Protein AF-0000000083565237 (afdb_homodimer)

Foldseek 3Di:
DDPPPDPDPPLQFFEEEEAPPPQVPQDADPCLQVLLVVVVGHYHYHYDHPVRRVVVVGQEYEYHEDVRVFVCVFVVRPHAYAYEYDAALDQHHDSVQVSLQVNCVSVVQWDKAWQWKKWKWWDDDPVVPPDPPPIQITIARFKKKKFFPDPPQKFKKWKDDPRHTDDIFIARIKMKTTLRNCRDPVVVQPWDRDDSPDQWIKMFGRGTPDPDGDIDTGHQAWMKMFTAGPRGWIFMAGSNRTRGIHDHPMIMTMHGDGTHMYIHHDCVSGPPD/DDPPPDDDPDLQFFEEEEACVPLVPQDADPCLQVLLVVVVGHYHYHYDHPVRRVVVVGQEYEYHEDVRVFVCVFVVRPHAYAYEYDAALDQHHDSVQVSLQVNCVSVVQWDKAWQWKKWKWWDDDPVVPPDPPPIQITIARFKKKKFFPDPPQKFKKWKDDPRHTDDIFIARIKMKTTLRNCRDPVVVQPWDRDDSPDQWIKMFGRGTPDPDGDIDTGHQAWMKMFTAGPRGWIFMAGSNRTRGIHDHPMIMTMHGDGIHMYIHHDCVSGPPD

Radius of gyration: 28.4 Å; Cα contacts (8 Å, |Δi|>4): 1374; chains: 2; bounding box: 73×86×87 Å

Solvent-accessible surface area (backbone atoms only — not comparable to full-atom values): 28501 Å² total; per-residue (Å²): 138,80,78,80,70,82,75,81,76,76,83,76,36,55,35,32,16,33,33,53,75,64,16,87,81,63,70,68,66,86,56,43,48,59,52,26,45,76,69,72,39,62,46,42,76,38,73,32,47,62,69,61,20,56,72,64,64,32,65,32,32,34,20,27,29,55,62,34,42,41,50,44,49,58,65,62,60,85,42,40,28,38,43,22,36,82,35,63,60,47,78,44,36,52,45,88,44,38,57,41,40,48,47,32,44,75,71,62,54,44,45,77,42,77,39,56,21,38,37,37,35,43,48,76,37,75,84,61,57,67,74,87,66,69,66,47,73,51,54,22,49,29,30,41,31,43,32,41,75,51,83,93,35,59,33,29,37,35,38,30,46,72,86,39,83,73,49,73,49,47,16,39,28,38,37,40,17,29,26,35,14,11,51,37,68,41,33,75,56,60,28,49,31,39,33,80,83,39,78,39,26,38,38,27,48,31,75,49,80,57,93,73,73,71,32,37,34,36,57,44,52,54,30,36,37,33,34,74,41,76,62,62,62,28,34,33,29,36,66,90,36,79,74,45,75,49,53,66,72,17,46,34,37,38,29,53,82,50,64,41,46,32,39,39,61,55,66,90,60,40,74,84,121,138,81,77,81,72,79,79,80,76,80,81,77,38,53,36,34,16,33,32,59,62,70,20,84,82,61,69,68,69,86,55,42,49,60,51,27,45,76,71,72,40,61,45,43,77,40,72,32,45,62,70,62,20,56,72,64,63,29,65,32,33,34,21,29,30,56,64,35,43,42,51,42,50,60,66,63,61,83,42,40,28,38,43,23,37,82,34,63,59,46,76,44,36,52,46,89,44,38,56,40,41,50,47,32,44,76,71,61,54,42,44,79,43,76,40,57,21,37,37,38,35,42,48,74,38,76,84,63,57,69,74,88,67,71,67,48,73,49,55,21,49,29,31,41,31,43,32,40,73,51,84,92,35,58,31,29,36,34,38,30,44,72,87,39,80,72,50,73,48,46,17,39,26,39,38,40,16,28,27,37,14,10,50,37,68,43,33,75,59,59,28,49,31,40,33,80,84,37,79,39,27,35,37,28,47,32,74,49,79,57,94,73,74,71,32,37,35,35,58,44,53,53,29,36,36,33,34,73,42,74,62,60,64,26,33,34,30,35,66,89,34,80,74,44,74,48,52,65,72,16,47,35,37,36,30,54,82,49,62,40,45,32,38,40,62,57,66,90,59,40,74,84,121

Nearest PDB structures (foldseek):
  7qvs-assembly1_B-2  TM=8.343E-01  e=1.377E-21  Pseudomonas aeruginosa
  7mh7-assembly1_A  TM=8.212E-01  e=9.182E-22  Pseudomonas aeruginosa PAO1
  1u0t-assembly1_B-2  TM=7.978E-01  e=1.140E-18  Mycobacterium tuberculosis
  3afo-assembly1_B-2  TM=7.991E-01  e=6.865E-18  Saccharomyces cerevisiae
  3afo-assembly1_A-2  TM=7.774E-01  e=4.643E-17  Saccharomyces cerevisiae

Organism: NCBI:txid148449

pLDDT: mean 87.03, std 15.91, range [25.0, 98.81]

InterPro domains:
  IPR016064 NAD kinase/diacylglycerol kinase-like domain superfamily [SSF111331] (86-267)
  IPR017437 ATP-NAD kinase, PpnK-type, C-terminal [G3DSA:2.60.200.30] (120-268)

Structure (mmCIF, N/CA/C/O backbone):
data_AF-0000000083565237-model_v1
#
loop_
_entity.id
_entity.type
_entity.pdbx_description
1 polymer 'NAD+ kinase'
#
loop_
_atom_site.group_PDB
_atom_site.id
_atom_site.type_symbol
_atom_site.label_atom_id
_atom_site.label_alt_id
_atom_site.label_comp_id
_atom_site.label_asym_id
_atom_site.label_entity_id
_atom_site.label_seq_id
_atom_site.pdbx_PDB_ins_code
_atom_site.Cartn_x
_atom_site.Cartn_y
_atom_site.Cartn_z
_atom_site.occupancy
_atom_site.B_iso_or_equiv
_atom_site.auth_seq_id
_atom_site.auth_comp_id
_atom_site.auth_asym_id
_atom_site.auth_atom_id
_atom_site.pdbx_PDB_model_num
ATOM 1 N N . MET A 1 1 ? 19.781 -52.281 31.688 1 28.88 1 MET A N 1
ATOM 2 C CA . MET A 1 1 ? 18.703 -51.688 30.922 1 28.88 1 MET A CA 1
ATOM 3 C C . MET A 1 1 ? 19.109 -51.531 29.453 1 28.88 1 MET A C 1
ATOM 5 O O . MET A 1 1 ? 20.266 -51.25 29.156 1 28.88 1 MET A O 1
ATOM 9 N N . ASP A 1 2 ? 18.172 -51.969 28.516 1 25 2 ASP A N 1
ATOM 10 C CA . ASP A 1 2 ? 17.906 -52.125 27.094 1 25 2 ASP A CA 1
ATOM 11 C C . ASP A 1 2 ? 17.922 -50.781 26.359 1 25 2 ASP A C 1
ATOM 13 O O . ASP A 1 2 ? 17.141 -49.906 26.703 1 25 2 ASP A O 1
ATOM 17 N N . SER A 1 3 ? 19.062 -50.344 25.984 1 26.61 3 SER A N 1
ATOM 18 C CA . SER A 1 3 ? 19.172 -49.125 25.156 1 26.61 3 SER A CA 1
ATOM 19 C C . SER A 1 3 ? 18.188 -49.156 24 1 26.61 3 SER A C 1
ATOM 21 O O . SER A 1 3 ? 18.188 -50.094 23.203 1 26.61 3 SER A O 1
ATOM 23 N N . ALA A 1 4 ? 16.906 -48.688 24.266 1 34.94 4 ALA A N 1
ATOM 24 C CA . ALA A 1 4 ? 15.82 -48.562 23.312 1 34.94 4 ALA A CA 1
ATOM 25 C C . ALA A 1 4 ? 16.344 -48.094 21.938 1 34.94 4 ALA A C 1
ATOM 27 O O . ALA A 1 4 ? 16.891 -47 21.812 1 34.94 4 ALA A O 1
ATOM 28 N N . GLY A 1 5 ? 16.781 -49.031 21.047 1 29.48 5 GLY A N 1
ATOM 29 C CA . GLY A 1 5 ? 17.219 -48.906 19.656 1 29.48 5 GLY A CA 1
ATOM 30 C C . GLY A 1 5 ? 16.312 -48 18.844 1 29.48 5 GLY A C 1
ATOM 31 O O . GLY A 1 5 ? 15.094 -48.031 18.969 1 29.48 5 GLY A O 1
ATOM 32 N N . ARG A 1 6 ? 16.703 -46.719 18.578 1 34.12 6 ARG A N 1
ATOM 33 C CA . ARG A 1 6 ? 16.062 -45.875 17.578 1 34.12 6 ARG A CA 1
ATOM 34 C C . ARG A 1 6 ? 15.609 -46.719 16.375 1 34.12 6 ARG A C 1
ATOM 36 O O . ARG A 1 6 ? 16.391 -47.469 15.812 1 34.12 6 ARG A O 1
ATOM 43 N N . SER A 1 7 ? 14.281 -47.094 16.281 1 34.38 7 SER A N 1
ATOM 44 C CA . SER A 1 7 ? 13.516 -47.625 15.156 1 34.38 7 SER A CA 1
ATOM 45 C C . SER A 1 7 ? 14 -47.031 13.836 1 34.38 7 SER A C 1
ATOM 47 O O . SER A 1 7 ? 14.523 -45.938 13.805 1 34.38 7 SER A O 1
ATOM 49 N N . GLY A 1 8 ? 14.422 -47.906 12.828 1 32.62 8 GLY A N 1
ATOM 50 C CA . GLY A 1 8 ? 14.758 -47.719 11.422 1 32.62 8 GLY A CA 1
ATOM 51 C C . GLY A 1 8 ? 13.852 -46.688 10.734 1 32.62 8 GLY A C 1
ATOM 52 O O . GLY A 1 8 ? 12.641 -46.906 10.648 1 32.62 8 GLY A O 1
ATOM 53 N N . GLY A 1 9 ? 13.914 -45.406 10.836 1 38.06 9 GLY A N 1
ATOM 54 C CA . GLY A 1 9 ? 13.227 -44.406 10.016 1 38.06 9 GLY A CA 1
ATOM 55 C C . GLY A 1 9 ? 12.977 -44.875 8.594 1 38.06 9 GLY A C 1
ATOM 56 O O . GLY A 1 9 ? 13.859 -45.469 7.961 1 38.06 9 GLY A O 1
ATOM 57 N N . ASP A 1 10 ? 11.828 -45.5 8.148 1 42.28 10 ASP A N 1
ATOM 58 C CA . ASP A 1 10 ? 11.312 -46 6.883 1 42.28 10 ASP A CA 1
ATOM 59 C C . ASP A 1 10 ? 11.891 -45.219 5.703 1 42.28 10 ASP A C 1
ATOM 61 O O . ASP A 1 10 ? 11.977 -44 5.75 1 42.28 10 ASP A O 1
ATOM 65 N N . GLU A 1 11 ? 12.875 -45.562 4.895 1 49.09 11 GLU A N 1
ATOM 66 C CA . GLU A 1 11 ? 13.602 -45.156 3.697 1 49.09 11 GLU A CA 1
ATOM 67 C C . GLU A 1 11 ? 12.68 -44.5 2.678 1 49.09 11 GLU A C 1
ATOM 69 O O . GLU A 1 11 ? 13.039 -44.344 1.512 1 49.09 11 GLU A O 1
ATOM 74 N N . THR A 1 12 ? 11.359 -44.531 2.678 1 58.69 12 THR A N 1
ATOM 75 C CA . THR A 1 12 ? 10.469 -44.031 1.642 1 58.69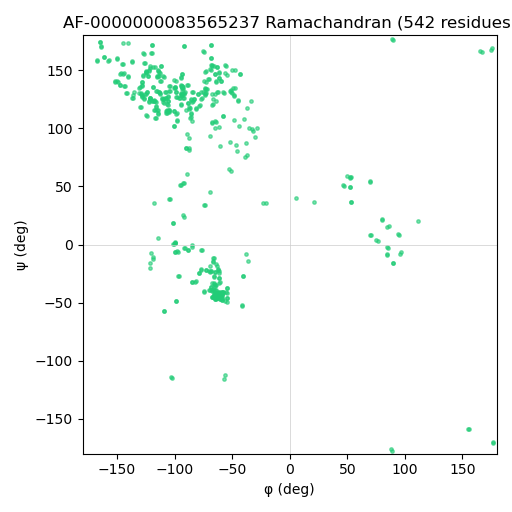 12 THR A CA 1
ATOM 76 C C . THR A 1 12 ? 10.594 -42.5 1.521 1 58.69 12 THR A C 1
ATOM 78 O O . THR A 1 12 ? 10.453 -41.781 2.51 1 58.69 12 THR A O 1
ATOM 81 N N . GLY A 1 13 ? 11.359 -42.031 0.499 1 80.12 13 GLY A N 1
ATOM 82 C CA . GLY A 1 13 ? 11.617 -40.625 0.19 1 80.12 13 GLY A CA 1
ATOM 83 C C . GLY A 1 13 ? 10.367 -39.781 0.179 1 80.12 13 GLY A C 1
ATOM 84 O O . GLY A 1 13 ? 9.25 -40.312 0.153 1 80.12 13 GLY A O 1
ATOM 85 N N . ALA A 1 14 ? 10.43 -38.562 0.49 1 88.69 14 ALA A N 1
ATOM 86 C CA . ALA A 1 14 ? 9.336 -37.625 0.444 1 88.69 14 ALA A CA 1
ATOM 87 C C . ALA A 1 14 ? 8.625 -37.656 -0.904 1 88.69 14 ALA A C 1
ATOM 89 O O . ALA A 1 14 ? 9.258 -37.875 -1.941 1 88.69 14 ALA A O 1
ATOM 90 N N . VAL A 1 15 ? 7.309 -37.75 -0.891 1 93.5 15 VAL A N 1
ATOM 91 C CA . VAL A 1 15 ? 6.539 -37.656 -2.127 1 93.5 15 VAL A CA 1
ATOM 92 C C . VAL A 1 15 ? 6.449 -36.188 -2.574 1 93.5 15 VAL A C 1
ATOM 94 O O . VAL A 1 15 ? 6.07 -35.312 -1.791 1 93.5 15 VAL A O 1
ATOM 97 N N . VAL A 1 16 ? 6.832 -35.969 -3.764 1 95.88 16 VAL A N 1
ATOM 98 C CA . VAL A 1 16 ? 6.738 -34.625 -4.387 1 95.88 16 VAL A CA 1
ATOM 99 C C . VAL A 1 16 ? 5.66 -34.656 -5.473 1 95.88 16 VAL A C 1
ATOM 101 O O . VAL A 1 16 ? 5.672 -35.531 -6.348 1 95.88 16 VAL A O 1
ATOM 104 N N . GLY A 1 17 ? 4.688 -33.781 -5.324 1 94.88 17 GLY A N 1
ATOM 105 C CA . GLY A 1 17 ? 3.672 -33.656 -6.355 1 94.88 17 GLY A CA 1
ATOM 106 C C . GLY A 1 17 ? 4.008 -32.562 -7.379 1 94.88 17 GLY A C 1
ATOM 107 O O . GLY A 1 17 ? 4.395 -31.469 -7.02 1 94.88 17 GLY A O 1
ATOM 108 N N . VAL A 1 18 ? 3.934 -32.938 -8.641 1 93 18 VAL A N 1
ATOM 109 C CA . VAL A 1 18 ? 4.164 -31.984 -9.719 1 93 18 VAL A CA 1
ATOM 110 C C . VAL A 1 18 ? 2.877 -31.781 -10.516 1 93 18 VAL A C 1
ATOM 112 O O . VAL A 1 18 ? 2.406 -32.688 -11.195 1 93 18 VAL A O 1
ATOM 115 N N . VAL A 1 19 ? 2.363 -30.547 -10.406 1 91 19 VAL A N 1
ATOM 116 C CA . VAL A 1 19 ? 1.164 -30.203 -11.156 1 91 19 VAL A CA 1
ATOM 117 C C . VAL A 1 19 ? 1.554 -29.672 -12.531 1 91 19 VAL A C 1
ATOM 119 O O . VAL A 1 19 ? 1.996 -28.531 -12.664 1 91 19 VAL A O 1
ATOM 122 N N . ASP A 1 20 ? 1.618 -30.422 -13.648 1 74.69 20 ASP A N 1
ATOM 123 C CA . ASP A 1 20 ? 2.178 -29.984 -14.93 1 74.69 20 ASP A CA 1
ATOM 124 C C . ASP A 1 20 ? 1.128 -30.047 -16.031 1 74.69 20 ASP A C 1
ATOM 126 O O . ASP A 1 20 ? 1.452 -29.891 -17.219 1 74.69 20 ASP A O 1
ATOM 130 N N . ARG A 1 21 ? -0.06 -30.531 -15.969 1 63.59 21 ARG A N 1
ATOM 131 C CA . ARG A 1 21 ? -0.951 -30.656 -17.125 1 63.59 21 ARG A CA 1
ATOM 132 C C . ARG A 1 21 ? -1.408 -29.281 -17.594 1 63.59 21 ARG A C 1
ATOM 134 O O . ARG A 1 21 ? -1.722 -29.109 -18.781 1 63.59 21 ARG A O 1
ATOM 141 N N . ASP A 1 22 ? -1.288 -28.328 -16.797 1 57.97 22 ASP A N 1
ATOM 142 C CA . ASP A 1 22 ? -1.766 -27.016 -17.266 1 57.97 22 ASP A CA 1
ATOM 143 C C . ASP A 1 22 ? -0.625 -26.016 -17.328 1 57.97 22 ASP A C 1
ATOM 145 O O . ASP A 1 22 ? -0.817 -24.828 -17.016 1 57.97 22 ASP A O 1
ATOM 149 N N . THR A 1 23 ? 0.537 -26.672 -17.719 1 60.75 23 THR A N 1
ATOM 150 C CA . THR A 1 23 ? 1.741 -25.859 -17.609 1 60.75 23 THR A CA 1
ATOM 151 C C . THR A 1 23 ? 1.991 -25.078 -18.891 1 60.75 23 THR A C 1
ATOM 153 O O . THR A 1 23 ? 2.98 -24.344 -19 1 60.75 23 THR A O 1
ATOM 156 N N . ASP A 1 24 ? 1.163 -24.234 -19.328 1 54.72 24 ASP A N 1
ATOM 157 C CA . ASP A 1 24 ? 1.284 -23.328 -20.469 1 54.72 24 ASP A CA 1
ATOM 158 C C . ASP A 1 24 ? 2.564 -23.594 -21.25 1 54.72 24 ASP A C 1
ATOM 160 O O . ASP A 1 24 ? 3.283 -22.656 -21.625 1 54.72 24 ASP A O 1
ATOM 164 N N . GLY A 1 25 ? 3.004 -24.875 -21.469 1 59.03 25 GLY A N 1
ATOM 165 C CA . GLY A 1 25 ? 4.145 -25.125 -22.328 1 59.03 25 GLY A CA 1
ATOM 166 C C . GLY A 1 25 ? 5.449 -25.266 -21.578 1 59.03 25 GLY A C 1
ATOM 167 O O . GLY A 1 25 ? 6.504 -25.484 -22.172 1 59.03 25 GLY A O 1
ATOM 168 N N . VAL A 1 26 ? 5.406 -24.984 -20.297 1 64.44 26 VAL A N 1
ATOM 169 C CA . VAL A 1 26 ? 6.668 -25.078 -19.578 1 64.44 26 VAL A CA 1
ATOM 170 C C . VAL A 1 26 ? 6.992 -26.547 -19.297 1 64.44 26 VAL A C 1
ATOM 172 O O . VAL A 1 26 ? 6.168 -27.266 -18.719 1 64.44 26 VAL A O 1
ATOM 175 N N . ASP A 1 27 ? 8.125 -26.984 -19.828 1 70.75 27 ASP A N 1
ATOM 176 C CA . ASP A 1 27 ? 8.539 -28.375 -19.688 1 70.75 27 ASP A CA 1
ATOM 177 C C . ASP A 1 27 ? 9.289 -28.594 -18.391 1 70.75 27 ASP A C 1
ATOM 179 O O . ASP A 1 27 ? 10.297 -27.938 -18.125 1 70.75 27 ASP A O 1
ATOM 183 N N . VAL A 1 28 ? 8.648 -29.344 -17.531 1 79.38 28 VAL A N 1
ATOM 184 C CA . VAL A 1 28 ? 9.312 -29.812 -16.312 1 79.38 28 VAL A CA 1
ATOM 185 C C . VAL A 1 28 ? 10.195 -31.016 -16.656 1 79.38 28 VAL A C 1
ATOM 187 O O . VAL A 1 28 ? 9.773 -31.922 -17.375 1 79.38 28 VAL A O 1
ATOM 190 N N . PRO A 1 29 ? 11.445 -30.922 -16.203 1 81.19 29 PRO A N 1
ATOM 191 C CA . PRO A 1 29 ? 12.336 -32.062 -16.484 1 81.19 29 PRO A CA 1
ATOM 192 C C . PRO A 1 29 ? 11.703 -33.406 -16.156 1 81.19 29 PRO A C 1
ATOM 194 O O . PRO A 1 29 ? 11.078 -33.531 -15.102 1 81.19 29 PRO A O 1
ATOM 197 N N . ARG A 1 30 ? 11.844 -34.344 -17.047 1 78.88 30 ARG A N 1
ATOM 198 C CA . ARG A 1 30 ? 11.234 -35.656 -16.891 1 78.88 30 ARG A CA 1
ATOM 199 C C . ARG A 1 30 ? 12.016 -36.531 -15.891 1 78.88 30 ARG A C 1
ATOM 201 O O . ARG A 1 30 ? 11.453 -37.406 -15.258 1 78.88 30 ARG A O 1
ATOM 208 N N . ASP A 1 31 ? 13.273 -36.188 -15.703 1 84.69 31 ASP A N 1
ATOM 209 C CA . ASP A 1 31 ? 14.141 -37.062 -14.898 1 84.69 31 ASP A CA 1
ATOM 210 C C . ASP A 1 31 ? 14.375 -36.469 -13.508 1 84.69 31 ASP A C 1
ATOM 212 O O . ASP A 1 31 ? 15.477 -36.531 -12.977 1 84.69 31 ASP A O 1
ATOM 216 N N . LEU A 1 32 ? 13.258 -35.875 -12.977 1 88.62 32 LEU A N 1
ATOM 217 C CA . LEU A 1 32 ? 13.398 -35.219 -11.672 1 88.62 32 LEU A CA 1
ATOM 218 C C . LEU A 1 32 ? 13.836 -36.25 -10.609 1 88.62 32 LEU A C 1
ATOM 220 O O . LEU A 1 32 ? 14.766 -35.969 -9.844 1 88.62 32 LEU A O 1
ATOM 224 N N . GLU A 1 33 ? 13.211 -37.438 -10.641 1 88.31 33 GLU A N 1
ATOM 225 C CA . GLU A 1 33 ? 13.523 -38.469 -9.641 1 88.31 33 GLU A CA 1
ATOM 226 C C . GLU A 1 33 ? 14.977 -38.906 -9.742 1 88.31 33 GLU A C 1
ATOM 228 O O . GLU A 1 33 ? 15.672 -39 -8.734 1 88.31 33 GLU A O 1
ATOM 233 N N . ALA A 1 34 ? 15.359 -39.125 -10.922 1 87.69 34 ALA A N 1
ATOM 234 C CA . ALA A 1 34 ? 16.734 -39.594 -11.164 1 87.69 34 ALA A CA 1
ATOM 235 C C . ALA A 1 34 ? 17.734 -38.531 -10.758 1 87.69 34 ALA A C 1
ATOM 237 O O . ALA A 1 34 ? 18.781 -38.844 -10.18 1 87.69 34 ALA A O 1
ATOM 238 N N . THR A 1 35 ? 17.375 -37.375 -11.055 1 86.75 35 THR A N 1
ATOM 239 C CA . THR A 1 35 ? 18.266 -36.281 -10.727 1 86.75 35 THR A CA 1
ATOM 240 C C . THR A 1 35 ? 18.391 -36.094 -9.219 1 86.75 35 THR A C 1
ATOM 242 O O . THR A 1 35 ? 19.484 -35.875 -8.695 1 86.75 35 THR A O 1
ATOM 245 N N . LEU A 1 36 ? 17.281 -36.25 -8.523 1 90.06 36 LEU A N 1
ATOM 246 C CA . LEU A 1 36 ? 17.297 -36.156 -7.066 1 90.06 36 LEU A CA 1
ATOM 247 C C . LEU A 1 36 ? 18.094 -37.281 -6.449 1 90.06 36 LEU A C 1
ATOM 249 O O . LEU A 1 36 ? 18.859 -37.062 -5.512 1 90.06 36 LEU A O 1
ATOM 253 N N . ASP A 1 37 ? 17.938 -38.406 -7.035 1 88.25 37 ASP A N 1
ATOM 254 C CA . ASP A 1 37 ? 18.672 -39.594 -6.555 1 88.25 37 ASP A CA 1
ATOM 255 C C . ASP A 1 37 ? 20.188 -39.375 -6.711 1 88.25 37 ASP A C 1
ATOM 257 O O . ASP A 1 37 ? 20.953 -39.75 -5.824 1 88.25 37 ASP A O 1
ATOM 261 N N . SER A 1 38 ? 20.5 -38.875 -7.805 1 88.38 38 SER A N 1
ATOM 262 C CA . SER A 1 38 ? 21.922 -38.656 -8.078 1 88.38 38 SER A CA 1
ATOM 263 C C . SER A 1 38 ? 22.516 -37.625 -7.094 1 88.38 38 SER A C 1
ATOM 265 O O . SER A 1 38 ? 23.719 -37.625 -6.879 1 88.38 38 SER A O 1
ATOM 267 N N . ARG A 1 39 ? 21.656 -36.938 -6.496 1 85.56 39 ARG A N 1
ATOM 268 C CA . ARG A 1 39 ? 22.094 -35.938 -5.512 1 85.56 39 ARG A CA 1
ATOM 269 C C . ARG A 1 39 ? 21.938 -36.469 -4.094 1 85.56 39 ARG A C 1
ATOM 271 O O . ARG A 1 39 ? 22.156 -35.75 -3.123 1 85.56 39 ARG A O 1
ATOM 278 N N . GLY A 1 40 ? 21.484 -37.656 -4 1 88.31 40 GLY A N 1
ATOM 279 C CA . GLY A 1 40 ? 21.359 -38.312 -2.705 1 88.31 40 GLY A CA 1
ATOM 280 C C . GLY A 1 40 ? 20.047 -38 -2 1 88.31 40 GLY A C 1
ATOM 281 O O . GLY A 1 40 ? 19.953 -38.125 -0.78 1 88.31 40 GLY A O 1
ATOM 282 N N . VAL A 1 41 ? 19.094 -37.469 -2.773 1 91.19 41 VAL A N 1
ATOM 283 C CA . VAL A 1 41 ? 17.812 -37.094 -2.172 1 91.19 41 VAL A CA 1
ATOM 284 C C . VAL A 1 41 ? 16.75 -38.094 -2.619 1 91.19 41 VAL A C 1
ATOM 286 O O . VAL A 1 41 ? 16.422 -38.188 -3.807 1 91.19 41 VAL A O 1
ATOM 289 N N . ALA A 1 42 ? 16.266 -38.844 -1.707 1 90.19 42 ALA A N 1
ATOM 290 C CA . ALA A 1 42 ? 15.211 -39.812 -2.012 1 90.19 42 ALA A CA 1
ATOM 291 C C . ALA A 1 42 ? 13.844 -39.156 -2.049 1 90.19 42 ALA A C 1
ATOM 293 O O . ALA A 1 42 ? 13.414 -38.531 -1.063 1 90.19 42 ALA A O 1
ATOM 294 N N . ALA A 1 43 ? 13.242 -39.188 -3.213 1 93.31 43 ALA A N 1
ATOM 295 C CA . ALA A 1 43 ? 11.898 -38.656 -3.342 1 93.31 43 ALA A CA 1
ATOM 296 C C . ALA A 1 43 ? 11.117 -39.344 -4.445 1 93.31 43 ALA A C 1
ATOM 298 O O . ALA A 1 43 ? 11.688 -39.75 -5.469 1 93.31 43 ALA A O 1
ATOM 299 N N . ALA A 1 44 ? 9.906 -39.562 -4.199 1 94.06 44 ALA A N 1
ATOM 300 C CA . ALA A 1 44 ? 8.984 -40.062 -5.227 1 94.06 44 ALA A CA 1
ATOM 301 C C . ALA A 1 44 ? 8.258 -38.906 -5.902 1 94.06 44 ALA A C 1
ATOM 303 O O . ALA A 1 44 ? 7.848 -37.938 -5.238 1 94.06 44 ALA A O 1
ATOM 304 N N . ILE A 1 45 ? 8.18 -39 -7.199 1 93.88 45 ILE A N 1
ATOM 305 C CA . ILE A 1 45 ? 7.535 -37.906 -7.945 1 93.88 45 ILE A CA 1
ATOM 306 C C . ILE A 1 45 ? 6.16 -38.375 -8.43 1 93.88 45 ILE A C 1
ATOM 308 O O . ILE A 1 45 ? 6.035 -39.406 -9.078 1 93.88 45 ILE A O 1
ATOM 312 N N . GLU A 1 46 ? 5.129 -37.719 -8.055 1 93.12 46 GLU A N 1
ATOM 313 C CA . GLU A 1 46 ? 3.781 -37.906 -8.586 1 93.12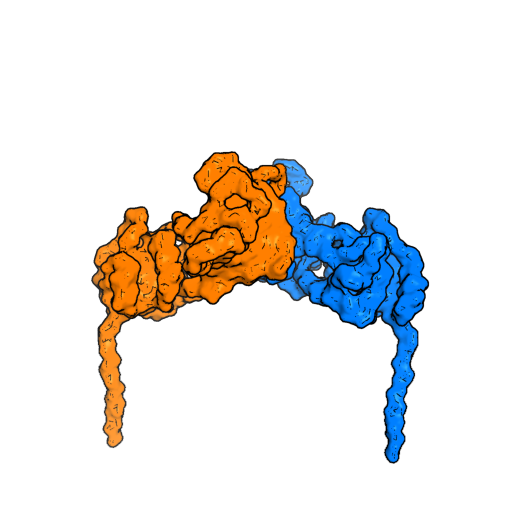 46 GLU A CA 1
ATOM 314 C C . GLU A 1 46 ? 3.396 -36.719 -9.492 1 93.12 46 GLU A C 1
ATOM 316 O O . GLU A 1 46 ? 3.266 -35.594 -9.023 1 93.12 46 GLU A O 1
ATOM 321 N N . ARG A 1 47 ? 3.211 -37.031 -10.789 1 91.19 47 ARG A N 1
ATOM 322 C CA . ARG A 1 47 ? 2.898 -36 -11.766 1 91.19 47 ARG A CA 1
ATOM 323 C C . ARG A 1 47 ? 1.491 -36.188 -12.32 1 91.19 47 ARG A C 1
ATOM 325 O O . ARG A 1 47 ? 1.029 -37.312 -12.508 1 91.19 47 ARG A O 1
ATOM 332 N N . GLY A 1 48 ? 0.87 -35.031 -12.586 1 89.5 48 GLY A N 1
ATOM 333 C CA . GLY A 1 48 ? -0.454 -35.094 -13.18 1 89.5 4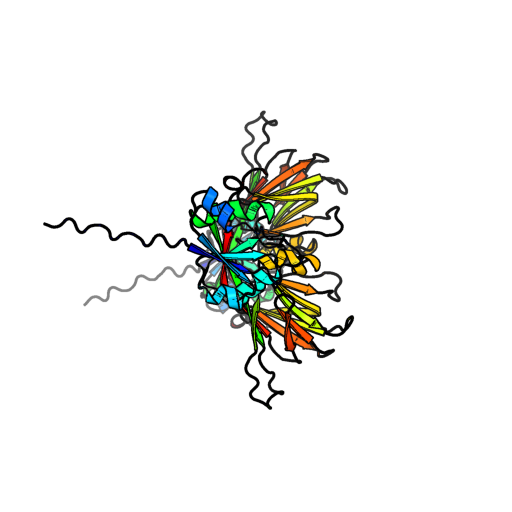8 GLY A CA 1
ATOM 334 C C . GLY A 1 48 ? -1.29 -33.844 -12.898 1 89.5 48 GLY A C 1
ATOM 335 O O . GLY A 1 48 ? -0.752 -32.75 -12.742 1 89.5 48 GLY A O 1
ATOM 336 N N . ASP A 1 49 ? -2.58 -34.031 -13.016 1 90.5 49 ASP A N 1
ATOM 337 C CA . ASP A 1 49 ? -3.467 -32.906 -12.68 1 90.5 49 ASP A CA 1
ATOM 338 C C . ASP A 1 49 ? -3.561 -32.719 -11.172 1 90.5 49 ASP A C 1
ATOM 340 O O . ASP A 1 49 ? -3.033 -33.531 -10.406 1 90.5 49 ASP A O 1
ATOM 344 N N . LEU A 1 50 ? -4.062 -31.656 -10.766 1 92.62 50 LEU A N 1
ATOM 345 C CA . LEU A 1 50 ? -4.07 -31.25 -9.359 1 92.62 50 LEU A CA 1
ATOM 346 C C . LEU A 1 50 ? -4.707 -32.344 -8.492 1 92.62 50 LEU A C 1
ATOM 348 O O . LEU A 1 50 ? -4.18 -32.656 -7.434 1 92.62 50 LEU A O 1
ATOM 352 N N . GLU A 1 51 ? -5.852 -32.875 -8.93 1 92.12 51 GLU A N 1
ATOM 353 C CA . GLU A 1 51 ? -6.562 -33.875 -8.148 1 92.12 51 GLU A CA 1
ATOM 354 C C . GLU A 1 51 ? -5.688 -35.094 -7.898 1 92.12 51 GLU A C 1
ATOM 356 O O . GLU A 1 51 ? -5.602 -35.594 -6.77 1 92.12 51 GLU A O 1
ATOM 361 N N . THR A 1 52 ? -5.07 -35.562 -8.969 1 92.69 52 THR A N 1
ATOM 362 C CA . THR A 1 52 ? -4.207 -36.719 -8.891 1 92.69 52 THR A CA 1
ATOM 363 C C . THR A 1 52 ? -3.037 -36.469 -7.941 1 92.69 52 THR A C 1
ATOM 365 O O . THR A 1 52 ? -2.723 -37.312 -7.098 1 92.69 52 THR A O 1
ATOM 368 N N . VAL A 1 53 ? -2.459 -35.375 -8.117 1 94.12 53 VAL A N 1
ATOM 369 C CA . VAL A 1 53 ? -1.271 -35.031 -7.344 1 94.12 53 VAL A CA 1
ATOM 370 C C . VAL A 1 53 ? -1.639 -34.875 -5.871 1 94.12 53 VAL A C 1
ATOM 372 O O . VAL A 1 53 ? -0.934 -35.375 -4.996 1 94.12 53 VAL A O 1
ATOM 375 N N . LEU A 1 54 ? -2.736 -34.219 -5.551 1 94.5 54 LEU A N 1
ATOM 376 C CA . LEU A 1 54 ? -3.141 -34.031 -4.164 1 94.5 54 LEU A CA 1
ATOM 377 C C . LEU A 1 54 ? -3.508 -35.344 -3.502 1 94.5 54 LEU A C 1
ATOM 379 O O . LEU A 1 54 ? -3.297 -35.531 -2.299 1 94.5 54 LEU A O 1
ATOM 383 N N . ALA A 1 55 ? -4.066 -36.25 -4.293 1 94.5 55 ALA A N 1
ATOM 384 C CA . ALA A 1 55 ? -4.453 -37.562 -3.771 1 94.5 55 ALA A CA 1
ATOM 385 C C . ALA A 1 55 ? -3.238 -38.344 -3.262 1 94.5 55 ALA A C 1
ATOM 387 O O . ALA A 1 55 ? -3.365 -39.219 -2.396 1 94.5 55 ALA A O 1
ATOM 388 N N . ALA A 1 56 ? -2.09 -37.969 -3.73 1 94.75 56 ALA A N 1
ATOM 389 C CA . ALA A 1 56 ? -0.858 -38.656 -3.352 1 94.75 56 ALA A CA 1
ATOM 390 C C . ALA A 1 56 ? -0.297 -38.125 -2.047 1 94.75 56 ALA A C 1
ATOM 392 O O . ALA A 1 56 ? 0.737 -38.562 -1.56 1 94.75 56 ALA A O 1
ATOM 393 N N . ASP A 1 57 ? -0.96 -37.094 -1.465 1 94.44 57 ASP A N 1
ATOM 394 C CA . ASP A 1 57 ? -0.579 -36.5 -0.198 1 94.44 57 ASP A CA 1
ATOM 395 C C . ASP A 1 57 ? 0.894 -36.094 -0.204 1 94.44 57 ASP A C 1
ATOM 397 O O . ASP A 1 57 ? 1.659 -36.5 0.669 1 94.44 57 ASP A O 1
ATOM 401 N N . PRO A 1 58 ? 1.262 -35.281 -1.116 1 96.56 58 PRO A N 1
ATOM 402 C CA . PRO A 1 58 ? 2.672 -34.906 -1.251 1 96.56 58 PRO A CA 1
ATOM 403 C C . PRO A 1 58 ? 3.176 -34.062 -0.081 1 96.56 58 PRO A C 1
ATOM 405 O O . PRO A 1 58 ? 2.408 -33.281 0.508 1 96.56 58 PRO A O 1
ATOM 408 N N . ALA A 1 59 ? 4.449 -34.219 0.165 1 95.12 59 ALA A N 1
ATOM 409 C CA . ALA A 1 59 ? 5.109 -33.406 1.171 1 95.12 59 ALA A CA 1
ATOM 410 C C . ALA A 1 59 ? 5.418 -32 0.623 1 95.12 59 ALA A C 1
ATOM 412 O O . ALA A 1 59 ? 5.578 -31.047 1.388 1 95.12 59 ALA A O 1
ATOM 413 N N . LEU A 1 60 ? 5.508 -31.969 -0.65 1 96.31 60 LEU A N 1
ATOM 414 C CA . LEU A 1 60 ? 5.852 -30.75 -1.377 1 96.31 60 LEU A CA 1
ATOM 415 C C . LEU A 1 60 ? 5.199 -30.75 -2.754 1 96.31 60 LEU A C 1
ATOM 417 O O . LEU A 1 60 ? 5.109 -31.781 -3.414 1 96.31 60 LEU A O 1
ATOM 421 N N . LEU A 1 61 ? 4.727 -29.562 -3.148 1 96.5 61 LEU A N 1
ATOM 422 C CA . LEU A 1 61 ? 4.117 -29.406 -4.465 1 96.5 61 LEU A CA 1
ATOM 423 C C . LEU A 1 61 ? 4.977 -28.531 -5.363 1 96.5 61 LEU A C 1
ATOM 425 O O . LEU A 1 61 ? 5.531 -27.516 -4.91 1 96.5 61 LEU A O 1
ATOM 429 N N . VAL A 1 62 ? 5.059 -28.906 -6.582 1 95.25 62 VAL A N 1
ATOM 430 C CA . VAL A 1 62 ? 5.633 -28.062 -7.621 1 95.25 62 VAL A CA 1
ATOM 431 C C . VAL A 1 62 ? 4.539 -27.609 -8.578 1 95.25 62 VAL A C 1
ATOM 433 O O . VAL A 1 62 ? 3.746 -28.422 -9.062 1 95.25 62 VAL A O 1
ATOM 436 N N . THR A 1 63 ? 4.445 -26.344 -8.75 1 94.06 63 THR A N 1
ATOM 437 C CA . THR A 1 63 ? 3.525 -25.781 -9.727 1 94.06 63 THR A CA 1
ATOM 438 C C . THR A 1 63 ? 4.293 -25.062 -10.844 1 94.06 63 THR A C 1
ATOM 440 O O . THR A 1 63 ? 5.316 -24.422 -10.586 1 94.06 63 THR A O 1
ATOM 443 N N . VAL A 1 64 ? 3.717 -25.188 -12.047 1 90.75 64 VAL A N 1
ATOM 444 C CA . VAL A 1 64 ? 4.367 -24.531 -13.18 1 90.75 64 VAL A CA 1
ATOM 445 C C . VAL A 1 64 ? 3.445 -23.453 -13.75 1 90.75 64 VAL A C 1
ATOM 447 O O . VAL A 1 64 ? 2.428 -23.766 -14.375 1 90.75 64 VAL A O 1
ATOM 450 N N . GLY A 1 65 ? 3.879 -22.25 -13.484 1 89.88 65 GLY A N 1
ATOM 451 C CA . GLY A 1 65 ? 3.115 -21.141 -14.016 1 89.88 65 GLY A CA 1
ATOM 452 C C . GLY A 1 65 ? 2.012 -20.672 -13.086 1 89.88 65 GLY A C 1
ATOM 453 O O . GLY A 1 65 ? 1.764 -21.297 -12.047 1 89.88 65 GLY A O 1
ATOM 454 N N . GLU A 1 66 ? 1.341 -19.609 -13.539 1 92.38 66 GLU A N 1
ATOM 455 C CA . GLU A 1 66 ? 0.341 -18.906 -12.734 1 92.38 66 GLU A CA 1
ATOM 456 C C . GLU A 1 66 ? -0.911 -19.766 -12.555 1 92.38 66 GLU A C 1
ATOM 458 O O . GLU A 1 66 ? -1.47 -19.828 -11.453 1 92.38 66 GLU A O 1
ATOM 463 N N . ARG A 1 67 ? -1.296 -20.469 -13.586 1 90.88 67 ARG A N 1
ATOM 464 C CA . ARG A 1 67 ? -2.553 -21.203 -13.555 1 90.88 67 ARG A CA 1
ATOM 465 C C . ARG A 1 67 ? -2.49 -22.344 -12.547 1 90.88 67 ARG A C 1
ATOM 467 O O . ARG A 1 67 ? -3.418 -22.531 -11.758 1 90.88 67 ARG A O 1
ATOM 474 N N . SER A 1 68 ? -1.409 -23.078 -12.562 1 92.25 68 SER A N 1
ATOM 475 C CA . SER A 1 68 ? -1.273 -24.188 -11.625 1 92.25 68 SER A CA 1
ATOM 476 C C . SER A 1 68 ? -1.125 -23.703 -10.195 1 92.25 68 SER A C 1
ATOM 478 O O . SER A 1 68 ? -1.654 -24.312 -9.266 1 92.25 68 SER A O 1
ATOM 480 N N . LEU A 1 69 ? -0.436 -22.625 -10.086 1 94.44 69 LEU A N 1
ATOM 481 C CA . LEU A 1 69 ? -0.269 -22.047 -8.758 1 94.44 69 LEU A CA 1
ATOM 482 C C . LEU A 1 69 ? -1.609 -21.578 -8.195 1 94.44 69 LEU A C 1
ATOM 484 O O . LEU A 1 69 ? -1.933 -21.875 -7.039 1 94.44 69 LEU A O 1
ATOM 488 N N . SER A 1 70 ? -2.346 -20.891 -9 1 94.81 70 SER A N 1
ATOM 489 C CA . SER A 1 70 ? -3.674 -20.438 -8.602 1 94.81 70 SER A CA 1
ATOM 490 C C . SER A 1 70 ? -4.578 -21.609 -8.242 1 94.81 70 SER A C 1
ATOM 492 O O . SER A 1 70 ? -5.352 -21.547 -7.289 1 94.81 70 SER A O 1
ATOM 494 N N . ALA A 1 71 ? -4.5 -22.656 -9.008 1 94.12 71 ALA A N 1
ATOM 495 C CA . ALA A 1 71 ? -5.316 -23.828 -8.758 1 94.12 71 ALA A CA 1
ATOM 496 C C . ALA A 1 71 ? -4.98 -24.453 -7.402 1 94.12 71 ALA A C 1
ATOM 498 O O . ALA A 1 71 ? -5.879 -24.844 -6.652 1 94.12 71 ALA A O 1
ATOM 499 N N . VAL A 1 72 ? -3.764 -24.531 -7.105 1 95.06 72 VAL A N 1
ATOM 500 C CA . VAL A 1 72 ? -3.328 -25.109 -5.832 1 95.06 72 VAL A CA 1
ATOM 501 C C . VAL A 1 72 ? -3.799 -24.219 -4.684 1 95.06 72 VAL A C 1
ATOM 503 O O . VAL A 1 72 ? -4.238 -24.719 -3.643 1 95.06 72 VAL A O 1
ATOM 506 N N . ALA A 1 73 ? -3.682 -22.938 -4.887 1 95.31 73 ALA A N 1
ATOM 507 C CA . ALA A 1 73 ? -4.133 -21.984 -3.877 1 95.31 73 ALA A CA 1
ATOM 508 C C . ALA A 1 73 ? -5.617 -22.156 -3.576 1 95.31 73 ALA A C 1
ATOM 510 O O . ALA A 1 73 ? -6.027 -22.156 -2.414 1 95.31 73 ALA A O 1
ATOM 511 N N . ARG A 1 74 ? -6.363 -22.312 -4.578 1 94.56 74 ARG A N 1
ATOM 512 C CA . ARG A 1 74 ? -7.809 -22.484 -4.434 1 94.56 74 ARG A CA 1
ATOM 513 C C . ARG A 1 74 ? -8.141 -23.781 -3.705 1 94.56 74 ARG A C 1
ATOM 515 O O . ARG A 1 74 ? -9.102 -23.828 -2.926 1 94.56 74 ARG A O 1
ATOM 522 N N . ALA A 1 75 ? -7.332 -24.781 -3.979 1 92.56 75 ALA A N 1
ATOM 523 C CA . ALA A 1 75 ? -7.582 -26.094 -3.398 1 92.56 75 ALA A CA 1
ATOM 524 C C . ALA A 1 75 ? -7.16 -26.141 -1.933 1 92.56 75 ALA A C 1
ATOM 526 O O . ALA A 1 75 ? -7.457 -27.109 -1.224 1 92.56 75 ALA A O 1
ATOM 527 N N . ARG A 1 76 ? -6.547 -25.062 -1.378 1 84.25 76 ARG A N 1
ATOM 528 C CA . ARG A 1 76 ? -6.062 -24.984 -0.003 1 84.25 76 ARG A CA 1
ATOM 529 C C . ARG A 1 76 ? -5.156 -26.172 0.32 1 84.25 76 ARG A C 1
ATOM 531 O O . ARG A 1 76 ? -5.344 -26.844 1.336 1 84.25 76 ARG A O 1
ATOM 538 N N . ALA A 1 77 ? -4.242 -26.391 -0.528 1 85.06 77 ALA A N 1
ATOM 539 C CA . ALA A 1 77 ? -3.299 -27.469 -0.281 1 85.06 77 ALA A CA 1
ATOM 540 C C . ALA A 1 77 ? -2.467 -27.203 0.97 1 85.06 77 ALA A C 1
ATOM 542 O O . ALA A 1 77 ? -2.064 -26.062 1.221 1 85.06 77 ALA A O 1
ATOM 543 N N . ASP A 1 78 ? -2.238 -28.203 1.727 1 88.12 78 ASP A N 1
ATOM 544 C CA . ASP A 1 78 ? -1.488 -28.078 2.973 1 88.12 78 ASP A CA 1
ATOM 545 C C . ASP A 1 78 ? 0.016 -28.078 2.711 1 88.12 78 ASP A C 1
ATOM 547 O O . ASP A 1 78 ? 0.778 -27.438 3.436 1 88.12 78 ASP A O 1
ATOM 551 N N . ALA A 1 79 ? 0.407 -28.75 1.727 1 95.25 79 ALA A N 1
ATOM 552 C CA . ALA A 1 79 ? 1.83 -28.875 1.417 1 95.25 79 ALA A CA 1
ATOM 553 C C . ALA A 1 79 ? 2.389 -27.562 0.879 1 95.25 79 ALA A C 1
ATOM 555 O O . ALA A 1 79 ? 1.721 -26.859 0.116 1 95.25 79 ALA A O 1
ATOM 556 N N . PRO A 1 80 ? 3.625 -27.25 1.261 1 97.38 80 PRO A N 1
ATOM 557 C CA . PRO A 1 80 ? 4.254 -26.078 0.654 1 97.38 80 PRO A CA 1
ATOM 558 C C . PRO A 1 80 ? 4.449 -26.219 -0.853 1 97.38 80 PRO A C 1
ATOM 560 O O . PRO A 1 80 ? 4.562 -27.344 -1.357 1 97.38 80 PRO A O 1
ATOM 563 N N . VAL A 1 81 ? 4.453 -25.094 -1.469 1 97.5 81 VAL A N 1
ATOM 564 C CA . VAL A 1 81 ? 4.496 -25.109 -2.928 1 97.5 81 VAL A CA 1
ATOM 565 C C . VAL A 1 81 ? 5.805 -24.484 -3.41 1 97.5 81 VAL A C 1
ATOM 567 O O . VAL A 1 81 ? 6.223 -23.438 -2.914 1 97.5 81 VAL A O 1
ATOM 570 N N . LEU A 1 82 ? 6.469 -25.094 -4.293 1 96.94 82 LEU A N 1
ATOM 571 C CA . LEU A 1 82 ? 7.605 -24.547 -5.031 1 96.94 82 LEU A CA 1
ATOM 572 C C . LEU A 1 82 ? 7.176 -24.094 -6.426 1 96.94 82 LEU A C 1
ATOM 574 O O . LEU A 1 82 ? 7 -24.922 -7.324 1 96.94 82 LEU A O 1
ATOM 578 N N . PRO A 1 83 ? 7.008 -22.781 -6.551 1 96 83 PRO A N 1
ATOM 579 C CA . PRO A 1 83 ? 6.578 -22.281 -7.859 1 96 83 PRO A CA 1
ATOM 580 C C . PRO A 1 83 ? 7.695 -22.328 -8.898 1 96 83 PRO A C 1
ATOM 582 O O . PRO A 1 83 ? 8.828 -21.938 -8.609 1 96 83 PRO A O 1
ATOM 585 N N . ALA A 1 84 ? 7.316 -22.812 -10.039 1 93.62 84 ALA A N 1
ATOM 586 C CA . ALA A 1 84 ? 8.242 -22.859 -11.172 1 93.62 84 ALA A CA 1
ATOM 587 C C . ALA A 1 84 ? 7.684 -22.078 -12.359 1 93.62 84 ALA A C 1
ATOM 589 O O . ALA A 1 84 ? 6.469 -21.938 -12.508 1 93.62 84 ALA A O 1
ATOM 590 N N . GLY A 1 85 ? 8.609 -21.578 -13.164 1 91.06 85 GLY A N 1
ATOM 591 C CA . GLY A 1 85 ? 8.203 -20.797 -14.32 1 91.06 85 GLY A CA 1
ATOM 592 C C . GLY A 1 85 ? 8.047 -19.312 -14 1 91.06 85 GLY A C 1
ATOM 593 O O . GLY A 1 85 ? 8.375 -18.875 -12.898 1 91.06 85 GLY A O 1
ATOM 594 N N . SER A 1 86 ? 7.641 -18.578 -14.961 1 89.31 86 SER A N 1
ATOM 595 C CA . SER A 1 86 ? 7.496 -17.125 -14.805 1 89.31 86 SER A CA 1
ATOM 596 C C . SER A 1 86 ? 6.133 -16.766 -14.227 1 89.31 86 SER A C 1
ATOM 598 O O . SER A 1 86 ? 5.102 -17 -14.859 1 89.31 86 SER A O 1
ATOM 600 N N . VAL A 1 87 ? 6.133 -16.328 -13.016 1 93 87 VAL A N 1
ATOM 601 C CA . VAL A 1 87 ? 4.918 -15.844 -12.367 1 93 87 VAL A CA 1
ATOM 602 C C . VAL A 1 87 ? 5.168 -14.469 -11.75 1 93 87 VAL A C 1
ATOM 604 O O . VAL A 1 87 ? 5.969 -14.336 -10.82 1 93 87 VAL A O 1
ATOM 607 N N . ALA A 1 88 ? 4.422 -13.461 -12.242 1 93.88 88 ALA A N 1
ATOM 608 C CA . ALA A 1 88 ? 4.605 -12.102 -11.727 1 93.88 88 ALA A CA 1
ATOM 609 C C . ALA A 1 88 ? 4.266 -12.031 -10.234 1 93.88 88 ALA A C 1
ATOM 611 O O . ALA A 1 88 ? 3.25 -12.57 -9.797 1 93.88 88 ALA A O 1
ATOM 612 N N . GLY A 1 89 ? 5.176 -11.422 -9.461 1 96 89 GLY A N 1
ATOM 613 C CA . GLY A 1 89 ? 4.918 -11.195 -8.047 1 96 89 GLY A CA 1
ATOM 614 C C . GLY A 1 89 ? 5.27 -12.391 -7.176 1 96 89 GLY A C 1
ATOM 615 O O . GLY A 1 89 ? 5.137 -12.328 -5.953 1 96 89 GLY A O 1
ATOM 616 N N . ILE A 1 90 ? 5.707 -13.438 -7.863 1 96.19 90 ILE A N 1
ATOM 617 C CA . ILE A 1 90 ? 6.074 -14.656 -7.156 1 96.19 90 ILE A CA 1
ATOM 618 C C . ILE A 1 90 ? 7.531 -15.016 -7.461 1 96.19 90 ILE A C 1
ATOM 620 O O . ILE A 1 90 ? 7.93 -15.07 -8.625 1 96.19 90 ILE A O 1
ATOM 624 N N . GLU A 1 91 ? 8.312 -15.125 -6.414 1 94.25 91 GLU A N 1
ATOM 625 C CA . GLU A 1 91 ? 9.648 -15.68 -6.621 1 94.25 91 GLU A CA 1
ATOM 626 C C . GLU A 1 91 ? 9.578 -17.156 -7.008 1 94.25 91 GLU A C 1
ATOM 628 O O . GLU A 1 91 ? 9.312 -18.016 -6.16 1 94.25 91 GLU A O 1
ATOM 633 N N . SER A 1 92 ? 9.812 -17.391 -8.266 1 94.81 92 SER A N 1
ATOM 634 C CA . SER A 1 92 ? 9.695 -18.734 -8.797 1 94.81 92 SER A CA 1
ATOM 635 C C . SER A 1 92 ? 11.016 -19.219 -9.391 1 94.81 92 SER A C 1
ATOM 637 O O . SER A 1 92 ? 11.93 -18.422 -9.594 1 94.81 92 SER A O 1
ATOM 639 N N . VAL A 1 93 ? 11.055 -20.547 -9.594 1 94.12 93 VAL A N 1
ATOM 640 C CA . VAL A 1 93 ? 12.273 -21.172 -10.078 1 94.12 93 VAL A CA 1
ATOM 641 C C . VAL A 1 93 ? 12.164 -21.422 -11.586 1 94.12 93 VAL A C 1
ATOM 643 O O . VAL A 1 93 ? 11.117 -21.844 -12.078 1 94.12 93 VAL A O 1
ATOM 646 N N . ALA A 1 94 ? 13.234 -21.094 -12.281 1 92 94 ALA A N 1
ATOM 647 C CA . ALA A 1 94 ? 13.273 -21.484 -13.688 1 92 94 ALA A CA 1
ATOM 648 C C . ALA A 1 94 ? 13.172 -23 -13.844 1 92 94 ALA A C 1
ATOM 650 O O . ALA A 1 94 ? 13.781 -23.75 -13.078 1 92 94 ALA A O 1
ATOM 651 N N . PRO A 1 95 ? 12.461 -23.406 -14.82 1 87.75 95 PRO A N 1
ATOM 652 C CA . PRO A 1 95 ? 12.266 -24.844 -14.992 1 87.75 95 PRO A CA 1
ATOM 653 C C . PRO A 1 95 ? 13.594 -25.609 -15.062 1 87.75 95 PRO A C 1
ATOM 655 O O . PRO A 1 95 ? 13.711 -26.703 -14.5 1 87.75 95 PRO A O 1
ATOM 658 N N . LYS A 1 96 ? 14.562 -25.094 -15.656 1 86.31 96 LYS A N 1
ATOM 659 C CA . LYS A 1 96 ? 15.852 -25.75 -15.805 1 86.31 96 LYS A CA 1
ATOM 660 C C . LYS A 1 96 ? 16.531 -25.953 -14.445 1 86.31 96 LYS A C 1
ATOM 662 O O . LYS A 1 96 ? 17.359 -26.844 -14.289 1 86.31 96 LYS A O 1
ATOM 667 N N . ARG A 1 97 ? 16.172 -25.156 -13.492 1 92 97 ARG A N 1
ATOM 668 C CA . ARG A 1 97 ? 16.797 -25.188 -12.18 1 92 97 ARG A CA 1
ATOM 669 C C . ARG A 1 97 ? 15.938 -25.953 -11.18 1 92 97 ARG A C 1
ATOM 671 O O . ARG A 1 97 ? 16.281 -26.062 -10.008 1 92 97 ARG A O 1
ATOM 678 N N . LEU A 1 98 ? 14.891 -26.453 -11.641 1 92.5 98 LEU A N 1
ATOM 679 C CA . LEU A 1 98 ? 13.906 -27.062 -10.773 1 92.5 98 LEU A CA 1
ATOM 680 C C . LEU A 1 98 ? 14.508 -28.234 -10.008 1 92.5 98 LEU A C 1
ATOM 682 O O . LEU A 1 98 ? 14.281 -28.391 -8.805 1 92.5 98 LEU A O 1
ATOM 686 N N . PRO A 1 99 ? 15.344 -29.141 -10.664 1 91.19 99 PRO A N 1
ATOM 687 C CA . PRO A 1 99 ? 15.922 -30.266 -9.914 1 91.19 99 PRO A CA 1
ATOM 688 C C . PRO A 1 99 ? 16.766 -29.797 -8.719 1 91.19 99 PRO A C 1
ATOM 690 O O . PRO A 1 99 ? 16.641 -30.344 -7.621 1 91.19 99 PRO A O 1
ATOM 693 N N . ASP A 1 100 ? 17.516 -28.75 -8.961 1 92.12 100 ASP A N 1
ATOM 694 C CA . ASP A 1 100 ? 18.359 -28.203 -7.891 1 92.12 100 ASP A CA 1
ATOM 695 C C . ASP A 1 100 ? 17.5 -27.594 -6.781 1 92.12 100 ASP A C 1
ATOM 697 O O . ASP A 1 100 ? 17.766 -27.797 -5.598 1 92.12 100 ASP A O 1
ATOM 701 N N . ALA A 1 101 ? 16.562 -26.875 -7.203 1 95.19 101 ALA A N 1
ATOM 702 C CA . ALA A 1 101 ? 15.688 -26.203 -6.246 1 95.19 101 ALA A CA 1
ATOM 703 C C . ALA A 1 101 ? 14.93 -27.219 -5.395 1 95.19 101 ALA A C 1
ATOM 705 O O . ALA A 1 101 ? 14.781 -27.031 -4.184 1 95.19 101 ALA A O 1
ATOM 706 N N . LEU A 1 102 ? 14.492 -28.219 -6.027 1 94.5 102 LEU A N 1
ATOM 707 C CA . LEU A 1 102 ? 13.75 -29.266 -5.332 1 94.5 102 LEU A CA 1
ATOM 708 C C . LEU A 1 102 ? 14.633 -29.984 -4.316 1 94.5 102 LEU A C 1
ATOM 710 O O . LEU A 1 102 ? 14.211 -30.234 -3.188 1 94.5 102 LEU A O 1
ATOM 714 N N . ALA A 1 103 ? 15.812 -30.344 -4.73 1 93.38 103 ALA A N 1
ATOM 715 C CA . ALA A 1 103 ? 16.766 -30.969 -3.822 1 93.38 103 ALA A CA 1
ATOM 716 C C . ALA A 1 103 ? 17 -30.109 -2.588 1 93.38 103 ALA A C 1
ATOM 718 O O . ALA A 1 103 ? 16.922 -30.594 -1.457 1 93.38 103 ALA A O 1
ATOM 719 N N . ALA A 1 104 ? 17.266 -28.859 -2.887 1 94.5 104 ALA A N 1
ATOM 720 C CA . ALA A 1 104 ? 17.5 -27.922 -1.794 1 94.5 104 ALA A CA 1
ATOM 721 C C . ALA A 1 104 ? 16.297 -27.844 -0.864 1 94.5 104 ALA A C 1
ATOM 723 O O . ALA A 1 104 ? 16.438 -27.875 0.36 1 94.5 104 ALA A O 1
ATOM 724 N N . ALA A 1 105 ? 15.133 -27.734 -1.428 1 95.94 105 ALA A N 1
ATOM 725 C CA . ALA A 1 105 ? 13.906 -27.609 -0.642 1 95.94 105 ALA A CA 1
ATOM 726 C C . ALA A 1 105 ? 13.695 -28.859 0.224 1 95.94 105 ALA A C 1
ATOM 728 O O . ALA A 1 105 ? 13.32 -28.75 1.395 1 95.94 105 ALA A O 1
ATOM 729 N N . LEU A 1 106 ? 13.961 -29.984 -0.322 1 94.38 106 LEU A N 1
ATOM 730 C CA . LEU A 1 106 ? 13.766 -31.25 0.39 1 94.38 106 LEU A CA 1
ATOM 731 C C . LEU A 1 106 ? 14.781 -31.406 1.511 1 94.38 106 LEU A C 1
ATOM 733 O O . LEU A 1 106 ? 14.539 -32.125 2.486 1 94.38 106 LEU A O 1
ATOM 737 N N . GLU A 1 107 ? 15.883 -30.703 1.366 1 93.06 107 GLU A N 1
ATOM 738 C CA . GLU A 1 107 ? 16.938 -30.75 2.385 1 93.06 107 GLU A CA 1
ATOM 739 C C . GLU A 1 107 ? 16.734 -29.641 3.426 1 93.06 107 GLU A C 1
ATOM 741 O O . GLU A 1 107 ? 17.531 -29.516 4.359 1 93.06 107 GLU A O 1
ATOM 746 N N . GLY A 1 108 ? 15.742 -28.875 3.166 1 93.31 108 GLY A N 1
ATOM 747 C CA . GLY A 1 108 ? 15.406 -27.859 4.145 1 93.31 108 GLY A CA 1
ATOM 748 C C . GLY A 1 108 ? 16.047 -26.516 3.857 1 93.31 108 GLY A C 1
ATOM 749 O O . GLY A 1 108 ? 16.031 -25.625 4.703 1 93.31 108 GLY A O 1
ATOM 750 N N . ASP A 1 109 ? 16.625 -26.438 2.715 1 94.31 109 ASP A N 1
ATOM 751 C CA . ASP A 1 109 ? 17.328 -25.203 2.348 1 94.31 109 ASP A CA 1
ATOM 752 C C . ASP A 1 109 ? 16.422 -24.297 1.523 1 94.31 109 ASP A C 1
ATOM 754 O O . ASP A 1 109 ? 16.766 -23.922 0.399 1 94.31 109 ASP A O 1
ATOM 758 N N . ALA A 1 110 ? 15.266 -24 1.926 1 96.69 110 ALA A N 1
ATOM 759 C CA . ALA A 1 110 ? 14.305 -23.078 1.323 1 96.69 110 ALA A CA 1
ATOM 760 C C . ALA A 1 110 ? 13.578 -22.266 2.393 1 96.69 110 ALA A C 1
ATOM 762 O O . ALA A 1 110 ? 13.367 -22.75 3.508 1 96.69 110 ALA A O 1
ATOM 763 N N . ARG A 1 111 ? 13.328 -21.094 2.053 1 95.69 111 ARG A N 1
ATOM 764 C CA . ARG A 1 111 ? 12.539 -20.234 2.934 1 95.69 111 ARG A CA 1
ATOM 765 C C . ARG A 1 111 ? 11.062 -20.281 2.57 1 95.69 111 ARG A C 1
ATOM 767 O O . ARG A 1 111 ? 10.703 -20.25 1.39 1 95.69 111 ARG A O 1
ATOM 774 N N . GLU A 1 112 ? 10.266 -20.375 3.602 1 95.94 112 GLU A N 1
ATOM 775 C CA . GLU A 1 112 ? 8.828 -20.359 3.367 1 95.94 112 GLU A CA 1
ATOM 776 C C . GLU A 1 112 ? 8.281 -18.922 3.375 1 95.94 112 GLU A C 1
ATOM 778 O O . GLU A 1 112 ? 8.688 -18.109 4.203 1 95.94 112 GLU A O 1
ATOM 783 N N . ARG A 1 113 ? 7.43 -18.656 2.449 1 95.62 113 ARG A N 1
ATOM 784 C CA . ARG A 1 113 ? 6.727 -17.391 2.367 1 95.62 113 ARG A CA 1
ATOM 785 C C . ARG A 1 113 ? 5.219 -17.594 2.281 1 95.62 113 ARG A C 1
ATOM 787 O O . ARG A 1 113 ? 4.738 -18.344 1.429 1 95.62 113 ARG A O 1
ATOM 794 N N . ASP A 1 114 ? 4.523 -16.953 3.188 1 95.62 114 ASP A N 1
ATOM 795 C CA . ASP A 1 114 ? 3.064 -17.016 3.154 1 95.62 114 ASP A CA 1
ATOM 796 C C . ASP A 1 114 ? 2.492 -16 2.168 1 95.62 114 ASP A C 1
ATOM 798 O O . ASP A 1 114 ? 2.824 -14.812 2.227 1 95.62 114 ASP A O 1
ATOM 802 N N . ARG A 1 115 ? 1.713 -16.469 1.274 1 96.56 115 ARG A N 1
ATOM 803 C CA . ARG A 1 115 ? 0.995 -15.625 0.322 1 96.56 115 ARG A CA 1
ATOM 804 C C . ARG A 1 115 ? -0.482 -15.523 0.687 1 96.56 115 ARG A C 1
ATOM 806 O O . ARG A 1 115 ? -1.21 -16.516 0.633 1 96.56 115 ARG A O 1
ATOM 813 N N . GLY A 1 116 ? -0.86 -14.336 1.033 1 96.19 116 GLY A N 1
ATOM 814 C CA . GLY A 1 116 ? -2.252 -14.148 1.407 1 96.19 116 GLY A CA 1
ATOM 815 C C . GLY A 1 116 ? -3.221 -14.477 0.284 1 96.19 116 GLY A C 1
ATOM 816 O O . GLY A 1 116 ? -2.953 -14.172 -0.88 1 96.19 116 GLY A O 1
ATOM 817 N N . LEU A 1 117 ? -4.371 -15.07 0.688 1 97.12 117 LEU A N 1
ATOM 818 C CA . LEU A 1 117 ? -5.406 -15.438 -0.274 1 97.12 117 LEU A CA 1
ATOM 819 C C . LEU A 1 117 ? -6.656 -14.586 -0.07 1 97.12 117 LEU A C 1
ATOM 821 O O . LEU A 1 117 ? -7.152 -14.469 1.052 1 97.12 117 LEU A O 1
ATOM 825 N N . LEU A 1 118 ? -7.094 -14.047 -1.192 1 97.75 118 LEU A N 1
ATOM 826 C CA . LEU A 1 118 ? -8.375 -13.352 -1.147 1 97.75 118 LEU A CA 1
ATOM 827 C C . LEU A 1 118 ? -9.523 -14.352 -1.025 1 97.75 118 LEU A C 1
ATOM 829 O O . LEU A 1 118 ? -9.516 -15.398 -1.67 1 97.75 118 LEU A O 1
ATOM 833 N N . THR A 1 119 ? -10.422 -14.07 -0.144 1 96.88 119 THR A N 1
ATOM 834 C CA . THR A 1 119 ? -11.727 -14.719 -0.133 1 96.88 119 THR A CA 1
ATOM 835 C C . THR A 1 119 ? -12.812 -13.766 -0.638 1 96.88 119 THR A C 1
ATOM 837 O O . THR A 1 119 ? -12.938 -12.648 -0.141 1 96.88 119 THR A O 1
ATOM 840 N N . VAL A 1 120 ? -13.531 -14.164 -1.661 1 96.31 120 VAL A N 1
ATOM 841 C CA . VAL A 1 120 ? -14.578 -13.336 -2.246 1 96.31 120 VAL A CA 1
ATOM 842 C C . VAL A 1 120 ? -15.938 -13.984 -2.016 1 96.31 120 VAL A C 1
ATOM 844 O O . VAL A 1 120 ? -16.094 -15.188 -2.213 1 96.31 120 VAL A O 1
ATOM 847 N N . GLU A 1 121 ? -16.812 -13.203 -1.563 1 94.75 121 GLU A N 1
ATOM 848 C CA . GLU A 1 121 ? -18.188 -13.641 -1.33 1 94.75 121 GLU A CA 1
ATOM 849 C C . GLU A 1 121 ? -19.188 -12.734 -2.051 1 94.75 121 GLU A C 1
ATOM 851 O O . GLU A 1 121 ? -19.109 -11.508 -1.951 1 94.75 121 GLU A O 1
ATOM 856 N N . ILE A 1 122 ? -20.094 -13.344 -2.791 1 92.12 122 ILE A N 1
ATOM 857 C CA . ILE A 1 122 ? -21.156 -12.625 -3.477 1 92.12 122 ILE A CA 1
ATOM 858 C C . ILE A 1 122 ? -22.5 -12.867 -2.77 1 92.12 122 ILE A C 1
ATOM 860 O O . ILE A 1 122 ? -22.938 -14.016 -2.633 1 92.12 122 ILE A O 1
ATOM 864 N N . SER A 1 123 ? -23.031 -11.805 -2.223 1 81.56 123 SER A N 1
ATOM 865 C CA . SER A 1 123 ? -24.312 -11.93 -1.537 1 81.56 123 SER A CA 1
ATOM 866 C C . SER A 1 123 ? -25.469 -11.836 -2.52 1 81.56 123 SER A C 1
ATOM 868 O O . SER A 1 123 ? -25.484 -10.977 -3.398 1 81.56 123 SER A O 1
ATOM 870 N N . PRO A 1 124 ? -26.312 -12.867 -2.529 1 69.19 124 PRO A N 1
ATOM 871 C CA . PRO A 1 124 ? -27.453 -12.797 -3.438 1 69.19 124 PRO A CA 1
ATOM 872 C C . PRO A 1 124 ? -28.344 -11.578 -3.182 1 69.19 124 PRO A C 1
ATOM 874 O O . PRO A 1 124 ? -28.469 -11.125 -2.039 1 69.19 124 PRO A O 1
ATOM 877 N N . GLY A 1 125 ? -28.422 -10.586 -4.027 1 59 125 GLY A N 1
ATOM 878 C CA . GLY A 1 125 ? -29.344 -9.477 -3.861 1 59 125 GLY A CA 1
ATOM 879 C C . GLY A 1 125 ? -30.734 -9.914 -3.438 1 59 125 GLY A C 1
ATOM 880 O O . GLY A 1 125 ? -31.047 -11.102 -3.492 1 59 125 GLY A O 1
ATOM 881 N N . ASP A 1 126 ? -31.391 -9.008 -2.602 1 52.88 126 ASP A N 1
ATOM 882 C CA . ASP A 1 126 ? -32.781 -9.25 -2.162 1 52.88 126 ASP A CA 1
ATOM 883 C C . ASP A 1 126 ? -33.625 -9.781 -3.307 1 52.88 126 ASP A C 1
ATOM 885 O O . ASP A 1 126 ? -34.531 -10.586 -3.084 1 52.88 126 ASP A O 1
ATOM 889 N N . GLU A 1 127 ? -33.594 -9.055 -4.398 1 51.38 127 GLU A N 1
ATOM 890 C CA . GLU A 1 127 ? -34.594 -9.375 -5.402 1 51.38 127 GLU A CA 1
ATOM 891 C C . GLU A 1 127 ? -34.438 -10.812 -5.895 1 51.38 127 GLU A C 1
ATOM 893 O O . GLU A 1 127 ? -35.281 -11.305 -6.652 1 51.38 127 GLU A O 1
ATOM 898 N N . ASP A 1 128 ? -33.281 -11.227 -5.914 1 49.84 128 ASP A N 1
ATOM 899 C CA . ASP A 1 128 ? -33.219 -12.625 -6.344 1 49.84 128 ASP A CA 1
ATOM 900 C C . ASP A 1 128 ? -33.688 -13.555 -5.242 1 49.84 128 ASP A C 1
ATOM 902 O O . ASP A 1 128 ? -32.938 -14.359 -4.715 1 49.84 128 ASP A O 1
ATOM 906 N N . GLU A 1 129 ? -34.594 -13.078 -4.527 1 44.22 129 GLU A N 1
ATOM 907 C CA . GLU A 1 129 ? -35.312 -13.836 -3.492 1 44.22 129 GLU A CA 1
ATOM 908 C C . GLU A 1 129 ? -35.625 -15.25 -3.967 1 44.22 129 GLU A C 1
ATOM 910 O O . GLU A 1 129 ? -36.344 -15.984 -3.283 1 44.22 129 GLU A O 1
ATOM 915 N N . GLY A 1 130 ? -35.75 -15.383 -5.312 1 43.56 130 GLY A N 1
ATOM 916 C CA . GLY A 1 130 ? -36.25 -16.75 -5.449 1 43.56 130 GLY A CA 1
ATOM 917 C C . GLY A 1 130 ? -35.344 -17.766 -4.805 1 43.56 130 GLY A C 1
ATOM 918 O O . GLY A 1 130 ? -35.375 -17.969 -3.588 1 43.56 130 GLY A O 1
ATOM 919 N N . GLU A 1 131 ? -34.688 -18.656 -5.691 1 47.38 131 GLU A N 1
ATOM 920 C CA . GLU A 1 131 ? -34.094 -19.938 -5.332 1 47.38 131 GLU A CA 1
ATOM 921 C C . GLU A 1 131 ? -32.875 -19.734 -4.441 1 47.38 131 GLU A C 1
ATOM 923 O O . GLU A 1 131 ? -32.219 -18.688 -4.5 1 47.38 131 GLU A O 1
ATOM 928 N N . ASP A 1 132 ? -32.75 -20.438 -3.26 1 50.31 132 ASP A N 1
ATOM 929 C CA . ASP A 1 132 ? -31.719 -20.734 -2.273 1 50.31 132 ASP A CA 1
ATOM 930 C C . ASP A 1 132 ? -30.312 -20.594 -2.877 1 50.31 132 ASP A C 1
ATOM 932 O O . ASP A 1 132 ? -29.656 -21.594 -3.156 1 50.31 132 ASP A O 1
ATOM 936 N N . GLU A 1 133 ? -30.141 -19.688 -3.717 1 57.31 133 GLU A N 1
ATOM 937 C CA . GLU A 1 133 ? -28.812 -19.734 -4.309 1 57.31 133 GLU A CA 1
ATOM 938 C C . GLU A 1 133 ? -27.734 -19.469 -3.262 1 57.31 133 GLU A C 1
ATOM 940 O O . GLU A 1 133 ? -27.812 -18.5 -2.504 1 57.31 133 GLU A O 1
ATOM 945 N N . ALA A 1 134 ? -27.016 -20.469 -2.826 1 63.38 134 ALA A N 1
ATOM 946 C CA . ALA A 1 134 ? -25.906 -20.484 -1.876 1 63.38 134 ALA A CA 1
ATOM 947 C C . ALA A 1 134 ? -24.875 -19.406 -2.207 1 63.38 134 ALA A C 1
ATOM 949 O O . ALA A 1 134 ? -24.656 -19.094 -3.377 1 63.38 134 ALA A O 1
ATOM 950 N N . PRO A 1 135 ? -24.516 -18.578 -1.206 1 75.38 135 PRO A N 1
ATOM 951 C CA . PRO A 1 135 ? -23.453 -17.594 -1.415 1 75.38 135 PRO A CA 1
ATOM 952 C C . PRO A 1 135 ? -22.234 -18.172 -2.119 1 75.38 135 PRO A C 1
ATOM 954 O O . PRO A 1 135 ? -21.891 -19.344 -1.9 1 75.38 135 PRO A O 1
ATOM 957 N N . VAL A 1 136 ? -21.938 -17.5 -3.24 1 87.88 136 VAL A N 1
ATOM 958 C CA . VAL A 1 136 ? -20.672 -17.859 -3.902 1 87.88 136 VAL A CA 1
ATOM 959 C C . VAL A 1 136 ? -19.5 -17.453 -3.027 1 87.88 136 VAL A C 1
ATOM 961 O O . VAL A 1 136 ? -19.422 -16.312 -2.559 1 87.88 136 VAL A O 1
ATOM 964 N N . ARG A 1 137 ? -18.703 -18.391 -2.658 1 92.69 137 ARG A N 1
ATOM 965 C CA . ARG A 1 137 ? -17.453 -18.141 -1.93 1 92.69 137 ARG A CA 1
ATOM 966 C C . ARG A 1 137 ? -16.266 -18.75 -2.652 1 92.69 137 ARG A C 1
ATOM 968 O O . ARG A 1 137 ? -16.203 -19.969 -2.83 1 92.69 137 ARG A O 1
ATOM 975 N N . GLU A 1 138 ? -15.398 -17.891 -3.188 1 95.25 138 GLU A N 1
ATOM 976 C CA . GLU A 1 138 ? -14.227 -18.344 -3.941 1 95.25 138 GLU A CA 1
ATOM 977 C C . GLU A 1 138 ? -12.945 -17.719 -3.4 1 95.25 138 GLU A C 1
ATOM 979 O O . GLU A 1 138 ? -13 -16.766 -2.609 1 95.25 138 GLU A O 1
ATOM 984 N N . ARG A 1 139 ? -11.844 -18.281 -3.781 1 96.56 139 ARG A N 1
ATOM 985 C CA . ARG A 1 139 ? -10.539 -17.781 -3.371 1 96.56 139 ARG A CA 1
ATOM 986 C C . ARG A 1 139 ? -9.719 -17.344 -4.578 1 96.56 139 ARG A C 1
ATOM 988 O O . ARG A 1 139 ? -9.945 -17.812 -5.695 1 96.56 139 ARG A O 1
ATOM 995 N N . ALA A 1 140 ? -8.867 -16.438 -4.316 1 97.5 140 ALA A N 1
ATOM 996 C CA . ALA A 1 140 ? -7.945 -15.961 -5.348 1 97.5 140 ALA A CA 1
ATOM 997 C C . ALA A 1 140 ? -6.574 -15.656 -4.754 1 97.5 140 ALA A C 1
ATOM 999 O O . ALA A 1 140 ? -6.473 -15.086 -3.666 1 97.5 140 ALA A O 1
ATOM 1000 N N . LEU A 1 141 ? -5.566 -16.078 -5.469 1 97.56 141 LEU A N 1
ATOM 1001 C CA . LEU A 1 141 ? -4.195 -15.812 -5.047 1 97.56 141 LEU A CA 1
ATOM 1002 C C . LEU A 1 141 ? -3.74 -14.43 -5.516 1 97.56 141 LEU A C 1
ATOM 1004 O O . LEU A 1 141 ? -2.984 -13.75 -4.816 1 97.56 141 LEU A O 1
ATOM 1008 N N . PHE A 1 142 ? -4.254 -14.039 -6.656 1 98.06 142 PHE A N 1
ATOM 1009 C CA . PHE A 1 142 ? -3.678 -12.852 -7.285 1 98.06 142 PHE A CA 1
ATOM 1010 C C . PHE A 1 142 ? -4.645 -11.68 -7.211 1 98.06 142 PHE A C 1
ATOM 1012 O O . PHE A 1 142 ? -4.309 -10.625 -6.664 1 98.06 142 PHE A O 1
ATOM 1019 N N . ASP A 1 143 ? -5.844 -11.844 -7.734 1 98.5 143 ASP A N 1
ATOM 1020 C CA . ASP A 1 143 ? -6.727 -10.68 -7.742 1 98.5 143 ASP A CA 1
ATOM 1021 C C . ASP A 1 143 ? -8.18 -11.102 -7.934 1 98.5 143 ASP A C 1
ATOM 1023 O O . ASP A 1 143 ? -8.461 -12.234 -8.312 1 98.5 143 ASP A O 1
ATOM 1027 N N . VAL A 1 144 ? -9.086 -10.234 -7.594 1 98.12 144 VAL A N 1
ATOM 1028 C CA . VAL A 1 144 ? -10.516 -10.297 -7.863 1 98.12 144 VAL A CA 1
ATOM 1029 C C . VAL A 1 144 ? -10.953 -9.039 -8.609 1 98.12 144 VAL A C 1
ATOM 1031 O O . VAL A 1 144 ? -10.625 -7.918 -8.203 1 98.12 144 VAL A O 1
ATOM 1034 N N . THR A 1 145 ? -11.703 -9.242 -9.695 1 97.19 145 THR A N 1
ATOM 1035 C CA . THR A 1 145 ? -12.086 -8.133 -10.555 1 97.19 145 THR A CA 1
ATOM 1036 C C . THR A 1 145 ? -13.594 -8.125 -10.797 1 97.19 145 THR A C 1
ATOM 1038 O O . THR A 1 145 ? -14.188 -9.18 -11.031 1 97.19 145 THR A O 1
ATOM 1041 N N . LEU A 1 146 ? -14.203 -7.016 -10.578 1 95 146 LEU A N 1
ATOM 1042 C CA . LEU A 1 146 ? -15.523 -6.754 -11.133 1 95 146 LEU A CA 1
ATOM 1043 C C . LEU A 1 146 ? -15.414 -6.055 -12.484 1 95 146 LEU A C 1
ATOM 1045 O O . LEU A 1 146 ? -14.75 -5.02 -12.602 1 95 146 LEU A O 1
ATOM 1049 N N . VAL A 1 147 ? -16.031 -6.613 -13.477 1 92.31 147 VAL A N 1
ATOM 1050 C CA . VAL A 1 147 ? -15.859 -6.027 -14.797 1 92.31 147 VAL A CA 1
ATOM 1051 C C . VAL A 1 147 ? -17.141 -6.195 -15.617 1 92.31 147 VAL A C 1
ATOM 1053 O O . VAL A 1 147 ? -17.859 -7.184 -15.461 1 92.31 147 VAL A O 1
ATOM 1056 N N . THR A 1 148 ? -17.375 -5.27 -16.422 1 86.94 148 THR A N 1
ATOM 1057 C CA . THR A 1 148 ? -18.531 -5.336 -17.312 1 86.94 148 THR A CA 1
ATOM 1058 C C . THR A 1 148 ? -18.281 -6.34 -18.438 1 86.94 148 THR A C 1
ATOM 1060 O O . THR A 1 148 ? -17.141 -6.523 -18.875 1 86.94 148 THR A O 1
ATOM 1063 N N . ALA A 1 149 ? -19.312 -7.059 -18.75 1 72.25 149 ALA A N 1
ATOM 1064 C CA . ALA A 1 149 ? -19.25 -8.094 -19.781 1 72.25 149 ALA A CA 1
ATOM 1065 C C . ALA A 1 149 ? -19 -7.477 -21.156 1 72.25 149 ALA A C 1
ATOM 1067 O O . ALA A 1 149 ? -18.312 -8.07 -21.984 1 72.25 149 ALA A O 1
ATOM 1068 N N . GLU A 1 150 ? -19.734 -6.418 -21.391 1 68.06 150 GLU A N 1
ATOM 1069 C CA . GLU A 1 150 ? -19.562 -5.789 -22.688 1 68.06 150 GLU A CA 1
ATOM 1070 C C . GLU A 1 150 ? -18.562 -4.648 -22.625 1 68.06 150 GLU A C 1
ATOM 1072 O O . GLU A 1 150 ? -18.594 -3.832 -21.703 1 68.06 150 GLU A O 1
ATOM 1077 N N . PRO A 1 151 ? -17.672 -4.789 -23.562 1 61.22 151 PRO A N 1
ATOM 1078 C CA . PRO A 1 151 ? -16.719 -3.682 -23.625 1 61.22 151 PRO A CA 1
ATOM 1079 C C . PRO A 1 151 ? -17.391 -2.322 -23.766 1 61.22 151 PRO A C 1
ATOM 1081 O O . PRO A 1 151 ? -18.469 -2.219 -24.391 1 61.22 151 PRO A O 1
ATOM 1084 N N . ALA A 1 152 ? -16.828 -1.346 -23.203 1 60.03 152 ALA A N 1
ATOM 1085 C CA . ALA A 1 152 ? -17.297 0.035 -23.312 1 60.03 152 ALA A CA 1
ATOM 1086 C C . ALA A 1 152 ? -18.609 0.238 -22.562 1 60.03 152 ALA A C 1
ATOM 1088 O O . ALA A 1 152 ? -19.359 1.163 -22.859 1 60.03 152 ALA A O 1
ATOM 1089 N N . SER A 1 153 ? -18.891 -0.835 -21.875 1 71.19 153 SER A N 1
ATOM 1090 C CA . SER A 1 153 ? -20.031 -0.539 -21 1 71.19 153 SER A CA 1
ATOM 1091 C C . SER A 1 153 ? -19.562 0.041 -19.672 1 71.19 153 SER A C 1
ATOM 1093 O O . SER A 1 153 ? -18.641 -0.484 -19.047 1 71.19 153 SER A O 1
ATOM 1095 N N . ILE A 1 154 ? -19.922 1.274 -19.375 1 76.25 154 ILE A N 1
ATOM 1096 C CA . ILE A 1 154 ? -19.578 2.02 -18.172 1 76.25 154 ILE A CA 1
ATOM 1097 C C . ILE A 1 154 ? -20.578 1.714 -17.062 1 76.25 154 ILE A C 1
ATOM 1099 O O . ILE A 1 154 ? -21.781 1.591 -17.312 1 76.25 154 ILE A O 1
ATOM 1103 N N . SER A 1 155 ? -20.016 1.243 -15.891 1 86.75 155 SER A N 1
ATOM 1104 C CA . SER A 1 155 ? -20.859 1.176 -14.695 1 86.75 155 SER A CA 1
ATOM 1105 C C . SER A 1 155 ? -20.297 2.041 -13.578 1 86.75 155 SER A C 1
ATOM 1107 O O . SER A 1 155 ? -19.266 2.705 -13.75 1 86.75 155 SER A O 1
ATOM 1109 N N . GLU A 1 156 ? -21.094 2.135 -12.586 1 92.75 156 GLU A N 1
ATOM 1110 C CA . GLU A 1 156 ? -20.641 2.85 -11.398 1 92.75 156 GLU A CA 1
ATOM 1111 C C . GLU A 1 156 ? -20.344 1.885 -10.25 1 92.75 156 GLU A C 1
ATOM 1113 O O . GLU A 1 156 ? -21.188 1.057 -9.898 1 92.75 156 GLU A O 1
ATOM 1118 N N . TYR A 1 157 ? -19.125 1.995 -9.719 1 93.56 157 TYR A N 1
ATOM 1119 C CA . TYR A 1 157 ? -18.688 1.107 -8.648 1 93.56 157 TYR A CA 1
ATOM 1120 C C . TYR A 1 157 ? -18.453 1.885 -7.355 1 93.56 157 TYR A C 1
ATOM 1122 O O . TYR A 1 157 ? -18.156 3.082 -7.387 1 93.56 157 TYR A O 1
ATOM 1130 N N . SER A 1 158 ? -18.672 1.194 -6.324 1 95.69 158 SER A N 1
ATOM 1131 C CA . SER A 1 158 ? -18.281 1.749 -5.031 1 95.69 158 SER A CA 1
ATOM 1132 C C . SER A 1 158 ? -17.359 0.798 -4.277 1 95.69 158 SER A C 1
ATOM 1134 O O . SER A 1 158 ? -17.438 -0.42 -4.457 1 95.69 158 SER A O 1
ATOM 1136 N N . VAL A 1 159 ? -16.484 1.35 -3.51 1 97.19 159 VAL A N 1
ATOM 1137 C CA . VAL A 1 159 ? -15.555 0.631 -2.639 1 97.19 159 VAL A CA 1
ATOM 1138 C C . VAL A 1 159 ? -15.758 1.078 -1.191 1 97.19 159 VAL A C 1
ATOM 1140 O O . VAL A 1 159 ? -15.758 2.275 -0.9 1 97.19 159 VAL A O 1
ATOM 1143 N N . ARG A 1 160 ? -15.977 0.139 -0.364 1 97.44 160 ARG A N 1
ATOM 1144 C CA . ARG A 1 160 ? -16.016 0.37 1.076 1 97.44 160 ARG A CA 1
ATOM 1145 C C . ARG A 1 160 ? -15.008 -0.515 1.802 1 97.44 160 ARG A C 1
ATOM 1147 O O . ARG A 1 160 ? -14.734 -1.636 1.369 1 97.44 160 ARG A O 1
ATOM 1154 N N . CYS A 1 161 ? -14.469 0.008 2.818 1 97.5 161 CYS A N 1
ATOM 1155 C CA . CYS A 1 161 ? -13.523 -0.731 3.654 1 97.5 161 CYS A CA 1
ATOM 1156 C C . CYS A 1 161 ? -13.812 -0.492 5.133 1 97.5 161 CYS A C 1
ATOM 1158 O O . CYS A 1 161 ? -13.898 0.654 5.574 1 97.5 161 CYS A O 1
ATOM 1160 N N . ARG A 1 162 ? -13.992 -1.576 5.883 1 95.19 162 ARG A N 1
ATOM 1161 C CA . ARG A 1 162 ? -14.258 -1.499 7.316 1 95.19 162 ARG A CA 1
ATOM 1162 C C . ARG A 1 162 ? -15.438 -0.578 7.602 1 95.19 162 ARG A C 1
ATOM 1164 O O . ARG A 1 162 ? -15.375 0.257 8.508 1 95.19 162 ARG A O 1
ATOM 1171 N N . GLY A 1 163 ? -16.328 -0.683 6.723 1 92.25 163 GLY A N 1
ATOM 1172 C CA . GLY A 1 163 ? -17.594 0.025 6.922 1 92.25 163 GLY A CA 1
ATOM 1173 C C . GLY A 1 163 ? -17.578 1.431 6.355 1 92.25 163 GLY A C 1
ATOM 1174 O O . GLY A 1 163 ? -18.625 2.039 6.172 1 92.25 163 GLY A O 1
ATOM 1175 N N . ASP A 1 164 ? -16.453 1.98 6.062 1 93.69 164 ASP A N 1
ATOM 1176 C CA . ASP A 1 164 ? -16.344 3.352 5.574 1 93.69 164 ASP A CA 1
ATOM 1177 C C . ASP A 1 164 ? -16.312 3.389 4.047 1 93.69 164 ASP A C 1
ATOM 1179 O O . ASP A 1 164 ? -15.695 2.525 3.416 1 93.69 164 ASP A O 1
ATOM 1183 N N . ARG A 1 165 ? -16.938 4.41 3.5 1 95.56 165 ARG A N 1
ATOM 1184 C CA . ARG A 1 165 ? -16.859 4.617 2.059 1 95.56 165 ARG A CA 1
ATOM 1185 C C . ARG A 1 165 ? -15.477 5.129 1.651 1 95.56 165 ARG A C 1
ATOM 1187 O O . ARG A 1 165 ? -14.969 6.094 2.229 1 95.56 165 ARG A O 1
ATOM 1194 N N . VAL A 1 166 ? -14.938 4.504 0.694 1 96.88 166 VAL A N 1
ATOM 1195 C CA . VAL A 1 166 ? -13.641 4.914 0.166 1 96.88 166 VAL A CA 1
ATOM 1196 C C . VAL A 1 166 ? -13.836 5.758 -1.091 1 96.88 166 VAL A C 1
ATOM 1198 O O . VAL A 1 166 ? -13.281 6.852 -1.207 1 96.88 166 VAL A O 1
ATOM 1201 N N . ALA A 1 167 ? -14.664 5.258 -1.99 1 96.88 167 ALA A N 1
ATOM 1202 C CA . ALA A 1 167 ? -14.852 5.977 -3.248 1 96.88 167 ALA A CA 1
ATOM 1203 C C . ALA A 1 167 ? -16.047 5.426 -4.02 1 96.88 167 ALA A C 1
ATOM 1205 O O . ALA A 1 167 ? -16.5 4.305 -3.764 1 96.88 167 ALA A O 1
ATOM 1206 N N . THR A 1 168 ? -16.531 6.199 -4.867 1 95.94 168 THR A N 1
ATOM 1207 C CA . THR A 1 168 ? -17.469 5.848 -5.938 1 95.94 168 THR A CA 1
ATOM 1208 C C . THR A 1 168 ? -16.984 6.406 -7.273 1 95.94 168 THR A C 1
ATOM 1210 O O . THR A 1 168 ? -16.547 7.555 -7.352 1 95.94 168 THR A O 1
ATOM 1213 N N . PHE A 1 169 ? -17.047 5.59 -8.273 1 95.19 169 PHE A N 1
ATOM 1214 C CA . PHE A 1 169 ? -16.5 6.043 -9.539 1 95.19 169 PHE A CA 1
ATOM 1215 C C . PHE A 1 169 ? -17.109 5.277 -10.703 1 95.19 169 PHE A C 1
ATOM 1217 O O . PHE A 1 169 ? -17.625 4.172 -10.523 1 95.19 169 PHE A O 1
ATOM 1224 N N . ARG A 1 170 ? -17.031 5.879 -11.867 1 93.38 170 ARG A N 1
ATOM 1225 C CA . ARG A 1 170 ? -17.438 5.227 -13.102 1 93.38 170 ARG A CA 1
ATOM 1226 C C . ARG A 1 170 ? -16.234 4.672 -13.852 1 93.38 170 ARG A C 1
ATOM 1228 O O . ARG A 1 170 ? -15.234 5.367 -14.023 1 93.38 170 ARG A O 1
ATOM 1235 N N . ALA A 1 171 ? -16.359 3.449 -14.242 1 93.75 171 ALA A N 1
ATOM 1236 C CA . ALA A 1 171 ? -15.266 2.754 -14.906 1 93.75 171 ALA A CA 1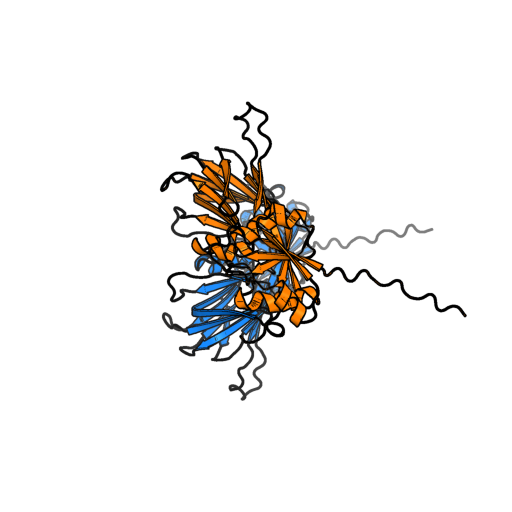
ATOM 1237 C C . ALA A 1 171 ? -15.758 1.481 -15.594 1 93.75 171 ALA A C 1
ATOM 1239 O O . ALA A 1 171 ? -16.938 1.126 -15.492 1 93.75 171 ALA A O 1
ATOM 1240 N N . ASP A 1 172 ? -14.836 0.851 -16.328 1 92.25 172 ASP A N 1
ATOM 1241 C CA . ASP A 1 172 ? -15.141 -0.457 -16.906 1 92.25 172 ASP A CA 1
ATOM 1242 C C . ASP A 1 172 ? -15.156 -1.538 -15.828 1 92.25 172 ASP A C 1
ATOM 1244 O O . ASP A 1 172 ? -15.742 -2.607 -16.031 1 92.25 172 ASP A O 1
ATOM 1248 N N . GLY A 1 173 ? -14.469 -1.249 -14.719 1 94.31 173 GLY A N 1
ATOM 1249 C CA . GLY A 1 173 ? -14.406 -2.205 -13.625 1 94.31 173 GLY A CA 1
ATOM 1250 C C . GLY A 1 173 ? -13.516 -1.742 -12.484 1 94.31 173 GLY A C 1
ATOM 1251 O O . GLY A 1 173 ? -13.117 -0.578 -12.438 1 94.31 173 GLY A O 1
ATOM 1252 N N . VAL A 1 174 ? -13.297 -2.674 -11.594 1 96.5 174 VAL A N 1
ATOM 1253 C CA . VAL A 1 174 ? -12.414 -2.445 -10.461 1 96.5 174 VAL A CA 1
ATOM 1254 C C . VAL A 1 174 ? -11.703 -3.744 -10.086 1 96.5 174 VAL A C 1
ATOM 1256 O O . VAL A 1 174 ? -12.305 -4.82 -10.117 1 96.5 174 VAL A O 1
ATOM 1259 N N . VAL A 1 175 ? -10.438 -3.631 -9.812 1 98.31 175 VAL A N 1
ATOM 1260 C CA . VAL A 1 175 ? -9.656 -4.812 -9.461 1 98.31 175 VAL A CA 1
ATOM 1261 C C . VAL A 1 175 ? -9.102 -4.66 -8.047 1 98.31 175 VAL A C 1
ATOM 1263 O O . VAL A 1 175 ? -8.656 -3.58 -7.656 1 98.31 175 VAL A O 1
ATOM 1266 N N . VAL A 1 176 ? -9.195 -5.688 -7.254 1 98.75 176 VAL A N 1
ATOM 1267 C CA . VAL A 1 176 ? -8.555 -5.828 -5.953 1 98.75 176 VAL A CA 1
ATOM 1268 C C . VAL A 1 176 ? -7.441 -6.875 -6.035 1 98.75 176 VAL A C 1
ATOM 1270 O O . VAL A 1 176 ? -7.688 -8.023 -6.414 1 98.75 176 VAL A O 1
ATOM 1273 N N . ALA A 1 177 ? -6.254 -6.48 -5.645 1 98.75 177 ALA A N 1
ATOM 1274 C CA . ALA A 1 177 ? -5.125 -7.383 -5.852 1 98.75 177 ALA A CA 1
ATOM 1275 C C . ALA A 1 177 ? -4.344 -7.59 -4.559 1 98.75 177 ALA A C 1
ATOM 1277 O O . ALA A 1 177 ? -4.145 -6.645 -3.789 1 98.75 177 ALA A O 1
ATOM 1278 N N . THR A 1 178 ? -3.904 -8.82 -4.316 1 98.38 178 THR A N 1
ATOM 1279 C CA . THR A 1 178 ? -2.926 -9.133 -3.279 1 98.38 178 THR A CA 1
ATOM 1280 C C . THR A 1 178 ? -1.556 -8.57 -3.641 1 98.38 178 THR A C 1
ATOM 1282 O O . THR A 1 178 ? -1.359 -8.062 -4.746 1 98.38 178 THR A O 1
ATOM 1285 N N . PRO A 1 179 ? -0.602 -8.633 -2.678 1 98.06 179 PRO A N 1
ATOM 1286 C CA . PRO A 1 179 ? 0.756 -8.234 -3.051 1 98.06 179 PRO A CA 1
ATOM 1287 C C . PRO A 1 179 ? 1.286 -9 -4.258 1 98.06 179 PRO A C 1
ATOM 1289 O O . PRO A 1 179 ? 1.866 -8.406 -5.172 1 98.06 179 PRO A O 1
ATOM 1292 N N . ALA A 1 180 ? 1.052 -10.266 -4.344 1 97.62 180 ALA A N 1
ATOM 1293 C CA . ALA A 1 180 ? 1.463 -11.047 -5.512 1 97.62 180 ALA A CA 1
ATOM 1294 C C . ALA A 1 180 ? 0.732 -10.578 -6.766 1 97.62 180 ALA A C 1
ATOM 1296 O O . ALA A 1 180 ? 1.355 -10.336 -7.805 1 97.62 180 ALA A O 1
ATOM 1297 N N . GLY A 1 181 ? -0.551 -10.398 -6.641 1 98.06 181 GLY A N 1
ATOM 1298 C CA . GLY A 1 181 ? -1.377 -10.008 -7.77 1 98.06 181 GLY A CA 1
ATOM 1299 C C . GLY A 1 181 ? -1.095 -8.594 -8.25 1 98.06 181 GLY A C 1
ATOM 1300 O O . GLY A 1 181 ? -1.384 -8.258 -9.406 1 98.06 181 GLY A O 1
ATOM 1301 N N . SER A 1 182 ? -0.562 -7.75 -7.438 1 98.5 182 SER A N 1
ATOM 1302 C CA . SER A 1 182 ? -0.313 -6.352 -7.781 1 98.5 182 SER A CA 1
ATOM 1303 C C . SER A 1 182 ? 0.742 -6.23 -8.875 1 98.5 182 SER A C 1
ATOM 1305 O O . SER A 1 182 ? 0.888 -5.172 -9.492 1 98.5 182 SER A O 1
ATOM 1307 N N . HIS A 1 183 ? 1.438 -7.266 -9.211 1 97.44 183 HIS A N 1
ATOM 1308 C CA . HIS A 1 183 ? 2.492 -7.258 -10.219 1 97.44 183 HIS A CA 1
ATOM 1309 C C . HIS A 1 183 ? 1.982 -7.793 -11.547 1 97.44 183 HIS A C 1
ATOM 1311 O O . HIS A 1 183 ? 2.713 -7.793 -12.547 1 97.44 183 HIS A O 1
ATOM 1317 N N . GLY A 1 184 ? 0.786 -8.266 -11.539 1 96.19 184 GLY A N 1
ATOM 1318 C CA . GLY A 1 184 ? 0.198 -8.805 -12.758 1 96.19 184 GLY A CA 1
ATOM 1319 C C . GLY A 1 184 ? -0.799 -7.859 -13.406 1 96.19 184 GLY A C 1
ATOM 1320 O O . GLY A 1 184 ? -0.457 -6.727 -13.75 1 96.19 184 GLY A O 1
ATOM 1321 N N . TYR A 1 185 ? -2.082 -8.32 -13.406 1 95.81 185 TYR A N 1
ATOM 1322 C CA . TYR A 1 185 ? -3.129 -7.562 -14.078 1 95.81 185 TYR A CA 1
ATOM 1323 C C . TYR A 1 185 ? -3.291 -6.18 -13.453 1 95.81 185 TYR A C 1
ATOM 1325 O O . TYR A 1 185 ? -3.486 -5.191 -14.164 1 95.81 185 TYR A O 1
ATOM 1333 N N . ALA A 1 186 ? -3.229 -6.141 -12.141 1 97.25 186 ALA A N 1
ATOM 1334 C CA . ALA A 1 186 ? -3.393 -4.859 -11.461 1 97.25 186 ALA A CA 1
ATOM 1335 C C . ALA A 1 186 ? -2.35 -3.85 -11.93 1 97.25 186 ALA A C 1
ATOM 1337 O O . ALA A 1 186 ? -2.66 -2.672 -12.117 1 97.25 186 ALA A O 1
ATOM 1338 N N . ALA A 1 187 ? -1.146 -4.27 -12.109 1 96.12 187 ALA A N 1
ATOM 1339 C CA . ALA A 1 187 ? -0.092 -3.395 -12.617 1 96.12 187 ALA A CA 1
ATOM 1340 C C . ALA A 1 187 ? -0.394 -2.938 -14.039 1 96.12 187 ALA A C 1
ATOM 1342 O O . ALA A 1 187 ? -0.09 -1.803 -14.414 1 96.12 187 ALA A O 1
ATOM 1343 N N . ALA A 1 188 ? -0.999 -3.801 -14.812 1 94.06 188 ALA A N 1
ATOM 1344 C CA . ALA A 1 188 ? -1.316 -3.51 -16.203 1 94.06 188 ALA A CA 1
ATOM 1345 C C . ALA A 1 188 ? -2.35 -2.391 -16.312 1 94.06 188 ALA A C 1
ATOM 1347 O O . ALA A 1 188 ? -2.379 -1.657 -17.297 1 94.06 188 ALA A O 1
ATOM 1348 N N . VAL A 1 189 ? -3.145 -2.271 -15.297 1 94.62 189 VAL A N 1
ATOM 1349 C CA . VAL A 1 189 ? -4.117 -1.186 -15.289 1 94.62 189 VAL A CA 1
ATOM 1350 C C . VAL A 1 189 ? -3.625 -0.052 -14.398 1 94.62 189 VAL A C 1
ATOM 1352 O O . VAL A 1 189 ? -4.43 0.688 -13.82 1 94.62 189 VAL A O 1
ATOM 1355 N N . GLU A 1 190 ? -2.357 -0.06 -14.133 1 93.38 190 GLU A N 1
ATOM 1356 C CA . GLU A 1 190 ? -1.598 1.033 -13.531 1 93.38 190 GLU A CA 1
ATOM 1357 C C . GLU A 1 190 ? -1.774 1.061 -12.023 1 93.38 190 GLU A C 1
ATOM 1359 O O . GLU A 1 190 ? -1.627 2.111 -11.391 1 93.38 190 GLU A O 1
ATOM 1364 N N . GLY A 1 191 ? -2.154 -0.025 -11.461 1 97.38 191 GLY A N 1
ATOM 1365 C CA . GLY A 1 191 ? -2.129 -0.152 -10.008 1 97.38 191 GLY A CA 1
ATOM 1366 C C . GLY A 1 191 ? -0.725 -0.173 -9.438 1 97.38 191 GLY A C 1
ATOM 1367 O O . GLY A 1 191 ? 0.243 -0.41 -10.164 1 97.38 191 GLY A O 1
ATOM 1368 N N . PRO A 1 192 ? -0.663 0.121 -8.164 1 98.38 192 PRO A N 1
ATOM 1369 C CA . PRO A 1 192 ? 0.655 0.06 -7.523 1 98.38 192 PRO A CA 1
ATOM 1370 C C . PRO A 1 192 ? 1.144 -1.372 -7.316 1 98.38 192 PRO A C 1
ATOM 1372 O O . PRO A 1 192 ? 0.333 -2.293 -7.191 1 98.38 192 PRO A O 1
ATOM 1375 N N . GLN A 1 193 ? 2.453 -1.55 -7.363 1 98.44 193 GLN A N 1
ATOM 1376 C CA . GLN A 1 193 ? 3.059 -2.824 -6.992 1 98.44 193 GLN A CA 1
ATOM 1377 C C . GLN A 1 193 ? 3.357 -2.877 -5.496 1 98.44 193 GLN A C 1
ATOM 1379 O O . GLN A 1 193 ? 4.102 -2.043 -4.98 1 98.44 193 GLN A O 1
ATOM 1384 N N . LEU A 1 194 ? 2.805 -3.838 -4.824 1 98.62 194 LEU A N 1
ATOM 1385 C CA . LEU A 1 194 ? 2.984 -3.98 -3.383 1 98.62 194 LEU A CA 1
ATOM 1386 C C . LEU A 1 194 ? 4.141 -4.922 -3.07 1 98.62 194 LEU A C 1
ATOM 1388 O O . LEU A 1 194 ? 4.289 -5.969 -3.709 1 98.62 194 LEU A O 1
ATOM 1392 N N . SER A 1 195 ? 4.934 -4.492 -2.135 1 97.44 195 SER A N 1
ATOM 1393 C CA . SER A 1 195 ? 5.895 -5.434 -1.562 1 97.44 195 SER A CA 1
ATOM 1394 C C . SER A 1 195 ? 5.184 -6.605 -0.895 1 97.44 195 SER A C 1
ATOM 1396 O O . SER A 1 195 ? 4.133 -6.434 -0.278 1 97.44 195 SER A O 1
ATOM 1398 N N . SER A 1 196 ? 5.797 -7.773 -0.92 1 94.88 196 SER A N 1
ATOM 1399 C CA . SER A 1 196 ? 5.242 -8.969 -0.286 1 94.88 196 SER A CA 1
ATOM 1400 C C . SER A 1 196 ? 5.203 -8.82 1.231 1 94.88 196 SER A C 1
ATOM 1402 O O . SER A 1 196 ? 4.527 -9.586 1.918 1 94.88 196 SER A O 1
ATOM 1404 N N . ALA A 1 197 ? 5.922 -7.836 1.736 1 94.62 197 ALA A N 1
ATOM 1405 C CA . ALA A 1 197 ? 6.008 -7.637 3.182 1 94.62 197 ALA A CA 1
ATOM 1406 C C . ALA A 1 197 ? 4.879 -6.734 3.678 1 94.62 197 ALA A C 1
ATOM 1408 O O . ALA A 1 197 ? 4.734 -6.52 4.883 1 94.62 197 ALA A O 1
ATOM 1409 N N . VAL A 1 198 ? 4.094 -6.203 2.775 1 96.25 198 VAL A N 1
ATOM 1410 C CA . VAL A 1 198 ? 3.018 -5.285 3.137 1 96.25 198 VAL A CA 1
ATOM 1411 C C . VAL A 1 198 ? 1.704 -6.055 3.262 1 96.25 198 VAL A C 1
ATOM 1413 O O . VAL A 1 198 ? 1.337 -6.82 2.367 1 96.25 198 VAL A O 1
ATOM 1416 N N . ASP A 1 199 ? 1.046 -5.91 4.406 1 95.75 199 ASP A N 1
ATOM 1417 C CA . ASP A 1 199 ? -0.259 -6.523 4.633 1 95.75 199 ASP A CA 1
ATOM 1418 C C . ASP A 1 199 ? -1.388 -5.59 4.203 1 95.75 199 ASP A C 1
ATOM 1420 O O . ASP A 1 199 ? -1.931 -4.844 5.02 1 95.75 199 ASP A O 1
ATOM 1424 N N . ALA A 1 200 ? -1.663 -5.617 2.945 1 98.06 200 ALA A N 1
ATOM 1425 C CA . ALA A 1 200 ? -2.68 -4.758 2.342 1 98.06 200 ALA A CA 1
ATOM 1426 C C . ALA A 1 200 ? -3.07 -5.262 0.956 1 98.06 200 ALA A C 1
ATOM 1428 O O . ALA A 1 200 ? -2.473 -6.211 0.442 1 98.06 200 ALA A O 1
ATOM 1429 N N . VAL A 1 201 ? -4.113 -4.664 0.411 1 98.62 201 VAL A N 1
ATOM 1430 C CA . VAL A 1 201 ? -4.516 -4.953 -0.961 1 98.62 201 VAL A CA 1
ATOM 1431 C C . VAL A 1 201 ? -4.527 -3.664 -1.779 1 98.62 201 VAL A C 1
ATOM 1433 O O . VAL A 1 201 ? -4.719 -2.576 -1.232 1 98.62 201 VAL A O 1
ATOM 1436 N N . ALA A 1 202 ? -4.246 -3.838 -3.031 1 98.75 202 ALA A N 1
ATOM 1437 C CA . ALA A 1 202 ? -4.367 -2.73 -3.977 1 98.75 202 ALA A CA 1
ATOM 1438 C C . ALA A 1 202 ? -5.742 -2.721 -4.637 1 98.75 202 ALA A C 1
ATOM 1440 O O . ALA A 1 202 ? -6.25 -3.768 -5.047 1 98.75 202 ALA A O 1
ATOM 1441 N N . VAL A 1 203 ? -6.391 -1.605 -4.727 1 98.69 203 VAL A N 1
ATOM 1442 C CA . VAL A 1 203 ? -7.676 -1.429 -5.395 1 98.69 203 VAL A CA 1
ATOM 1443 C C . VAL A 1 203 ? -7.543 -0.387 -6.5 1 98.69 203 VAL A C 1
ATOM 1445 O O . VAL A 1 203 ? -7.129 0.748 -6.25 1 98.69 203 VAL A O 1
ATOM 1448 N N . SER A 1 204 ? -7.91 -0.724 -7.684 1 98.12 204 SER A N 1
ATOM 1449 C CA . SER A 1 204 ? -7.723 0.168 -8.82 1 98.12 204 SER A CA 1
ATOM 1450 C C . SER A 1 204 ? -8.906 0.102 -9.781 1 98.12 204 SER A C 1
ATOM 1452 O O . SER A 1 204 ? -9.344 -0.985 -10.164 1 98.12 204 SER A O 1
ATOM 1454 N N . PRO A 1 205 ? -9.438 1.241 -10.156 1 96.75 205 PRO A N 1
ATOM 1455 C CA . PRO A 1 205 ? -10.406 1.235 -11.258 1 96.75 205 PRO A CA 1
ATOM 1456 C C . PRO A 1 205 ? -9.789 0.816 -12.594 1 96.75 205 PRO A C 1
ATOM 1458 O O . PRO A 1 205 ? -8.602 1.067 -12.828 1 96.75 205 PRO A O 1
ATOM 1461 N N . ILE A 1 206 ? -10.555 0.178 -13.375 1 95.38 206 ILE A N 1
ATOM 1462 C CA . ILE A 1 206 ? -10.141 -0.212 -14.719 1 95.38 206 ILE A CA 1
ATOM 1463 C C . ILE A 1 206 ? -10.734 0.754 -15.742 1 95.38 206 ILE A C 1
ATOM 1465 O O . ILE A 1 206 ? -11.953 0.836 -15.891 1 95.38 206 ILE A O 1
ATOM 1469 N N . ALA A 1 207 ? -9.898 1.505 -16.422 1 92.12 207 ALA A N 1
ATOM 1470 C CA . ALA A 1 207 ? -10.312 2.469 -17.438 1 92.12 207 ALA A CA 1
ATOM 1471 C C . ALA A 1 207 ? -11.359 3.43 -16.891 1 92.12 207 ALA A C 1
ATOM 1473 O O . ALA A 1 207 ? -12.453 3.549 -17.438 1 92.12 207 ALA A O 1
ATOM 1474 N N . PRO A 1 208 ? -11.016 4.117 -15.852 1 93.19 208 PRO A N 1
ATOM 1475 C CA . PRO A 1 208 ? -11.984 5.039 -15.258 1 93.19 208 PRO A CA 1
ATOM 1476 C C . PRO A 1 208 ? -12.297 6.23 -16.156 1 93.19 208 PRO A C 1
ATOM 1478 O O . PRO A 1 208 ? -11.445 6.664 -16.938 1 93.19 208 PRO A O 1
ATOM 1481 N N . PHE A 1 209 ? -13.492 6.75 -15.953 1 91.88 209 PHE A N 1
ATOM 1482 C CA . PHE A 1 209 ? -13.938 7.914 -16.719 1 91.88 209 PHE A CA 1
ATOM 1483 C C . PHE A 1 209 ? -13.602 9.203 -15.969 1 91.88 209 PHE A C 1
ATOM 1485 O O . PHE A 1 209 ? -14.5 9.977 -15.625 1 91.88 209 PHE A O 1
ATOM 1492 N N . VAL A 1 210 ? -12.445 9.422 -15.578 1 88.75 210 VAL A N 1
ATOM 1493 C CA . VAL A 1 210 ? -11.961 10.602 -14.875 1 88.75 210 VAL A CA 1
ATOM 1494 C C . VAL A 1 210 ? -10.617 11.039 -15.453 1 88.75 210 VAL A C 1
ATOM 1496 O O . VAL A 1 210 ? -9.922 10.25 -16.094 1 88.75 210 VAL A O 1
ATOM 1499 N N . THR A 1 211 ? -10.297 12.289 -15.25 1 83.69 211 THR A N 1
ATOM 1500 C CA . THR A 1 211 ? -9.031 12.844 -15.703 1 83.69 211 THR A CA 1
ATOM 1501 C C . THR A 1 211 ? -7.883 12.359 -14.812 1 83.69 211 THR A C 1
ATOM 1503 O O . THR A 1 211 ? -6.805 12.023 -15.312 1 83.69 211 THR A O 1
ATOM 1506 N N . ARG A 1 212 ? -8.164 12.32 -13.516 1 86.69 212 ARG A N 1
ATOM 1507 C CA . ARG A 1 212 ? -7.152 11.828 -12.586 1 86.69 212 ARG A CA 1
ATOM 1508 C C . ARG A 1 212 ? -7.629 10.578 -11.867 1 86.69 212 ARG A C 1
ATOM 1510 O O . ARG A 1 212 ? -8.617 10.609 -11.125 1 86.69 212 ARG A O 1
ATOM 1517 N N . THR A 1 213 ? -6.898 9.57 -12.18 1 89.38 213 THR A N 1
ATOM 1518 C CA . THR A 1 213 ? -7.305 8.281 -11.625 1 89.38 213 THR A CA 1
ATOM 1519 C C . THR A 1 213 ? -6.742 8.094 -10.219 1 89.38 213 THR A C 1
ATOM 1521 O O . THR A 1 213 ? -5.555 8.32 -9.984 1 89.38 213 THR A O 1
ATOM 1524 N N . GLN A 1 214 ? -7.621 7.723 -9.383 1 94.81 214 GLN A N 1
ATOM 1525 C CA . GLN A 1 214 ? -7.172 7.383 -8.039 1 94.81 214 GLN A CA 1
ATOM 1526 C C . GLN A 1 214 ? -7.023 5.875 -7.871 1 94.81 214 GLN A C 1
ATOM 1528 O O . GLN A 1 214 ? -7.801 5.102 -8.43 1 94.81 214 GLN A O 1
ATOM 1533 N N . ARG A 1 215 ? -5.996 5.52 -7.172 1 97.81 215 ARG A N 1
ATOM 1534 C CA . ARG A 1 215 ? -5.746 4.145 -6.754 1 97.81 215 ARG A CA 1
ATOM 1535 C C . ARG A 1 215 ? -5.582 4.055 -5.238 1 97.81 215 ARG A C 1
ATOM 1537 O O . ARG A 1 215 ? -5.098 4.996 -4.605 1 97.81 215 ARG A O 1
ATOM 1544 N N . TRP A 1 216 ? -5.988 2.916 -4.699 1 98.56 216 TRP A N 1
ATOM 1545 C CA . TRP A 1 216 ? -6.027 2.836 -3.244 1 98.56 216 TRP A CA 1
ATOM 1546 C C . TRP A 1 216 ? -5.266 1.613 -2.746 1 98.56 216 TRP A C 1
ATOM 1548 O O . TRP A 1 216 ? -5.223 0.582 -3.422 1 98.56 216 TRP A O 1
ATOM 1558 N N . VAL A 1 217 ? -4.648 1.739 -1.636 1 98.81 217 VAL A N 1
ATOM 1559 C CA . VAL A 1 217 ? -4.113 0.627 -0.854 1 98.81 217 VAL A CA 1
ATOM 1560 C C . VAL A 1 217 ? -4.836 0.548 0.49 1 98.81 217 VAL A C 1
ATOM 1562 O O . VAL A 1 217 ? -4.793 1.493 1.281 1 98.81 217 VAL A O 1
ATOM 1565 N N . LEU A 1 218 ? -5.484 -0.561 0.717 1 98.62 218 LEU A N 1
ATOM 1566 C CA . LEU A 1 218 ? -6.406 -0.699 1.839 1 98.62 218 LEU A CA 1
ATOM 1567 C C . LEU A 1 218 ? -6.051 -1.912 2.691 1 98.62 218 LEU A C 1
ATOM 1569 O O . LEU A 1 218 ? -5.383 -2.834 2.217 1 98.62 218 LEU A O 1
ATOM 1573 N N . PRO A 1 219 ? -6.5 -1.798 3.951 1 97.25 219 PRO A N 1
ATOM 1574 C CA . PRO A 1 219 ? -6.367 -3.018 4.75 1 97.25 219 PRO A CA 1
ATOM 1575 C C . PRO A 1 219 ? -7.051 -4.223 4.105 1 97.25 219 PRO A C 1
ATOM 1577 O O . PRO A 1 219 ? -8.016 -4.059 3.354 1 97.25 219 PRO A O 1
ATOM 1580 N N . ASP A 1 220 ? -6.543 -5.312 4.461 1 93.38 220 ASP A N 1
ATOM 1581 C CA . ASP A 1 220 ? -6.977 -6.523 3.77 1 93.38 220 ASP A CA 1
ATOM 1582 C C . ASP A 1 220 ? -8.133 -7.188 4.504 1 93.38 220 ASP A C 1
ATOM 1584 O O . ASP A 1 220 ? -8.289 -8.414 4.449 1 93.38 220 ASP A O 1
ATOM 1588 N N . ASP A 1 221 ? -8.828 -6.43 5.211 1 91.5 221 ASP A N 1
ATOM 1589 C CA . ASP A 1 221 ? -9.969 -6.996 5.934 1 91.5 221 ASP A CA 1
ATOM 1590 C C . ASP A 1 221 ? -11.227 -6.164 5.707 1 91.5 221 ASP A C 1
ATOM 1592 O O . ASP A 1 221 ? -11.172 -4.934 5.684 1 91.5 221 ASP A O 1
ATOM 1596 N N . ASP A 1 222 ? -12.297 -6.801 5.352 1 92.38 222 ASP A N 1
ATOM 1597 C CA . ASP A 1 222 ? -13.641 -6.238 5.266 1 92.38 222 ASP A CA 1
ATOM 1598 C C . ASP A 1 222 ? -13.75 -5.246 4.113 1 92.38 222 ASP A C 1
ATOM 1600 O O . ASP A 1 222 ? -14.148 -4.094 4.312 1 92.38 222 ASP A O 1
ATOM 1604 N N . LEU A 1 223 ? -13.438 -5.605 2.969 1 97.38 223 LEU A N 1
ATOM 1605 C CA . LEU A 1 223 ? -13.625 -4.832 1.746 1 97.38 223 LEU A CA 1
ATOM 1606 C C . LEU A 1 223 ? -14.938 -5.191 1.07 1 97.38 223 LEU A C 1
ATOM 1608 O O . LEU A 1 223 ? -15.297 -6.371 0.977 1 97.38 223 LEU A O 1
ATOM 1612 N N . ARG A 1 224 ? -15.625 -4.184 0.655 1 96.25 224 ARG A N 1
ATOM 1613 C CA . ARG A 1 224 ? -16.891 -4.395 -0.04 1 96.25 224 ARG A CA 1
ATOM 1614 C C . ARG A 1 224 ? -16.922 -3.625 -1.355 1 96.25 224 ARG A C 1
ATOM 1616 O O . ARG A 1 224 ? -16.656 -2.424 -1.385 1 96.25 224 ARG A O 1
ATOM 1623 N N . LEU A 1 225 ? -17.219 -4.301 -2.373 1 95.88 225 LEU A N 1
ATOM 1624 C CA . LEU A 1 225 ? -17.469 -3.703 -3.68 1 95.88 225 LEU A CA 1
ATOM 1625 C C . LEU A 1 225 ? -18.938 -3.805 -4.059 1 95.88 225 LEU A C 1
ATOM 1627 O O . LEU A 1 225 ? -19.594 -4.809 -3.764 1 95.88 225 LEU A O 1
ATOM 1631 N N . ALA A 1 226 ? -19.391 -2.816 -4.719 1 92.38 226 ALA A N 1
ATOM 1632 C CA . ALA A 1 226 ? -20.781 -2.854 -5.188 1 92.38 226 ALA A CA 1
ATOM 1633 C C . ALA A 1 226 ? -20.922 -2.154 -6.535 1 92.38 226 ALA A C 1
ATOM 1635 O O . ALA A 1 226 ? -20.094 -1.308 -6.891 1 92.38 226 ALA A O 1
ATOM 1636 N N . VAL A 1 227 ? -21.938 -2.588 -7.207 1 90.88 227 VAL A N 1
ATOM 1637 C CA . VAL A 1 227 ? -22.375 -1.878 -8.398 1 90.88 227 VAL A CA 1
ATOM 1638 C C . VAL A 1 227 ? -23.484 -0.894 -8.039 1 90.88 227 VAL A C 1
ATOM 1640 O O . VAL A 1 227 ? -24.516 -1.283 -7.48 1 90.88 227 VAL A O 1
ATOM 1643 N N . GLU A 1 228 ? -23.219 0.31 -8.305 1 89.5 228 GLU A N 1
ATOM 1644 C CA . GLU A 1 228 ? -24.141 1.345 -7.867 1 89.5 228 GLU A CA 1
ATOM 1645 C C . GLU A 1 228 ? -25.109 1.739 -8.984 1 89.5 228 GLU A C 1
ATOM 1647 O O . GLU A 1 228 ? -26.156 2.318 -8.734 1 89.5 228 GLU A O 1
ATOM 1652 N N . ARG A 1 229 ? -24.719 1.583 -10.117 1 82.56 229 ARG A N 1
ATOM 1653 C CA . ARG A 1 229 ? -25.594 1.873 -11.242 1 82.56 229 ARG A CA 1
ATOM 1654 C C . ARG A 1 229 ? -25.516 0.771 -12.297 1 82.56 229 ARG A C 1
ATOM 1656 O O . ARG A 1 229 ? -24.453 0.211 -12.539 1 82.56 229 ARG A O 1
ATOM 1663 N N . ASP A 1 230 ? -26.703 0.325 -12.711 1 63.94 230 ASP A N 1
ATOM 1664 C CA . ASP A 1 230 ? -26.875 -0.826 -13.586 1 63.94 230 ASP A CA 1
ATOM 1665 C C . ASP A 1 230 ? -26.797 -0.413 -15.055 1 63.94 230 ASP A C 1
ATOM 1667 O O . ASP A 1 230 ? -27.781 0.054 -15.633 1 63.94 230 ASP A O 1
ATOM 1671 N N . GLU A 1 231 ? -25.656 -0.28 -15.484 1 68.19 231 GLU A N 1
ATOM 1672 C CA . GLU A 1 231 ? -25.688 0.011 -16.922 1 68.19 231 GLU A CA 1
ATOM 1673 C C . GLU A 1 231 ? -25.359 -1.232 -17.734 1 68.19 231 GLU A C 1
ATOM 1675 O O . GLU A 1 231 ? -25.406 -1.197 -18.969 1 68.19 231 GLU A O 1
ATOM 1680 N N . GLY A 1 232 ? -25.125 -2.328 -17.078 1 72.31 232 GLY A N 1
ATOM 1681 C CA . GLY A 1 232 ? -24.797 -3.576 -17.766 1 72.31 232 GLY A CA 1
ATOM 1682 C C . GLY A 1 232 ? -24.438 -4.695 -16.812 1 72.31 232 GLY A C 1
ATOM 1683 O O . GLY A 1 232 ? -24.297 -4.473 -15.602 1 72.31 232 GLY A O 1
ATOM 1684 N N . ALA A 1 233 ? -24.406 -5.879 -17.406 1 80.75 233 ALA A N 1
ATOM 1685 C CA . ALA A 1 233 ? -24.062 -7.062 -16.625 1 80.75 233 ALA A CA 1
ATOM 1686 C C . ALA A 1 233 ? -22.625 -6.984 -16.109 1 80.75 233 ALA A C 1
ATOM 1688 O O . ALA A 1 233 ? -21.703 -6.652 -16.859 1 80.75 233 ALA A O 1
ATOM 1689 N N . VAL A 1 234 ? -22.438 -7.09 -14.82 1 90.12 234 VAL A N 1
ATOM 1690 C CA . VAL A 1 234 ? -21.109 -7.098 -14.219 1 90.12 234 VAL A CA 1
ATOM 1691 C C . VAL A 1 234 ? -20.766 -8.5 -13.719 1 90.12 234 VAL A C 1
ATOM 1693 O O . VAL A 1 234 ? -21.625 -9.172 -13.125 1 90.12 234 VAL A O 1
ATOM 1696 N N . THR A 1 235 ? -19.609 -8.945 -14.07 1 92.19 235 THR A N 1
ATOM 1697 C CA . THR A 1 235 ? -19.156 -10.266 -13.648 1 92.19 235 THR A CA 1
ATOM 1698 C C . THR A 1 235 ? -17.969 -10.141 -12.695 1 92.19 235 THR A C 1
ATOM 1700 O O . THR A 1 235 ? -17.188 -9.195 -12.781 1 92.19 235 THR A O 1
ATOM 1703 N N . VAL A 1 236 ? -17.906 -11.109 -11.789 1 94.94 236 VAL A N 1
ATOM 1704 C CA . VAL A 1 236 ? -16.766 -11.203 -10.891 1 94.94 236 VAL A CA 1
ATOM 1705 C C . VAL A 1 236 ? -15.781 -12.242 -11.414 1 94.94 236 VAL A C 1
ATOM 1707 O O . VAL A 1 236 ? -16.172 -13.359 -11.75 1 94.94 236 VAL A O 1
ATOM 1710 N N . VAL A 1 237 ? -14.562 -11.828 -11.539 1 96.62 237 VAL A N 1
ATOM 1711 C CA . VAL A 1 237 ? -13.484 -12.688 -12.023 1 96.62 237 VAL A CA 1
ATOM 1712 C C . VAL A 1 237 ? -12.422 -12.852 -10.938 1 96.62 237 VAL A C 1
ATOM 1714 O O . VAL A 1 237 ? -11.938 -11.867 -10.383 1 96.62 237 VAL A O 1
ATOM 1717 N N . ALA A 1 238 ? -12.125 -14.102 -10.555 1 97.44 238 ALA A N 1
ATOM 1718 C CA . ALA A 1 238 ? -11.078 -14.43 -9.578 1 97.44 238 ALA A CA 1
ATOM 1719 C C . ALA A 1 238 ? -9.945 -15.203 -10.242 1 97.44 238 ALA A C 1
ATOM 1721 O O . ALA A 1 238 ? -10.148 -16.328 -10.727 1 97.44 238 ALA A O 1
ATOM 1722 N N . ASP A 1 239 ? -8.797 -14.664 -10.289 1 96.75 239 ASP A N 1
ATOM 1723 C CA . ASP A 1 239 ? -7.648 -15.273 -10.953 1 96.75 239 ASP A CA 1
ATOM 1724 C C . ASP A 1 239 ? -8.023 -15.789 -12.344 1 96.75 239 ASP A C 1
ATOM 1726 O O . ASP A 1 239 ? -7.781 -16.953 -12.664 1 96.75 239 ASP A O 1
ATOM 1730 N N . GLU A 1 240 ? -8.648 -14.906 -13.078 1 93.56 240 GLU A N 1
ATOM 1731 C CA . GLU A 1 240 ? -8.961 -15.094 -14.492 1 93.56 240 GLU A CA 1
ATOM 1732 C C . GLU A 1 240 ? -10.148 -16.031 -14.664 1 93.56 240 GLU A C 1
ATOM 1734 O O . GLU A 1 240 ? -10.539 -16.359 -15.789 1 93.56 240 GLU A O 1
ATOM 1739 N N . ARG A 1 241 ? -10.711 -16.453 -13.555 1 94.62 241 ARG A N 1
ATOM 1740 C CA . ARG A 1 241 ? -11.891 -17.297 -13.625 1 94.62 241 ARG A CA 1
ATOM 1741 C C . ARG A 1 241 ? -13.156 -16.5 -13.297 1 94.62 241 ARG A C 1
ATOM 1743 O O . ARG A 1 241 ? -13.227 -15.836 -12.266 1 94.62 241 ARG A O 1
ATOM 1750 N N . GLU A 1 242 ? -14.148 -16.656 -14.117 1 94.25 242 GLU A N 1
ATOM 1751 C CA . GLU A 1 242 ? -15.445 -16.062 -13.812 1 94.25 242 GLU A CA 1
ATOM 1752 C C . GLU A 1 242 ? -16.156 -16.828 -12.695 1 94.25 242 GLU A C 1
ATOM 1754 O O . GLU A 1 242 ? -16.328 -18.047 -12.797 1 94.25 242 GLU A O 1
ATOM 1759 N N . ILE A 1 243 ? -16.625 -16.094 -11.648 1 93 243 ILE A N 1
ATOM 1760 C CA . ILE A 1 243 ? -17.172 -16.844 -10.531 1 93 243 ILE A CA 1
ATOM 1761 C C . ILE A 1 243 ? -18.641 -16.484 -10.336 1 93 243 ILE A C 1
ATOM 1763 O O . ILE A 1 243 ? -19.344 -17.125 -9.562 1 93 243 ILE A O 1
ATOM 1767 N N . GLY A 1 244 ? -19.078 -15.383 -11.023 1 89.25 244 GLY A N 1
ATOM 1768 C CA . GLY A 1 244 ? -20.484 -15.047 -10.914 1 89.25 244 GLY A CA 1
ATOM 1769 C C . GLY A 1 244 ? -20.812 -13.656 -11.43 1 89.25 244 GLY A C 1
ATOM 1770 O O . GLY A 1 244 ? -19.922 -12.859 -11.688 1 89.25 244 GLY A O 1
ATOM 1771 N N . ALA A 1 245 ? -22.125 -13.5 -11.594 1 87.25 245 ALA A N 1
ATOM 1772 C CA . ALA A 1 245 ? -22.625 -12.18 -11.984 1 87.25 245 ALA A CA 1
ATOM 1773 C C . ALA A 1 245 ? -23.031 -11.359 -10.766 1 87.25 245 ALA A C 1
ATOM 1775 O O . ALA A 1 245 ? -23.391 -11.914 -9.727 1 87.25 245 ALA A O 1
ATOM 1776 N N . VAL A 1 246 ? -22.828 -10.102 -10.891 1 86.44 246 VAL A N 1
ATOM 1777 C CA . VAL A 1 246 ? -23.203 -9.18 -9.82 1 86.44 246 VAL A CA 1
ATOM 1778 C C . VAL A 1 246 ? -24.297 -8.234 -10.32 1 86.44 246 VAL A C 1
ATOM 1780 O O . VAL A 1 246 ? -24.141 -7.59 -11.359 1 86.44 246 VAL A O 1
ATOM 1783 N N . SER A 1 247 ? -25.391 -8.227 -9.656 1 80.31 247 SER A N 1
ATOM 1784 C CA . SER A 1 247 ? -26.5 -7.328 -9.977 1 80.31 247 SER A CA 1
ATOM 1785 C C . SER A 1 247 ? -26.391 -6.027 -9.188 1 80.31 247 SER A C 1
ATOM 1787 O O . SER A 1 247 ? -25.578 -5.914 -8.266 1 80.31 247 SER A O 1
ATOM 1789 N N . LEU A 1 248 ? -27.266 -5.082 -9.57 1 82.5 248 LEU A N 1
ATOM 1790 C CA . LEU A 1 248 ? -27.344 -3.805 -8.867 1 82.5 248 LEU A CA 1
ATOM 1791 C C . LEU A 1 248 ? -27.625 -4.008 -7.387 1 82.5 248 LEU A C 1
ATOM 1793 O O . LEU A 1 248 ? -28.516 -4.793 -7.027 1 82.5 248 LEU A O 1
ATOM 1797 N N . GLY A 1 249 ? -26.859 -3.371 -6.602 1 75.38 249 GLY A N 1
ATOM 1798 C CA . GLY A 1 249 ? -27.109 -3.398 -5.168 1 75.38 249 GLY A CA 1
ATOM 1799 C C . GLY A 1 249 ? -26.5 -4.609 -4.484 1 75.38 249 GLY A C 1
ATOM 1800 O O . GLY A 1 249 ? -26.547 -4.727 -3.256 1 75.38 249 GLY A O 1
ATOM 1801 N N . THR A 1 250 ? -25.984 -5.57 -5.32 1 82.06 250 THR A N 1
ATOM 1802 C CA . THR A 1 250 ? -25.344 -6.742 -4.742 1 82.06 250 THR A CA 1
ATOM 1803 C C . THR A 1 250 ? -23.938 -6.391 -4.234 1 82.06 250 THR A C 1
ATOM 1805 O O . THR A 1 250 ? -23.156 -5.75 -4.938 1 82.06 250 THR A O 1
ATOM 1808 N N . ASP A 1 251 ? -23.688 -6.828 -2.973 1 88.44 251 ASP A N 1
ATOM 1809 C CA . ASP A 1 251 ? -22.375 -6.59 -2.381 1 88.44 251 ASP A CA 1
ATOM 1810 C C . ASP A 1 251 ? -21.422 -7.758 -2.652 1 88.44 251 ASP A C 1
ATOM 1812 O O . ASP A 1 251 ? -21.828 -8.922 -2.539 1 88.44 251 ASP A O 1
ATOM 1816 N N . VAL A 1 252 ? -20.328 -7.426 -3.08 1 94.38 252 VAL A N 1
ATOM 1817 C CA . VAL A 1 252 ? -19.234 -8.383 -3.152 1 94.38 252 VAL A CA 1
ATOM 1818 C C . VAL A 1 252 ? -18.234 -8.109 -2.025 1 94.38 252 VAL A C 1
ATOM 1820 O O . VAL A 1 252 ? -17.609 -7.051 -1.983 1 94.38 252 VAL A O 1
ATOM 1823 N N . THR A 1 253 ? -18.109 -9.039 -1.136 1 95.75 253 THR A N 1
ATOM 1824 C CA . THR A 1 253 ? -17.203 -8.859 -0.002 1 95.75 253 THR A CA 1
ATOM 1825 C C . THR A 1 253 ? -15.883 -9.586 -0.239 1 95.75 253 THR A C 1
ATOM 1827 O O . THR A 1 253 ? -15.867 -10.719 -0.731 1 95.75 253 THR A O 1
ATOM 1830 N N . ILE A 1 254 ? -14.82 -8.914 0.048 1 96.94 254 ILE A N 1
ATOM 1831 C CA . ILE A 1 254 ? -13.484 -9.461 -0.157 1 96.94 254 ILE A CA 1
ATOM 1832 C C . ILE A 1 254 ? -12.672 -9.328 1.128 1 96.94 254 ILE A C 1
ATOM 1834 O O . ILE A 1 254 ? -12.695 -8.281 1.78 1 96.94 254 ILE A O 1
ATOM 1838 N N . SER A 1 255 ? -11.953 -10.359 1.465 1 96.19 255 SER A N 1
ATOM 1839 C CA . SER A 1 255 ? -11.031 -10.367 2.594 1 96.19 255 SER A CA 1
ATOM 1840 C C . SER A 1 255 ? -9.859 -11.312 2.354 1 96.19 255 SER A C 1
ATOM 1842 O O . SER A 1 255 ? -9.922 -12.172 1.464 1 96.19 255 SER A O 1
ATOM 1844 N N . VAL A 1 256 ? -8.867 -11.055 3.111 1 94.81 256 VAL A N 1
ATOM 1845 C CA . VAL A 1 256 ? -7.766 -12.016 3.113 1 94.81 256 VAL A CA 1
ATOM 1846 C C . VAL A 1 256 ? -7.891 -12.945 4.32 1 94.81 256 VAL A C 1
ATOM 1848 O O . VAL A 1 256 ? -7.82 -12.492 5.469 1 94.81 256 VAL A O 1
ATOM 1851 N N . GLU A 1 257 ? -8.156 -14.203 4.309 1 90 257 GLU A N 1
ATOM 1852 C CA . GLU A 1 257 ? -8.453 -15.117 5.41 1 90 257 GLU A CA 1
ATOM 1853 C C . GLU A 1 257 ? -7.461 -16.266 5.453 1 90 257 GLU A C 1
ATOM 1855 O O . GLU A 1 257 ? -7.293 -16.906 6.496 1 90 257 GLU A O 1
ATOM 1860 N N . ASP A 1 258 ? -6.668 -16.609 4.504 1 91.62 258 ASP A N 1
ATOM 1861 C CA . ASP A 1 258 ? -5.75 -17.75 4.375 1 91.62 258 ASP A CA 1
ATOM 1862 C C . ASP A 1 258 ? -4.484 -17.344 3.617 1 91.62 258 ASP A C 1
ATOM 1864 O O . ASP A 1 258 ? -4.328 -16.172 3.24 1 91.62 258 ASP A O 1
ATOM 1868 N N . ALA A 1 259 ? -3.639 -18.406 3.68 1 95.75 259 ALA A N 1
ATOM 1869 C CA . ALA A 1 259 ? -2.402 -18.141 2.951 1 95.75 259 ALA A CA 1
ATOM 1870 C C . ALA A 1 259 ? -1.885 -19.406 2.273 1 95.75 259 ALA A C 1
ATOM 1872 O O . ALA A 1 259 ? -2.168 -20.531 2.723 1 95.75 259 ALA A O 1
ATOM 1873 N N . LEU A 1 260 ? -1.302 -19.203 1.188 1 96.75 260 LEU A N 1
ATOM 1874 C CA . LEU A 1 260 ? -0.539 -20.25 0.518 1 96.75 260 LEU A CA 1
ATOM 1875 C C . LEU A 1 260 ? 0.933 -20.188 0.911 1 96.75 260 LEU A C 1
ATOM 1877 O O . LEU A 1 260 ? 1.554 -19.125 0.837 1 96.75 260 LEU A O 1
ATOM 1881 N N . SER A 1 261 ? 1.47 -21.328 1.338 1 96.88 261 SER A N 1
ATOM 1882 C CA . SER A 1 261 ? 2.893 -21.375 1.662 1 96.88 261 SER A CA 1
ATOM 1883 C C . SER A 1 261 ? 3.73 -21.672 0.426 1 96.88 261 SER A C 1
ATOM 1885 O O . SER A 1 261 ? 3.574 -22.734 -0.19 1 96.88 261 SER A O 1
ATOM 1887 N N . THR A 1 262 ? 4.555 -20.75 0.072 1 97.5 262 THR A N 1
ATOM 1888 C CA . THR A 1 262 ? 5.449 -20.984 -1.056 1 97.5 262 THR A CA 1
ATOM 1889 C C . THR A 1 262 ? 6.898 -21.078 -0.584 1 97.5 262 THR A C 1
ATOM 1891 O O . THR A 1 262 ? 7.254 -20.531 0.462 1 97.5 262 THR A O 1
ATOM 1894 N N . LEU A 1 263 ? 7.664 -21.781 -1.359 1 97.69 263 LEU A N 1
ATOM 1895 C CA . LEU A 1 263 ? 9.078 -21.953 -1.044 1 97.69 263 LEU A CA 1
ATOM 1896 C C . LEU A 1 263 ? 9.945 -21.094 -1.954 1 97.69 263 LEU A C 1
ATOM 1898 O O . LEU A 1 263 ? 9.688 -21 -3.156 1 97.69 263 LEU A O 1
ATOM 1902 N N . VAL A 1 264 ? 10.883 -20.5 -1.332 1 96.81 264 VAL A N 1
ATOM 1903 C CA . VAL A 1 264 ? 11.875 -19.703 -2.049 1 96.81 264 VAL A CA 1
ATOM 1904 C C . VAL A 1 264 ? 13.266 -20.297 -1.815 1 96.81 264 VAL A C 1
ATOM 1906 O O . VAL A 1 264 ? 13.703 -20.438 -0.67 1 96.81 264 VAL A O 1
ATOM 1909 N N . VAL A 1 265 ? 13.891 -20.609 -2.885 1 95.94 265 VAL A N 1
ATOM 1910 C CA . VAL A 1 265 ? 15.227 -21.188 -2.797 1 95.94 265 VAL A CA 1
ATOM 1911 C C . VAL A 1 265 ? 16.266 -20.141 -3.215 1 95.94 265 VAL A C 1
ATOM 1913 O O . VAL A 1 265 ? 16.125 -19.516 -4.27 1 95.94 265 VAL A O 1
ATOM 1916 N N . SER A 1 266 ? 17.266 -19.922 -2.355 1 92.5 266 SER A N 1
ATOM 1917 C CA . SER A 1 266 ? 18.312 -18.938 -2.631 1 92.5 266 SER A CA 1
ATOM 1918 C C . SER A 1 266 ? 19.156 -19.344 -3.824 1 92.5 266 SER A C 1
ATOM 1920 O O . SER A 1 266 ? 19.328 -20.547 -4.094 1 92.5 266 SER A O 1
ATOM 1922 N N . ASP A 1 267 ? 19.703 -18.391 -4.445 1 90.06 267 ASP A N 1
ATOM 1923 C CA . ASP A 1 267 ? 20.531 -18.625 -5.625 1 90.06 267 ASP A CA 1
ATOM 1924 C C . ASP A 1 267 ? 21.75 -19.484 -5.281 1 90.06 267 ASP A C 1
ATOM 1926 O O . ASP A 1 267 ? 22.297 -20.172 -6.145 1 90.06 267 ASP A O 1
ATOM 1930 N N . GLU A 1 268 ? 22.172 -19.375 -4.09 1 88.44 268 GLU A N 1
ATOM 1931 C CA . GLU A 1 268 ? 23.375 -20.094 -3.68 1 88.44 268 GLU A CA 1
ATOM 1932 C C . GLU A 1 268 ? 23.188 -21.594 -3.816 1 88.44 268 GLU A C 1
ATOM 1934 O O . GLU A 1 268 ? 24.156 -22.344 -3.936 1 88.44 268 GLU A O 1
ATOM 1939 N N . PHE A 1 269 ? 21.938 -22.062 -3.801 1 87.94 269 PHE A N 1
ATOM 1940 C CA . PHE A 1 269 ? 21.656 -23.484 -3.896 1 87.94 269 PHE A CA 1
ATOM 1941 C C . PHE A 1 269 ? 21.312 -23.875 -5.328 1 87.94 269 PHE A C 1
ATOM 1943 O O . PHE A 1 269 ? 21.016 -25.047 -5.609 1 87.94 269 PHE A O 1
ATOM 1950 N N . LEU A 1 270 ? 21.203 -22.781 -6.164 1 87 270 LEU A N 1
ATOM 1951 C CA . LEU A 1 270 ? 20.844 -23.016 -7.555 1 87 270 LEU A CA 1
ATOM 1952 C C . LEU A 1 270 ? 22.094 -23.031 -8.445 1 87 270 LEU A C 1
ATOM 1954 O O . LEU A 1 270 ? 22.922 -22.141 -8.359 1 87 270 LEU A O 1
ATOM 1958 N N . ALA A 1 271 ? 22.531 -24.172 -8.922 1 74.56 271 ALA A N 1
ATOM 1959 C CA . ALA A 1 271 ? 23.734 -24.297 -9.742 1 74.56 271 ALA A CA 1
ATOM 1960 C C . ALA A 1 271 ? 23.719 -23.312 -10.906 1 74.56 271 ALA A C 1
ATOM 1962 O O . ALA A 1 271 ? 22.656 -23 -11.445 1 74.56 271 ALA A O 1
ATOM 1963 N N . ASP A 1 272 ? 24.797 -22.547 -11.195 1 64.81 272 ASP A N 1
ATOM 1964 C CA . ASP A 1 272 ? 25.016 -21.672 -12.344 1 64.81 272 ASP A CA 1
ATOM 1965 C C . ASP A 1 272 ? 24.734 -22.406 -13.648 1 64.81 272 ASP A C 1
ATOM 1967 O O . ASP A 1 272 ? 25.344 -23.438 -13.938 1 64.81 272 ASP A O 1
ATOM 1971 N N . GLY A 1 273 ? 23.609 -22.875 -14.008 1 45.16 273 GLY A N 1
ATOM 1972 C CA . GLY A 1 273 ? 23.625 -23.5 -15.312 1 45.16 273 GLY A CA 1
ATOM 1973 C C . GLY A 1 273 ? 24.297 -22.656 -16.375 1 45.16 273 GLY A C 1
ATOM 1974 O O . GLY A 1 273 ? 24.438 -21.438 -16.219 1 45.16 273 GLY A O 1
ATOM 1975 N N . MET B 1 1 ? -12.961 9.43 64.312 1 29 1 MET B N 1
ATOM 1976 C CA . MET B 1 1 ? -13.273 8.922 63 1 29 1 MET B CA 1
ATOM 1977 C C . MET B 1 1 ? -13.117 10.016 61.969 1 29 1 MET B C 1
ATOM 1979 O O . MET B 1 1 ? -14.047 10.773 61.688 1 29 1 MET B O 1
ATOM 1983 N N . ASP B 1 2 ? -11.969 10.781 61.875 1 28.06 2 ASP B N 1
ATOM 1984 C CA . ASP B 1 2 ? -11.539 11.984 61.188 1 28.06 2 ASP B CA 1
ATOM 1985 C C . ASP B 1 2 ? -11.43 11.734 59.688 1 28.06 2 ASP B C 1
ATOM 1987 O O . ASP B 1 2 ? -10.719 10.82 59.25 1 28.06 2 ASP B O 1
ATOM 1991 N N . SER B 1 3 ? -12.547 12.047 58.906 1 26.05 3 SER B N 1
ATOM 1992 C CA . SER B 1 3 ? -12.703 11.953 57.469 1 26.05 3 SER B CA 1
ATOM 1993 C C . SER B 1 3 ? -11.57 12.68 56.75 1 26.05 3 SER B C 1
ATOM 1995 O O . SER B 1 3 ? -11.383 13.883 56.938 1 26.05 3 SER B O 1
ATOM 1997 N N . ALA B 1 4 ? -10.43 12.008 56.469 1 36.41 4 ALA B N 1
ATOM 1998 C CA . ALA B 1 4 ? -9.289 12.508 55.719 1 36.41 4 ALA B CA 1
ATOM 1999 C C . ALA B 1 4 ? -9.75 13.211 54.438 1 36.41 4 ALA B C 1
ATOM 2001 O O . ALA B 1 4 ? -10.289 12.578 53.531 1 36.41 4 ALA B O 1
ATOM 2002 N N . GLY B 1 5 ? -10.219 14.539 54.5 1 30.03 5 GLY B N 1
ATOM 2003 C CA . GLY B 1 5 ? -10.727 15.398 53.438 1 30.03 5 GLY B CA 1
ATOM 2004 C C . GLY B 1 5 ? -9.828 15.422 52.219 1 30.03 5 GLY B C 1
ATOM 2005 O O . GLY B 1 5 ? -8.602 15.469 52.312 1 30.03 5 GLY B O 1
ATOM 2006 N N . ARG B 1 6 ? -10.203 14.781 51.062 1 34.66 6 ARG B N 1
ATOM 2007 C CA . ARG B 1 6 ? -9.578 14.875 49.75 1 34.66 6 ARG B CA 1
ATOM 2008 C C . ARG B 1 6 ? -9.148 16.312 49.438 1 34.66 6 ARG B C 1
ATOM 2010 O O . ARG B 1 6 ? -9.898 17.25 49.688 1 34.66 6 ARG B O 1
ATOM 2017 N N . SER B 1 7 ? -7.812 16.641 49.438 1 34.47 7 SER B N 1
ATOM 2018 C CA . SER B 1 7 ? -7.09 17.812 48.969 1 34.47 7 SER B CA 1
ATOM 2019 C C . SER B 1 7 ? -7.699 18.359 47.688 1 34.47 7 SER B C 1
ATOM 2021 O O . SER B 1 7 ? -8.25 17.609 46.875 1 34.47 7 SER B O 1
ATOM 2023 N N . GLY B 1 8 ? -8.25 19.656 47.625 1 33 8 GLY B N 1
ATOM 2024 C CA . GLY B 1 8 ? -8.742 20.516 46.562 1 33 8 GLY B CA 1
ATOM 2025 C C . GLY B 1 8 ? -7.914 20.438 45.312 1 33 8 GLY B C 1
ATOM 2026 O O . GLY B 1 8 ? -6.738 20.812 45.312 1 33 8 GLY B O 1
ATOM 2027 N N . GLY B 1 9 ? -7.902 19.453 44.406 1 38.22 9 GLY B N 1
ATOM 2028 C CA . GLY B 1 9 ? -7.281 19.406 43.094 1 38.22 9 GLY B CA 1
ATOM 2029 C C . GLY B 1 9 ? -7.254 20.75 42.406 1 38.22 9 GLY B C 1
ATOM 2030 O O . GLY B 1 9 ? -8.242 21.5 42.438 1 38.22 9 GLY B O 1
ATOM 2031 N N . ASP B 1 10 ? -6.18 21.625 42.344 1 42.19 10 ASP B N 1
ATOM 2032 C CA . ASP B 1 10 ? -5.871 22.938 41.781 1 42.19 10 ASP B CA 1
ATOM 2033 C C . ASP B 1 10 ? -6.656 23.172 40.5 1 42.19 10 ASP B C 1
ATOM 2035 O O . ASP B 1 10 ? -6.738 22.297 39.625 1 42.19 10 ASP B O 1
ATOM 2039 N N . GLU B 1 11 ? -7.793 23.828 40.281 1 49.19 11 GLU B N 1
ATOM 2040 C CA . GLU B 1 11 ? -8.75 24.281 39.281 1 49.19 11 GLU B CA 1
ATOM 2041 C C . GLU B 1 11 ? -8.047 24.734 38 1 49.19 11 GLU B C 1
ATOM 2043 O O . GLU B 1 11 ? -8.617 25.469 37.188 1 49.19 11 GLU B O 1
ATOM 2048 N N . THR B 1 12 ? -6.738 24.891 37.812 1 58.94 12 THR B N 1
ATOM 2049 C CA . THR B 1 12 ? -6.07 25.422 36.625 1 58.94 12 THR B CA 1
ATOM 2050 C C . THR B 1 12 ? -6.348 24.562 35.406 1 58.94 12 THR B C 1
ATOM 2052 O O . THR B 1 12 ? -6.105 23.344 35.438 1 58.94 12 THR B O 1
ATOM 2055 N N . GLY B 1 13 ? -7.281 25.016 34.531 1 80.25 13 GLY B N 1
ATOM 2056 C CA . GLY B 1 13 ? -7.711 24.359 33.312 1 80.25 13 GLY B CA 1
ATOM 2057 C C . GLY B 1 13 ? -6.551 23.938 32.438 1 80.25 13 GLY B C 1
ATOM 2058 O O . GLY B 1 13 ? -5.418 24.375 32.625 1 80.25 13 GLY B O 1
ATOM 2059 N N . ALA B 1 14 ? -6.664 22.922 31.688 1 88.94 14 ALA B N 1
ATOM 2060 C CA . ALA B 1 14 ? -5.676 22.438 30.719 1 88.94 14 ALA B CA 1
ATOM 2061 C C . ALA B 1 14 ? -5.203 23.562 29.812 1 88.94 14 ALA B C 1
ATOM 2063 O O . ALA B 1 14 ? -5.98 24.453 29.453 1 88.94 14 ALA B O 1
ATOM 2064 N N . VAL B 1 15 ? -3.9 23.719 29.656 1 93.75 15 VAL B N 1
ATOM 2065 C CA . VAL B 1 15 ? -3.363 24.672 28.703 1 93.75 15 VAL B CA 1
ATOM 2066 C C . VAL B 1 15 ? -3.467 24.109 27.281 1 93.75 15 VAL B C 1
ATOM 2068 O O . VAL B 1 15 ? -3.033 22.984 27.031 1 93.75 15 VAL B O 1
ATOM 2071 N N . VAL B 1 16 ? -4.07 24.844 26.438 1 95.94 16 VAL B N 1
ATOM 2072 C CA . VAL B 1 16 ? -4.188 24.5 25.016 1 95.94 16 VAL B CA 1
ATOM 2073 C C . VAL B 1 16 ? -3.314 25.438 24.188 1 95.94 16 VAL B C 1
ATOM 2075 O O . VAL B 1 16 ? -3.408 26.656 24.312 1 95.94 16 VAL B O 1
ATOM 2078 N N . GLY B 1 17 ? -2.398 24.844 23.453 1 95 17 GLY B N 1
ATOM 2079 C CA . GLY B 1 17 ? -1.592 25.641 22.531 1 95 17 GLY B CA 1
ATOM 2080 C C . GLY B 1 17 ? -2.186 25.719 21.141 1 95 17 GLY B C 1
ATOM 2081 O O . GLY B 1 17 ? -2.594 24.719 20.562 1 95 17 GLY B O 1
ATOM 2082 N N . VAL B 1 18 ? -2.301 26.922 20.625 1 93.12 18 VAL B N 1
ATOM 2083 C CA . VAL B 1 18 ? -2.789 27.141 19.266 1 93.12 18 VAL B CA 1
ATOM 2084 C C . VAL B 1 18 ? -1.678 27.719 18.406 1 93.12 18 VAL B C 1
ATOM 2086 O O . VAL B 1 18 ? -1.26 28.859 18.625 1 93.12 18 VAL B O 1
ATOM 2089 N N . VAL B 1 19 ? -1.256 26.875 17.453 1 91.19 19 VAL B N 1
ATOM 2090 C CA . VAL B 1 19 ? -0.236 27.344 16.531 1 91.19 19 VAL B CA 1
ATOM 2091 C C . VAL B 1 19 ? -0.899 28.047 15.344 1 91.19 19 VAL B C 1
ATOM 2093 O O . VAL B 1 19 ? -1.443 27.391 14.453 1 91.19 19 VAL B O 1
ATOM 2096 N N . ASP B 1 20 ? -1.105 29.266 15.367 1 73.94 20 ASP B N 1
ATOM 2097 C CA . ASP B 1 20 ? -1.89 29.953 14.344 1 73.94 20 ASP B CA 1
ATOM 2098 C C . ASP B 1 20 ? -1.019 30.922 13.547 1 73.94 20 ASP B C 1
ATOM 2100 O O . ASP B 1 20 ? -1.534 31.766 12.812 1 73.94 20 ASP B O 1
ATOM 2104 N N . ARG B 1 21 ? 0.325 30.859 13.859 1 64.25 21 ARG B N 1
ATOM 2105 C CA . ARG B 1 21 ? 1.136 31.719 13 1 64.25 21 ARG B CA 1
ATOM 2106 C C . ARG B 1 21 ? 1.5 31 11.703 1 64.25 21 ARG B C 1
ATOM 2108 O O . ARG B 1 21 ? 1.787 29.797 11.711 1 64.25 21 ARG B O 1
ATOM 2115 N N . ASP B 1 22 ? 0.902 31.359 10.594 1 58.28 22 ASP B N 1
ATOM 2116 C CA . ASP B 1 22 ? 1.144 30.875 9.234 1 58.28 22 ASP B CA 1
ATOM 2117 C C . ASP B 1 22 ? -0.042 30.062 8.727 1 58.28 22 ASP B C 1
ATOM 2119 O O . ASP B 1 22 ? 0.14 29.047 8.062 1 58.28 22 ASP B O 1
ATOM 2123 N N . THR B 1 23 ? -1.12 30.344 9.414 1 60.28 23 THR B N 1
ATOM 2124 C CA . THR B 1 23 ? -2.332 29.594 9.133 1 60.28 23 THR B CA 1
ATOM 2125 C C . THR B 1 23 ? -2.893 29.953 7.758 1 60.28 23 THR B C 1
ATOM 2127 O O . THR B 1 23 ? -3.986 29.516 7.395 1 60.28 23 THR B O 1
ATOM 2130 N N . ASP B 1 24 ? -2.111 30.016 6.812 1 54.72 24 ASP B N 1
ATOM 2131 C CA . ASP B 1 24 ? -2.516 30.266 5.434 1 54.72 24 ASP B CA 1
ATOM 2132 C C . ASP B 1 24 ? -3.889 30.938 5.379 1 54.72 24 ASP B C 1
ATOM 2134 O O . ASP B 1 24 ? -4.738 30.547 4.574 1 54.72 24 ASP B O 1
ATOM 2138 N N . GLY B 1 25 ? -4.246 31.859 6.332 1 59.34 25 GLY B N 1
ATOM 2139 C CA . GLY B 1 25 ? -5.492 32.594 6.203 1 59.34 25 GLY B CA 1
ATOM 2140 C C . GLY B 1 25 ? -6.633 31.984 6.992 1 59.34 25 GLY B C 1
ATOM 2141 O O . GLY B 1 25 ? -7.754 32.5 6.973 1 59.34 25 GLY B O 1
ATOM 2142 N N . VAL B 1 26 ? -6.379 30.844 7.562 1 64.75 26 VAL B N 1
ATOM 2143 C CA . VAL B 1 26 ? -7.484 30.234 8.297 1 64.75 26 VAL B CA 1
ATOM 2144 C C . VAL B 1 26 ? -7.625 30.906 9.664 1 64.75 26 VAL B C 1
ATOM 2146 O O . VAL B 1 26 ? -6.656 30.984 10.422 1 64.75 26 VAL B O 1
ATOM 2149 N N . ASP B 1 27 ? -8.805 31.5 9.867 1 71.06 27 ASP B N 1
ATOM 2150 C CA . ASP B 1 27 ? -9.062 32.219 11.102 1 71.06 27 ASP B CA 1
ATOM 2151 C C . ASP B 1 27 ? -9.562 31.297 12.203 1 71.06 27 ASP B C 1
ATOM 2153 O O . ASP B 1 27 ? -10.555 30.594 12.023 1 71.06 27 ASP B O 1
ATOM 2157 N N . VAL B 1 28 ? -8.727 31.156 13.195 1 79.56 28 VAL B N 1
ATOM 2158 C CA . VAL B 1 28 ? -9.141 30.469 14.406 1 79.56 28 VAL B CA 1
ATOM 2159 C C . VAL B 1 28 ? -9.969 31.391 15.289 1 79.56 28 VAL B C 1
ATOM 2161 O O . VAL B 1 28 ? -9.609 32.562 15.469 1 79.56 28 VAL B O 1
ATOM 2164 N N . PRO B 1 29 ? -11.117 30.891 15.703 1 81.19 29 PRO B N 1
ATOM 2165 C CA . PRO B 1 29 ? -11.945 31.75 16.547 1 81.19 29 PRO B CA 1
ATOM 2166 C C . PRO B 1 29 ? -11.164 32.375 17.703 1 81.19 29 PRO B C 1
ATOM 2168 O O . PRO B 1 29 ? -10.359 31.703 18.344 1 81.19 29 PRO B O 1
ATOM 2171 N N . ARG B 1 30 ? -11.383 33.656 17.906 1 79.06 30 ARG B N 1
ATOM 2172 C CA . ARG B 1 30 ? -10.656 34.406 18.922 1 79.06 30 ARG B CA 1
ATOM 2173 C C . ARG B 1 30 ? -11.195 34.125 20.312 1 79.06 30 ARG B C 1
ATOM 2175 O O . ARG B 1 30 ? -10.461 34.219 21.297 1 79.06 30 ARG B O 1
ATOM 2182 N N . ASP B 1 31 ? -12.422 33.656 20.391 1 84.88 31 ASP B N 1
ATOM 2183 C CA . ASP B 1 31 ? -13.07 33.531 21.688 1 84.88 31 ASP B CA 1
ATOM 2184 C C . ASP B 1 31 ? -13.109 32.062 22.125 1 84.88 31 ASP B C 1
ATOM 2186 O O . ASP B 1 31 ? -14.094 31.609 22.703 1 84.88 31 ASP B O 1
ATOM 2190 N N . LEU B 1 32 ? -11.969 31.375 21.812 1 88.69 32 LEU B N 1
ATOM 2191 C CA . LEU B 1 32 ? -11.945 29.953 22.141 1 88.69 32 LEU B CA 1
ATOM 2192 C C . LEU B 1 32 ? -12.109 29.734 23.641 1 88.69 32 LEU B C 1
ATOM 2194 O O . LEU B 1 32 ? -12.906 28.891 24.062 1 88.69 32 LEU B O 1
ATOM 2198 N N . GLU B 1 33 ? -11.414 30.562 24.438 1 88.44 33 GLU B N 1
ATOM 2199 C CA . GLU B 1 33 ? -11.461 30.406 25.891 1 88.44 33 GLU B CA 1
ATOM 2200 C C . GLU B 1 33 ? -12.875 30.656 26.422 1 88.44 33 GLU B C 1
ATOM 2202 O O . GLU B 1 33 ? -13.383 29.875 27.234 1 88.44 33 GLU B O 1
ATOM 2207 N N . ALA B 1 34 ? -13.438 31.672 25.938 1 87.69 34 ALA B N 1
ATOM 2208 C CA . ALA B 1 34 ? -14.781 32.031 26.359 1 87.69 34 ALA B CA 1
ATOM 2209 C C . ALA B 1 34 ? -15.797 30.953 25.953 1 87.69 34 ALA B C 1
ATOM 2211 O O . ALA B 1 34 ? -16.703 30.625 26.734 1 87.69 34 ALA B O 1
ATOM 2212 N N . THR B 1 35 ? -15.562 30.484 24.828 1 86.81 35 THR B N 1
ATOM 2213 C CA . THR B 1 35 ? -16.469 29.453 24.328 1 86.81 35 THR B CA 1
ATOM 2214 C C . THR B 1 35 ? -16.344 28.172 25.156 1 86.81 35 THR B C 1
ATOM 2216 O O . THR B 1 35 ? -17.344 27.547 25.5 1 86.81 35 THR B O 1
ATOM 2219 N N . LEU B 1 36 ? -15.133 27.844 25.516 1 90.12 36 LEU B N 1
ATOM 2220 C CA . LEU B 1 36 ? -14.898 26.656 26.344 1 90.12 36 LEU B CA 1
ATOM 2221 C C . LEU B 1 36 ? -15.492 26.844 27.734 1 90.12 36 LEU B C 1
ATOM 2223 O O . LEU B 1 36 ? -16.109 25.922 28.266 1 90.12 36 LEU B O 1
ATOM 2227 N N . ASP B 1 37 ? -15.367 28.016 28.219 1 88.5 37 ASP B N 1
ATOM 2228 C CA . ASP B 1 37 ? -15.914 28.328 29.531 1 88.5 37 ASP B CA 1
ATOM 2229 C C . ASP B 1 37 ? -17.438 28.203 29.531 1 88.5 37 ASP B C 1
ATOM 2231 O O . ASP B 1 37 ? -18.016 27.688 30.5 1 88.5 37 ASP B O 1
ATOM 2235 N N . SER B 1 38 ? -17.969 28.688 28.516 1 88.56 38 SER B N 1
ATOM 2236 C CA . SER B 1 38 ? -19.438 28.641 28.406 1 88.56 38 SER B CA 1
ATOM 2237 C C . SER B 1 38 ? -19.922 27.188 28.344 1 88.56 38 SER B C 1
ATOM 2239 O O . SER B 1 38 ? -21.078 26.906 28.656 1 88.56 38 SER B O 1
ATOM 2241 N N . ARG B 1 39 ? -19.031 26.344 28.031 1 85.75 39 ARG B N 1
ATOM 2242 C CA . ARG B 1 39 ? -19.359 24.922 27.953 1 85.75 39 ARG B CA 1
ATOM 2243 C C . ARG B 1 39 ? -18.922 24.188 29.203 1 85.75 39 ARG B C 1
ATOM 2245 O O . ARG B 1 39 ? -19.031 22.953 29.281 1 85.75 39 ARG B O 1
ATOM 2252 N N . GLY B 1 40 ? -18.375 24.906 30.109 1 88.56 40 GLY B N 1
ATOM 2253 C CA . GLY B 1 40 ? -17.969 24.328 31.375 1 88.56 40 GLY B CA 1
ATOM 2254 C C . GLY B 1 40 ? -16.594 23.688 31.344 1 88.56 40 GLY B C 1
ATOM 2255 O O . GLY B 1 40 ? -16.266 22.859 32.188 1 88.56 40 GLY B O 1
ATOM 2256 N N . VAL B 1 41 ? -15.844 24.031 30.281 1 91.19 41 VAL B N 1
ATOM 2257 C CA . VAL B 1 41 ? -14.508 23.453 30.156 1 91.19 41 VAL B CA 1
ATOM 2258 C C . VAL B 1 41 ? -13.453 24.516 30.469 1 91.19 41 VAL B C 1
ATOM 2260 O O . VAL B 1 41 ? -13.336 25.5 29.75 1 91.19 41 VAL B O 1
ATOM 2263 N N . ALA B 1 42 ? -12.758 24.328 31.531 1 90.25 42 ALA B N 1
ATOM 2264 C CA . ALA B 1 42 ? -11.703 25.25 31.906 1 90.25 42 ALA B CA 1
ATOM 2265 C C . ALA B 1 42 ? -10.414 24.969 31.141 1 90.25 42 ALA B C 1
ATOM 2267 O O . ALA B 1 42 ? -9.883 23.859 31.203 1 90.25 42 ALA B O 1
ATOM 2268 N N . ALA B 1 43 ? -10.023 25.953 30.359 1 93.38 43 ALA B N 1
ATOM 2269 C CA . ALA B 1 43 ? -8.766 25.812 29.625 1 93.38 43 ALA B CA 1
ATOM 2270 C C . ALA B 1 43 ? -8.125 27.172 29.359 1 93.38 43 ALA B C 1
ATOM 2272 O O . ALA B 1 43 ? -8.836 28.156 29.125 1 93.38 43 ALA B O 1
ATOM 2273 N N . ALA B 1 44 ? -6.875 27.203 29.484 1 94.12 44 ALA B N 1
ATOM 2274 C CA . ALA B 1 44 ? -6.109 28.391 29.078 1 94.12 44 ALA B CA 1
ATOM 2275 C C . ALA B 1 44 ? -5.602 28.234 27.641 1 94.12 44 ALA B C 1
ATOM 2277 O O . ALA B 1 44 ? -5.16 27.156 27.25 1 94.12 44 ALA B O 1
ATOM 2278 N N . ILE B 1 45 ? -5.734 29.297 26.906 1 93.81 45 ILE B N 1
ATOM 2279 C CA . ILE B 1 45 ? -5.316 29.25 25.5 1 93.81 45 ILE B CA 1
ATOM 2280 C C . ILE B 1 45 ? -4.008 30.016 25.328 1 93.81 45 ILE B C 1
ATOM 2282 O O . ILE B 1 45 ? -3.914 31.188 25.703 1 93.81 45 ILE B O 1
ATOM 2286 N N . GLU B 1 46 ? -2.984 29.406 24.891 1 93.19 46 GLU B N 1
ATOM 2287 C CA . GLU B 1 46 ? -1.736 30.031 24.453 1 93.19 46 GLU B CA 1
ATOM 2288 C C . GLU B 1 46 ? -1.606 30.031 22.938 1 93.19 46 GLU B C 1
ATOM 2290 O O . GLU B 1 46 ? -1.496 28.969 22.328 1 93.19 46 GLU B O 1
ATOM 2295 N N . ARG B 1 47 ? -1.622 31.234 22.359 1 91.25 47 ARG B N 1
ATOM 2296 C CA . ARG B 1 47 ? -1.563 31.359 20.906 1 91.25 47 ARG B CA 1
ATOM 2297 C C . ARG B 1 47 ? -0.26 32.031 20.469 1 91.25 47 ARG B C 1
ATOM 2299 O O . ARG B 1 47 ? 0.255 32.906 21.156 1 91.25 47 ARG B O 1
ATOM 2306 N N . GLY B 1 48 ? 0.216 31.547 19.297 1 89.5 48 GLY B N 1
ATOM 2307 C CA . GLY B 1 48 ? 1.419 32.156 18.75 1 89.5 48 GLY B CA 1
ATOM 2308 C C . GLY B 1 48 ? 2.189 31.219 17.828 1 89.5 48 GLY B C 1
ATOM 2309 O O . GLY B 1 48 ? 1.599 30.359 17.172 1 89.5 48 GLY B O 1
ATOM 2310 N N . ASP B 1 49 ? 3.441 31.531 17.672 1 90.56 49 ASP B N 1
ATOM 2311 C CA . ASP B 1 49 ? 4.281 30.641 16.875 1 90.56 49 ASP B CA 1
ATOM 2312 C C . ASP B 1 49 ? 4.613 29.359 17.641 1 90.56 49 ASP B C 1
ATOM 2314 O O . ASP B 1 49 ? 4.289 29.25 18.828 1 90.56 49 ASP B O 1
ATOM 2318 N N . LEU B 1 50 ? 5.082 28.422 16.969 1 92.69 50 LEU B N 1
ATOM 2319 C CA . LEU B 1 50 ? 5.297 27.094 17.531 1 92.69 50 LEU B CA 1
ATOM 2320 C C . LEU B 1 50 ? 6.156 27.156 18.781 1 92.69 50 LEU B C 1
ATOM 2322 O O . LEU B 1 50 ? 5.848 26.5 19.797 1 92.69 50 LEU B O 1
ATOM 2326 N N . GLU B 1 51 ? 7.25 27.906 18.734 1 92.19 51 GLU B N 1
ATOM 2327 C CA . GLU B 1 51 ? 8.164 28 19.875 1 92.19 51 GLU B CA 1
ATOM 2328 C C . GLU B 1 51 ? 7.441 28.516 21.109 1 92.19 51 GLU B C 1
ATOM 2330 O O . GLU B 1 51 ? 7.586 27.938 22.203 1 92.19 51 GLU B O 1
ATOM 2335 N N . THR B 1 52 ? 6.695 29.578 20.922 1 92.69 52 THR B N 1
ATOM 2336 C CA . THR B 1 52 ? 5.949 30.188 22.016 1 92.69 52 THR B CA 1
ATOM 2337 C C . THR B 1 52 ? 4.945 29.203 22.609 1 92.69 52 THR B C 1
ATOM 2339 O O . THR B 1 52 ? 4.844 29.047 23.828 1 92.69 52 THR B O 1
ATOM 2342 N N . VAL B 1 53 ? 4.27 28.594 21.734 1 94.12 53 VAL B N 1
ATOM 2343 C CA . VAL B 1 53 ? 3.203 27.688 22.141 1 94.12 53 VAL B CA 1
ATOM 2344 C C . VAL B 1 53 ? 3.803 26.484 22.875 1 94.12 53 VAL B C 1
ATOM 2346 O O . VAL B 1 53 ? 3.297 26.078 23.922 1 94.12 53 VAL B O 1
ATOM 2349 N N . LEU B 1 54 ? 4.879 25.922 22.391 1 94.5 54 LEU B N 1
ATOM 2350 C CA . LEU B 1 54 ? 5.492 24.75 23.016 1 94.5 54 LEU B CA 1
ATOM 2351 C C . LEU B 1 54 ? 6.074 25.109 24.375 1 9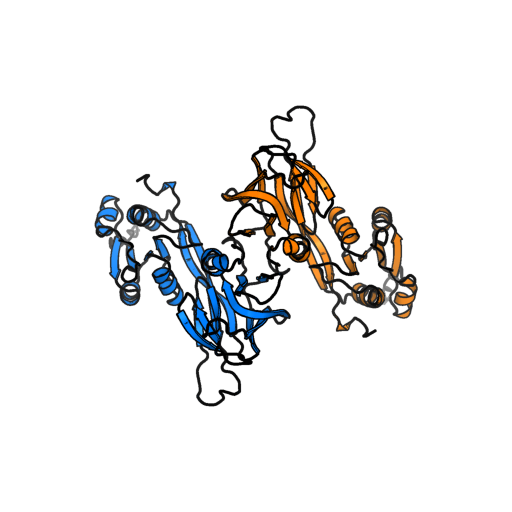4.5 54 LEU B C 1
ATOM 2353 O O . LEU B 1 54 ? 6.086 24.266 25.281 1 94.5 54 LEU B O 1
ATOM 2357 N N . ALA B 1 55 ? 6.562 26.344 24.516 1 94.56 55 ALA B N 1
ATOM 2358 C CA . ALA B 1 55 ? 7.137 26.797 25.781 1 94.56 55 ALA B CA 1
ATOM 2359 C C . ALA B 1 55 ? 6.09 26.781 26.891 1 94.56 55 ALA B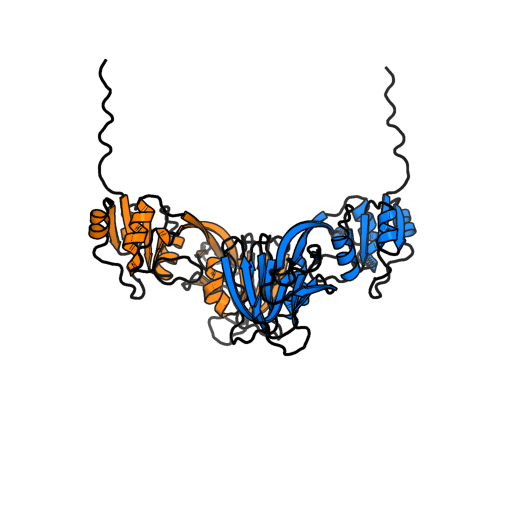 C 1
ATOM 2361 O O . ALA B 1 55 ? 6.434 26.672 28.062 1 94.56 55 ALA B O 1
ATOM 2362 N N . ALA B 1 56 ? 4.852 26.828 26.516 1 94.75 56 ALA B N 1
ATOM 2363 C CA . ALA B 1 56 ? 3.76 26.859 27.484 1 94.75 56 ALA B CA 1
ATOM 2364 C C . ALA B 1 56 ? 3.387 25.453 27.938 1 94.75 56 ALA B C 1
ATOM 2366 O O . ALA B 1 56 ? 2.488 25.297 28.766 1 94.75 56 ALA B O 1
ATOM 2367 N N . ASP B 1 57 ? 4.066 24.438 27.422 1 94.44 57 ASP B N 1
ATOM 2368 C CA . ASP B 1 57 ? 3.855 23.031 27.781 1 94.44 57 ASP B CA 1
ATOM 2369 C C . ASP B 1 57 ? 2.375 22.656 27.719 1 94.44 57 ASP B C 1
ATOM 2371 O O . ASP B 1 57 ? 1.806 22.188 28.703 1 94.44 57 ASP B O 1
ATOM 2375 N N . PRO B 1 58 ? 1.796 22.812 26.578 1 96.62 58 PRO B N 1
ATOM 2376 C CA . PRO B 1 58 ? 0.357 22.578 26.453 1 96.62 58 PRO B CA 1
ATOM 2377 C C . PRO B 1 58 ? -0.007 21.094 26.609 1 96.62 58 PRO B C 1
ATOM 2379 O O . PRO B 1 58 ? 0.785 20.219 26.25 1 96.62 58 PRO B O 1
ATOM 2382 N N . ALA B 1 59 ? -1.209 20.906 27.094 1 95.19 59 ALA B N 1
ATOM 2383 C CA . ALA B 1 59 ? -1.755 19.562 27.188 1 95.19 59 ALA B CA 1
ATOM 2384 C C . ALA B 1 59 ? -2.264 19.078 25.828 1 95.19 59 ALA B C 1
ATOM 2386 O O . ALA B 1 59 ? -2.369 17.875 25.594 1 95.19 59 ALA B O 1
ATOM 2387 N N . LEU B 1 60 ? -2.572 20.047 25.047 1 96.31 60 LEU B N 1
ATOM 2388 C CA . LEU B 1 60 ? -3.135 19.812 23.719 1 96.31 60 LEU B CA 1
ATOM 2389 C C . LEU B 1 60 ? -2.725 20.906 22.75 1 96.31 60 LEU B C 1
ATOM 2391 O O . LEU B 1 60 ? -2.666 22.078 23.141 1 96.31 60 LEU B O 1
ATOM 2395 N N . LEU B 1 61 ? -2.422 20.5 21.531 1 96.56 61 LEU B N 1
ATOM 2396 C CA . LEU B 1 61 ? -2.061 21.484 20.5 1 96.56 61 LEU B CA 1
ATOM 2397 C C . LEU B 1 61 ? -3.129 21.547 19.406 1 96.56 61 LEU B C 1
ATOM 2399 O O . LEU B 1 61 ? -3.678 20.516 19.016 1 96.56 61 LEU B O 1
ATOM 2403 N N . VAL B 1 62 ? -3.383 22.719 18.969 1 95.31 62 VAL B N 1
ATOM 2404 C CA . VAL B 1 62 ? -4.195 22.938 17.781 1 95.31 62 VAL B CA 1
ATOM 2405 C C . VAL B 1 62 ? -3.316 23.469 16.656 1 95.31 62 VAL B C 1
ATOM 2407 O O . VAL B 1 62 ? -2.553 24.422 16.844 1 95.31 62 VAL B O 1
ATOM 2410 N N . THR B 1 63 ? -3.363 22.812 15.555 1 94.06 63 THR B N 1
ATOM 2411 C CA . THR B 1 63 ? -2.674 23.281 14.359 1 94.06 63 THR B CA 1
ATOM 2412 C C . THR B 1 63 ? -3.674 23.625 13.266 1 94.06 63 THR B C 1
ATOM 2414 O O . THR B 1 63 ? -4.691 22.953 13.109 1 94.06 63 THR B O 1
ATOM 2417 N N . VAL B 1 64 ? -3.287 24.688 12.516 1 90.81 64 VAL B N 1
ATOM 2418 C CA . VAL B 1 64 ? -4.168 25.094 11.43 1 90.81 64 VAL B CA 1
ATOM 2419 C C . VAL B 1 64 ? -3.447 24.938 10.094 1 90.81 64 VAL B C 1
ATOM 2421 O O . VAL B 1 64 ? -2.527 25.688 9.781 1 90.81 64 VAL B O 1
ATOM 2424 N N . GLY B 1 65 ? -3.936 23.922 9.398 1 90 65 GLY B N 1
ATOM 2425 C CA . GLY B 1 65 ? -3.363 23.703 8.078 1 90 65 GLY B CA 1
ATOM 2426 C C . GLY B 1 65 ? -2.16 22.781 8.102 1 90 65 GLY B C 1
ATOM 2427 O O . GLY B 1 65 ? -1.691 22.391 9.18 1 90 65 GLY B O 1
ATOM 2428 N N . GLU B 1 66 ? -1.665 22.5 6.883 1 92.38 66 GLU B N 1
ATOM 2429 C CA . GLU B 1 66 ? -0.602 21.531 6.676 1 92.38 66 GLU B CA 1
ATOM 2430 C C . GLU B 1 66 ? 0.727 22.031 7.23 1 92.38 66 GLU B C 1
ATOM 2432 O O . GLU B 1 66 ? 1.468 21.281 7.867 1 92.38 66 GLU B O 1
ATOM 2437 N N . ARG B 1 67 ? 0.991 23.297 7.066 1 91 67 ARG B N 1
ATOM 2438 C CA . ARG B 1 67 ? 2.289 23.844 7.449 1 91 67 ARG B CA 1
ATOM 2439 C C . ARG B 1 67 ? 2.488 23.781 8.961 1 91 67 ARG B C 1
ATOM 2441 O O . ARG B 1 67 ? 3.551 23.375 9.43 1 91 67 ARG B O 1
ATOM 2448 N N . SER B 1 68 ? 1.481 24.172 9.695 1 92.31 68 SER B N 1
ATOM 2449 C CA . SER B 1 68 ? 1.595 24.141 11.148 1 92.31 68 SER B CA 1
ATOM 2450 C C . SER B 1 68 ? 1.654 22.703 11.672 1 92.31 68 SER B C 1
ATOM 2452 O O . SER B 1 68 ? 2.383 22.422 12.625 1 92.31 68 SER B O 1
ATOM 2454 N N . LEU B 1 69 ? 0.915 21.891 11.031 1 94.44 69 LEU B N 1
ATOM 2455 C CA . LEU B 1 69 ? 0.932 20.5 11.422 1 94.44 69 LEU B CA 1
ATOM 2456 C C . LEU B 1 69 ? 2.309 19.875 11.195 1 94.44 69 LEU B C 1
ATOM 2458 O O . LEU B 1 69 ? 2.846 19.203 12.07 1 94.44 69 LEU B O 1
ATOM 2462 N N . SER B 1 70 ? 2.838 20.125 10.047 1 94.88 70 SER B N 1
ATOM 2463 C CA . SER B 1 70 ? 4.176 19.641 9.719 1 94.88 70 SER B CA 1
ATOM 2464 C C . SER B 1 70 ? 5.215 20.188 10.695 1 94.88 70 SER B C 1
ATOM 2466 O O . SER B 1 70 ? 6.129 19.469 11.094 1 94.88 70 SER B O 1
ATOM 2468 N N . ALA B 1 71 ? 5.094 21.422 11.023 1 94.19 71 ALA B N 1
ATOM 2469 C CA . ALA B 1 71 ? 6.031 22.031 11.953 1 94.19 71 ALA B CA 1
ATOM 2470 C C . ALA B 1 71 ? 5.984 21.359 13.32 1 94.19 71 ALA B C 1
ATOM 2472 O O . ALA B 1 71 ? 7.023 21.094 13.922 1 94.19 71 ALA B O 1
ATOM 2473 N N . VAL B 1 72 ? 4.84 21.078 13.781 1 95.12 72 VAL B N 1
ATOM 2474 C CA . VAL B 1 72 ? 4.676 20.406 15.07 1 95.12 72 VAL B CA 1
ATOM 2475 C C . VAL B 1 72 ? 5.262 19 15.008 1 95.12 72 VAL B C 1
ATOM 2477 O O . VAL B 1 72 ? 5.91 18.562 15.961 1 95.12 72 VAL B O 1
ATOM 2480 N N . ALA B 1 73 ? 5.008 18.359 13.914 1 95.38 73 ALA B N 1
ATOM 2481 C CA . ALA B 1 73 ? 5.543 17.016 13.727 1 95.38 73 ALA B CA 1
ATOM 2482 C C . ALA B 1 73 ? 7.07 17.016 13.797 1 95.38 73 ALA B C 1
ATOM 2484 O O . ALA B 1 73 ? 7.668 16.141 14.445 1 95.38 73 ALA B O 1
ATOM 2485 N N . ARG B 1 74 ? 7.648 17.938 13.172 1 94.62 74 ARG B N 1
ATOM 2486 C CA . ARG B 1 74 ? 9.102 18.031 13.141 1 94.62 74 ARG B CA 1
ATOM 2487 C C . ARG B 1 74 ? 9.664 18.328 14.531 1 94.62 74 ARG B C 1
ATOM 2489 O O . ARG B 1 74 ? 10.734 17.844 14.883 1 94.62 74 ARG B O 1
ATOM 2496 N N . ALA B 1 75 ? 8.906 19.094 15.266 1 92.69 75 ALA B N 1
ATOM 2497 C CA . ALA B 1 75 ? 9.352 19.5 16.594 1 92.69 75 ALA B CA 1
ATOM 2498 C C . ALA B 1 75 ? 9.188 18.375 17.609 1 92.69 75 ALA B C 1
ATOM 2500 O O . ALA B 1 75 ? 9.672 18.453 18.734 1 92.69 75 ALA B O 1
ATOM 2501 N N . ARG B 1 76 ? 8.586 17.203 17.219 1 85.31 76 ARG B N 1
ATOM 2502 C CA . ARG B 1 76 ? 8.344 16.062 18.078 1 85.31 76 ARG B CA 1
ATOM 2503 C C . ARG B 1 76 ? 7.605 16.484 19.359 1 85.31 76 ARG B C 1
ATOM 2505 O O . ARG B 1 76 ? 8.016 16.141 20.453 1 85.31 76 ARG B O 1
ATOM 2512 N N . ALA B 1 77 ? 6.578 17.203 19.141 1 85.25 77 ALA B N 1
ATOM 2513 C CA . ALA B 1 77 ? 5.781 17.625 20.297 1 85.25 77 ALA B CA 1
ATOM 2514 C C . ALA B 1 77 ? 5.156 16.422 21 1 85.25 77 ALA B C 1
ATOM 2516 O O . ALA B 1 77 ? 4.707 15.477 20.344 1 85.25 77 ALA B O 1
ATOM 2517 N N . ASP B 1 78 ? 5.133 16.453 22.266 1 88.25 78 ASP B N 1
ATOM 2518 C CA . ASP B 1 78 ? 4.598 15.352 23.062 1 88.25 78 ASP B CA 1
ATOM 2519 C C . ASP B 1 78 ? 3.076 15.43 23.156 1 88.25 78 ASP B C 1
ATOM 2521 O O . ASP B 1 78 ? 2.398 14.406 23.234 1 88.25 78 ASP B O 1
ATOM 2525 N N . ALA B 1 79 ? 2.59 16.578 23.156 1 95.31 79 ALA B N 1
ATOM 2526 C CA . ALA B 1 79 ? 1.15 16.781 23.297 1 95.31 79 ALA B CA 1
ATOM 2527 C C . ALA B 1 79 ? 0.403 16.328 22.047 1 95.31 79 ALA B C 1
ATOM 2529 O O . ALA B 1 79 ? 0.873 16.531 20.922 1 95.31 79 ALA B O 1
ATOM 2530 N N . PRO B 1 80 ? -0.768 15.734 22.25 1 97.38 80 PRO B N 1
ATOM 2531 C CA . PRO B 1 80 ? -1.585 15.414 21.078 1 97.38 80 PRO B CA 1
ATOM 2532 C C . PRO B 1 80 ? -2.023 16.656 20.312 1 97.38 80 PRO B C 1
ATOM 2534 O O . PRO B 1 80 ? -2.125 17.734 20.891 1 97.38 80 PRO B O 1
ATOM 2537 N N . VAL B 1 81 ? -2.23 16.406 19.062 1 97.56 81 VAL B N 1
ATOM 2538 C CA . VAL B 1 81 ? -2.52 17.531 18.188 1 97.56 81 VAL B CA 1
ATOM 2539 C C . VAL B 1 81 ? -3.936 17.406 17.625 1 97.56 81 VAL B C 1
ATOM 2541 O O . VAL B 1 81 ? -4.348 16.328 17.203 1 97.56 81 VAL B O 1
ATOM 2544 N N . LEU B 1 82 ? -4.691 18.422 17.672 1 96.94 82 LEU B N 1
ATOM 2545 C CA . LEU B 1 82 ? -5.973 18.562 16.984 1 96.94 82 LEU B CA 1
ATOM 2546 C C . LEU B 1 82 ? -5.824 19.391 15.711 1 96.94 82 LEU B C 1
ATOM 2548 O O . LEU B 1 82 ? -5.738 20.609 15.766 1 96.94 82 LEU B O 1
ATOM 2552 N N . PRO B 1 83 ? -5.789 18.656 14.594 1 96.06 83 PRO B N 1
ATOM 2553 C CA . PRO B 1 83 ? -5.633 19.391 13.328 1 96.06 83 PRO B CA 1
ATOM 2554 C C . PRO B 1 83 ? -6.898 20.125 12.914 1 96.06 83 PRO B C 1
ATOM 2556 O O . PRO B 1 83 ? -7.996 19.562 12.984 1 96.06 83 PRO B O 1
ATOM 2559 N N . ALA B 1 84 ? -6.68 21.344 12.531 1 93.62 84 ALA B N 1
ATOM 2560 C CA . ALA B 1 84 ? -7.777 22.172 12.023 1 93.62 84 ALA B CA 1
ATOM 2561 C C . ALA B 1 84 ? -7.492 22.641 10.602 1 93.62 84 ALA B C 1
ATOM 2563 O O . ALA B 1 84 ? -6.336 22.766 10.203 1 93.62 84 ALA B O 1
ATOM 2564 N N . GLY B 1 85 ? -8.586 22.891 9.883 1 91.12 85 GLY B N 1
ATOM 2565 C CA . GLY B 1 85 ? -8.445 23.312 8.5 1 91.12 85 GLY B CA 1
ATOM 2566 C C . GLY B 1 85 ? -8.367 22.141 7.527 1 91.12 85 GLY B C 1
ATOM 2567 O O . GLY B 1 85 ? -8.555 20.984 7.914 1 91.12 85 GLY B O 1
ATOM 2568 N N . SER B 1 86 ? -8.164 22.453 6.289 1 89.31 86 SER B N 1
ATOM 2569 C CA . SER B 1 86 ? -8.117 21.438 5.242 1 89.31 86 SER B CA 1
ATOM 2570 C C . SER B 1 86 ? -6.715 20.859 5.09 1 89.31 86 SER B C 1
ATOM 2572 O O . SER B 1 86 ? -5.785 21.578 4.691 1 89.31 86 SER B O 1
ATOM 2574 N N . VAL B 1 87 ? -6.555 19.656 5.488 1 92.94 87 VAL B N 1
ATOM 2575 C CA . VAL B 1 87 ? -5.293 18.938 5.316 1 92.94 87 VAL B CA 1
ATOM 2576 C C . VAL B 1 87 ? -5.559 17.578 4.684 1 92.94 87 VAL B C 1
ATOM 2578 O O . VAL B 1 87 ? -6.195 16.719 5.289 1 92.94 87 VAL B O 1
ATOM 2581 N N . ALA B 1 88 ? -4.988 17.359 3.477 1 93.88 88 ALA B N 1
ATOM 2582 C CA . ALA B 1 88 ? -5.199 16.094 2.783 1 93.88 88 ALA B CA 1
ATOM 2583 C C . ALA B 1 88 ? -4.613 14.938 3.578 1 93.88 88 ALA B C 1
ATOM 2585 O O . ALA B 1 88 ? -3.494 15.023 4.086 1 93.88 88 ALA B O 1
ATOM 2586 N N . GLY B 1 89 ? -5.426 13.875 3.756 1 96 89 GLY B N 1
ATOM 2587 C CA . GLY B 1 89 ? -4.945 12.672 4.406 1 96 89 GLY B CA 1
ATOM 2588 C C . GLY B 1 89 ? -5.047 12.727 5.918 1 96 89 GLY B C 1
ATOM 2589 O O . GLY B 1 89 ? -4.707 11.758 6.602 1 96 89 GLY B O 1
ATOM 2590 N N . ILE B 1 90 ? -5.5 13.875 6.371 1 96.12 90 ILE B N 1
ATOM 2591 C CA . ILE B 1 90 ? -5.641 14.07 7.812 1 96.12 90 ILE B CA 1
ATOM 2592 C C . ILE B 1 90 ? -7.09 14.414 8.148 1 96.12 90 ILE B C 1
ATOM 2594 O O . ILE B 1 90 ? -7.676 15.312 7.539 1 96.12 90 ILE B O 1
ATOM 2598 N N . GLU B 1 91 ? -7.684 13.625 9.008 1 94.25 91 GLU B N 1
ATOM 2599 C CA . GLU B 1 91 ? -8.984 14.023 9.531 1 94.25 91 GLU B CA 1
ATOM 2600 C C . GLU B 1 91 ? -8.859 15.266 10.414 1 94.25 91 GLU B C 1
ATOM 2602 O O . GLU B 1 91 ? -8.398 15.18 11.555 1 94.25 91 GLU B O 1
ATOM 2607 N N . SER B 1 92 ? -9.266 16.359 9.852 1 94.75 92 SER B N 1
ATOM 2608 C CA . SER B 1 92 ? -9.125 17.625 10.547 1 94.75 92 SER B CA 1
ATOM 2609 C C . SER B 1 92 ? -10.492 18.281 10.773 1 94.75 92 SER B C 1
ATOM 2611 O O . SER B 1 92 ? -11.492 17.859 10.18 1 94.75 92 SER B O 1
ATOM 2613 N N . VAL B 1 93 ? -10.461 19.266 11.672 1 94.06 93 VAL B N 1
ATOM 2614 C CA . VAL B 1 93 ? -11.688 19.938 12.07 1 94.06 93 VAL B CA 1
ATOM 2615 C C . VAL B 1 93 ? -11.82 21.266 11.32 1 94.06 93 VAL B C 1
ATOM 2617 O O . VAL B 1 93 ? -10.844 22 11.172 1 94.06 93 VAL B O 1
ATOM 2620 N N . ALA B 1 94 ? -13.023 21.516 10.828 1 92 94 ALA B N 1
ATOM 2621 C CA . ALA B 1 94 ? -13.281 22.844 10.281 1 92 94 ALA B CA 1
ATOM 2622 C C . ALA B 1 94 ? -13.078 23.922 11.336 1 92 94 ALA B C 1
ATOM 2624 O O . ALA B 1 94 ? -13.484 23.75 12.492 1 92 94 ALA B O 1
ATOM 2625 N N . PRO B 1 95 ? -12.516 24.984 10.914 1 87.94 95 PRO B N 1
ATOM 2626 C CA . PRO B 1 95 ? -12.242 26.047 11.891 1 87.94 95 PRO B CA 1
ATOM 2627 C C . PRO B 1 95 ? -13.492 26.469 12.664 1 87.94 95 PRO B C 1
ATOM 2629 O O . PRO B 1 95 ? -13.422 26.719 13.867 1 87.94 95 PRO B O 1
ATOM 2632 N N . LYS B 1 96 ? -14.586 26.516 12.062 1 86.44 96 LYS B N 1
ATOM 2633 C CA . LYS B 1 96 ? -15.82 26.938 12.703 1 86.44 96 LYS B CA 1
ATOM 2634 C C . LYS B 1 96 ? -16.234 25.969 13.805 1 86.44 96 LYS B C 1
ATOM 2636 O O . LYS B 1 96 ? -16.953 26.344 14.742 1 86.44 96 LYS B O 1
ATOM 2641 N N . ARG B 1 97 ? -15.789 24.766 13.719 1 92.06 97 ARG B N 1
ATOM 2642 C CA . ARG B 1 97 ? -16.172 23.734 14.664 1 92.06 97 ARG B CA 1
ATOM 2643 C C . ARG B 1 97 ? -15.094 23.516 15.719 1 92.06 97 ARG B C 1
ATOM 2645 O O . ARG B 1 97 ? -15.234 22.641 16.578 1 92.06 97 ARG B O 1
ATOM 2652 N N . LEU B 1 98 ? -14.102 24.25 15.625 1 92.62 98 LEU B N 1
ATOM 2653 C CA . LEU B 1 98 ? -12.93 24.047 16.469 1 92.62 98 LEU B CA 1
ATOM 2654 C C . LEU B 1 98 ? -13.305 24.156 17.938 1 92.62 98 LEU B C 1
ATOM 2656 O O . LEU B 1 98 ? -12.859 23.344 18.766 1 92.62 98 LEU B O 1
ATOM 2660 N N . PRO B 1 99 ? -14.156 25.172 18.375 1 91.31 99 PRO B N 1
ATOM 2661 C CA . PRO B 1 99 ? -14.508 25.25 19.797 1 91.31 99 PRO B CA 1
ATOM 2662 C C . PRO B 1 99 ? -15.164 23.969 20.312 1 91.31 99 PRO B C 1
ATOM 2664 O O . PRO B 1 99 ? -14.812 23.469 21.391 1 91.31 99 PRO B O 1
ATOM 2667 N N . ASP B 1 100 ? -16.047 23.438 19.5 1 92.19 100 ASP B N 1
ATOM 2668 C CA . ASP B 1 100 ? -16.734 22.203 19.875 1 92.19 100 ASP B CA 1
ATOM 2669 C C . ASP B 1 100 ? -15.75 21.031 19.938 1 92.19 100 ASP B C 1
ATOM 2671 O O . ASP B 1 100 ? -15.797 20.219 20.875 1 92.19 100 ASP B O 1
ATOM 2675 N N . ALA B 1 101 ? -14.961 20.969 18.969 1 95.19 101 ALA B N 1
ATOM 2676 C CA . ALA B 1 101 ? -13.992 19.875 18.891 1 95.19 101 ALA B CA 1
ATOM 2677 C C . ALA B 1 101 ? -13.023 19.922 20.062 1 95.19 101 ALA B C 1
ATOM 2679 O O . ALA B 1 101 ? -12.688 18.891 20.641 1 95.19 101 ALA B O 1
ATOM 2680 N N . LEU B 1 102 ? -12.602 21.094 20.375 1 94.62 102 LEU B N 1
ATOM 2681 C CA . LEU B 1 102 ? -11.672 21.281 21.469 1 94.62 102 LEU B CA 1
ATOM 2682 C C . LEU B 1 102 ? -12.305 20.875 22.797 1 94.62 102 LEU B C 1
ATOM 2684 O O . LEU B 1 102 ? -11.68 20.203 23.625 1 94.62 102 LEU B O 1
ATOM 2688 N N . ALA B 1 103 ? -13.516 21.312 23.016 1 93.44 103 ALA B N 1
ATOM 2689 C CA . ALA B 1 103 ? -14.242 20.938 24.234 1 93.44 103 ALA B CA 1
ATOM 2690 C C . ALA B 1 103 ? -14.336 19.422 24.359 1 93.44 103 ALA B C 1
ATOM 2692 O O . ALA B 1 103 ? -14.023 18.859 25.422 1 93.44 103 ALA B O 1
ATOM 2693 N N . ALA B 1 104 ? -14.742 18.844 23.266 1 94.56 104 ALA B N 1
ATOM 2694 C CA . ALA B 1 104 ? -14.875 17.391 23.25 1 94.56 104 ALA B CA 1
ATOM 2695 C C . ALA B 1 104 ? -13.539 16.719 23.562 1 94.56 104 ALA B C 1
ATOM 2697 O O . ALA B 1 104 ? -13.469 15.789 24.375 1 94.56 104 ALA B O 1
ATOM 2698 N N . ALA B 1 105 ? -12.5 17.188 22.922 1 96 105 ALA B N 1
ATOM 2699 C CA . ALA B 1 105 ? -11.172 16.609 23.109 1 96 105 ALA B CA 1
ATOM 2700 C C . ALA B 1 105 ? -10.719 16.734 24.562 1 96 105 ALA B C 1
ATOM 2702 O O . ALA B 1 105 ? -10.164 15.797 25.141 1 96 105 ALA B O 1
ATOM 2703 N N . LEU B 1 106 ? -10.977 17.859 25.141 1 94.44 106 LEU B N 1
ATOM 2704 C CA . LEU B 1 106 ? -10.562 18.125 26.516 1 94.44 106 LEU B CA 1
ATOM 2705 C C . LEU B 1 106 ? -11.359 17.266 27.5 1 94.44 106 LEU B C 1
ATOM 2707 O O . LEU B 1 106 ? -10.891 16.984 28.609 1 94.44 106 LEU B O 1
ATOM 2711 N N . GLU B 1 107 ? -12.523 16.844 27.062 1 93.19 107 GLU B N 1
ATOM 2712 C CA . GLU B 1 107 ? -13.367 16 27.891 1 93.19 107 GLU B CA 1
ATOM 2713 C C . GLU B 1 107 ? -13.086 14.531 27.656 1 93.19 107 GLU B C 1
ATOM 2715 O O . GLU B 1 107 ? -13.719 13.664 28.266 1 93.19 107 GLU B O 1
ATOM 2720 N N . GLY B 1 108 ? -12.219 14.32 26.734 1 93.31 108 GLY B N 1
ATOM 2721 C CA . GLY B 1 108 ? -11.805 12.945 26.5 1 93.31 108 GLY B CA 1
ATOM 2722 C C . GLY B 1 108 ? -12.594 12.266 25.391 1 93.31 108 GLY B C 1
ATOM 2723 O O . GLY B 1 108 ? -12.508 11.047 25.219 1 93.31 108 GLY B O 1
ATOM 2724 N N . ASP B 1 109 ? -13.367 13.055 24.75 1 94.31 109 ASP B N 1
ATOM 2725 C CA . ASP B 1 109 ? -14.211 12.5 23.688 1 94.31 109 ASP B CA 1
ATOM 2726 C C . ASP B 1 109 ? -13.539 12.633 22.328 1 94.31 109 ASP B C 1
ATOM 2728 O O . ASP B 1 109 ? -14.102 13.234 21.406 1 94.31 109 ASP B O 1
ATOM 2732 N N . ALA B 1 110 ? -12.359 12.234 22.141 1 96.62 110 ALA B N 1
ATOM 2733 C CA . ALA B 1 110 ? -11.594 12.195 20.891 1 96.62 110 ALA B CA 1
ATOM 2734 C C . ALA B 1 110 ? -10.758 10.914 20.812 1 96.62 110 ALA B C 1
ATOM 2736 O O . ALA B 1 110 ? -10.328 10.375 21.828 1 96.62 110 ALA B O 1
ATOM 2737 N N . ARG B 1 111 ? -10.656 10.469 19.656 1 95.62 111 ARG B N 1
ATOM 2738 C CA . ARG B 1 111 ? -9.805 9.312 19.406 1 95.62 111 ARG B CA 1
ATOM 2739 C C . ARG B 1 111 ? -8.414 9.742 18.969 1 95.62 111 ARG B C 1
ATOM 2741 O O . ARG B 1 111 ? -8.266 10.664 18.156 1 95.62 111 ARG B O 1
ATOM 2748 N N . GLU B 1 112 ? -7.449 9.055 19.531 1 96 112 GLU B N 1
ATOM 2749 C CA . GLU B 1 112 ? -6.074 9.336 19.125 1 96 112 GLU B CA 1
ATOM 2750 C C . GLU B 1 112 ? -5.66 8.477 17.938 1 96 112 GLU B C 1
ATOM 2752 O O . GLU B 1 112 ? -5.984 7.285 17.875 1 96 112 GLU B O 1
ATOM 2757 N N . ARG B 1 113 ? -5 9.094 17.016 1 95.62 113 ARG B N 1
ATOM 2758 C CA . ARG B 1 113 ? -4.43 8.406 15.852 1 95.62 113 ARG B CA 1
ATOM 2759 C C . ARG B 1 113 ? -2.945 8.727 15.711 1 95.62 113 ARG B C 1
ATOM 2761 O O . ARG B 1 113 ? -2.559 9.898 15.688 1 95.62 113 ARG B O 1
ATOM 2768 N N . ASP B 1 114 ? -2.16 7.676 15.641 1 95.75 114 ASP B N 1
ATOM 2769 C CA . ASP B 1 114 ? -0.729 7.859 15.414 1 95.75 114 ASP B CA 1
ATOM 2770 C C . ASP B 1 114 ? -0.42 8.031 13.93 1 95.75 114 ASP B C 1
ATOM 2772 O O . ASP B 1 114 ? -0.832 7.207 13.109 1 95.75 114 ASP B O 1
ATOM 2776 N N . ARG B 1 115 ? 0.233 9.078 13.617 1 96.69 115 ARG B N 1
ATOM 2777 C CA . ARG B 1 115 ? 0.708 9.336 12.258 1 96.69 115 ARG B CA 1
ATOM 2778 C C . ARG B 1 115 ? 2.213 9.117 12.156 1 96.69 115 ARG B C 1
ATOM 2780 O O . ARG B 1 115 ? 2.998 9.844 12.758 1 96.69 115 ARG B O 1
ATOM 2787 N N . GLY B 1 116 ? 2.551 8.133 11.383 1 96.25 116 GLY B N 1
ATOM 2788 C CA . GLY B 1 116 ? 3.967 7.84 11.234 1 96.25 116 GLY B CA 1
ATOM 2789 C C . GLY B 1 116 ? 4.754 8.984 10.633 1 96.25 116 GLY B C 1
ATOM 2790 O O . GLY B 1 116 ? 4.27 9.672 9.727 1 96.25 116 GLY B O 1
ATOM 2791 N N . LEU B 1 117 ? 6.004 9.141 11.148 1 97.19 117 LEU B N 1
ATOM 2792 C CA . LEU B 1 117 ? 6.887 10.195 10.664 1 97.19 117 LEU B CA 1
ATOM 2793 C C . LEU B 1 117 ? 8.078 9.609 9.922 1 97.19 117 LEU B C 1
ATOM 2795 O O . LEU B 1 117 ? 8.75 8.711 10.438 1 97.19 117 LEU B O 1
ATOM 2799 N N . LEU B 1 118 ? 8.266 10.164 8.734 1 97.75 118 LEU B N 1
ATOM 2800 C CA . LEU B 1 118 ? 9.477 9.797 8.008 1 97.75 118 LEU B CA 1
ATOM 2801 C C . LEU B 1 118 ? 10.711 10.422 8.648 1 97.75 118 LEU B C 1
ATOM 2803 O O . LEU B 1 118 ? 10.68 11.586 9.07 1 97.75 118 LEU B O 1
ATOM 2807 N N . THR B 1 119 ? 11.727 9.648 8.82 1 96.94 119 THR B N 1
ATOM 2808 C CA . THR B 1 119 ? 13.062 10.156 9.102 1 96.94 119 THR B CA 1
ATOM 2809 C C . THR B 1 119 ? 13.953 10.031 7.867 1 96.94 119 THR B C 1
ATOM 2811 O O . THR B 1 119 ? 14.07 8.953 7.285 1 96.94 119 THR B O 1
ATOM 2814 N N . VAL B 1 120 ? 14.508 11.133 7.426 1 96.31 120 VAL B N 1
ATOM 2815 C CA . VAL B 1 120 ? 15.375 11.148 6.246 1 96.31 120 VAL B CA 1
ATOM 2816 C C . VAL B 1 120 ? 16.797 11.492 6.656 1 96.31 120 VAL B C 1
ATOM 2818 O O . VAL B 1 120 ? 17.031 12.422 7.43 1 96.31 120 VAL B O 1
ATOM 2821 N N . GLU B 1 121 ? 17.672 10.711 6.18 1 94.75 121 GLU B N 1
ATOM 2822 C CA . GLU B 1 121 ? 19.109 10.914 6.426 1 94.75 121 GLU B CA 1
ATOM 2823 C C . GLU B 1 121 ? 19.891 10.984 5.117 1 94.75 121 GLU B C 1
ATOM 2825 O O . GLU B 1 121 ? 19.719 10.125 4.246 1 94.75 121 GLU B O 1
ATOM 2830 N N . ILE B 1 122 ? 20.703 12.008 4.98 1 92 122 ILE B N 1
ATOM 2831 C CA . ILE B 1 122 ? 21.578 12.164 3.818 1 92 122 ILE B CA 1
ATOM 2832 C C . ILE B 1 122 ? 23.016 11.883 4.215 1 92 122 ILE B C 1
ATOM 2834 O O . ILE B 1 122 ? 23.562 12.523 5.113 1 92 122 ILE B O 1
ATOM 2838 N N . SER B 1 123 ? 23.562 10.836 3.633 1 81.31 123 SER B N 1
ATOM 2839 C CA . SER B 1 123 ? 24.953 10.484 3.926 1 81.31 123 SER B CA 1
ATOM 2840 C C . SER B 1 123 ? 25.906 11.266 3.043 1 81.31 123 SER B C 1
ATOM 2842 O O . SER B 1 123 ? 25.703 11.375 1.833 1 81.31 123 SER B O 1
ATOM 2844 N N . PRO B 1 124 ? 26.812 12.016 3.668 1 68.88 124 PRO B N 1
ATOM 2845 C CA . PRO B 1 124 ? 27.781 12.75 2.85 1 68.88 124 PRO B CA 1
ATOM 2846 C C . PRO B 1 124 ? 28.609 11.836 1.953 1 68.88 124 PRO B C 1
ATOM 2848 O O . PRO B 1 124 ? 28.891 10.695 2.32 1 68.88 124 PRO B O 1
ATOM 2851 N N . GLY B 1 125 ? 28.469 11.836 0.641 1 58.97 125 GLY B N 1
ATOM 2852 C CA . GLY B 1 125 ? 29.328 11.07 -0.243 1 58.97 125 GLY B CA 1
ATOM 2853 C C . GLY B 1 125 ? 30.797 11.156 0.131 1 58.97 125 GLY B C 1
ATOM 2854 O O . GLY B 1 125 ? 31.188 11.992 0.949 1 58.97 125 GLY B O 1
ATOM 2855 N N . ASP B 1 126 ? 31.547 10 -0.131 1 52.66 126 ASP B N 1
ATOM 2856 C CA . ASP B 1 126 ? 32.969 9.945 0.105 1 52.66 126 ASP B CA 1
ATOM 2857 C C . ASP B 1 126 ? 33.656 11.234 -0.344 1 52.66 126 ASP B C 1
ATOM 2859 O O . ASP B 1 126 ? 34.656 11.656 0.257 1 52.66 126 ASP B O 1
ATOM 2863 N N . GLU B 1 127 ? 33.375 11.594 -1.578 1 51.25 127 GLU B N 1
ATOM 2864 C CA . GLU B 1 127 ? 34.219 12.648 -2.125 1 51.25 127 GLU B CA 1
ATOM 2865 C C . GLU B 1 127 ? 34.094 13.938 -1.311 1 51.25 127 GLU B C 1
ATOM 2867 O O . GLU B 1 127 ? 34.812 14.898 -1.543 1 51.25 127 GLU B O 1
ATOM 2872 N N . ASP B 1 128 ? 33 14.141 -0.826 1 49.56 128 ASP B N 1
ATOM 2873 C CA . ASP B 1 128 ? 32.969 15.352 -0.019 1 49.56 128 ASP B CA 1
ATOM 2874 C C . ASP B 1 128 ? 33.688 15.156 1.303 1 49.56 128 ASP B C 1
ATOM 2876 O O . ASP B 1 128 ? 33.094 15.18 2.371 1 49.56 128 ASP B O 1
ATOM 2880 N N . GLU B 1 129 ? 34.688 14.383 1.229 1 44.03 129 GLU B N 1
ATOM 2881 C CA . GLU B 1 129 ? 35.625 14.141 2.322 1 44.03 129 GLU B CA 1
ATOM 2882 C C . GLU B 1 129 ? 35.938 15.43 3.07 1 44.03 129 GLU B C 1
ATOM 2884 O O . GLU B 1 129 ? 36.812 15.445 3.936 1 44.03 129 GLU B O 1
ATOM 2889 N N . GLY B 1 130 ? 35.812 16.578 2.332 1 43.41 130 GLY B N 1
ATOM 2890 C CA . GLY B 1 130 ? 36.375 17.594 3.219 1 43.41 130 GLY B CA 1
ATOM 2891 C C . GLY B 1 130 ? 35.656 17.641 4.562 1 43.41 130 GLY B C 1
ATOM 2892 O O . GLY B 1 130 ? 36 16.891 5.473 1 43.41 130 GLY B O 1
ATOM 2893 N N . GLU B 1 131 ? 34.969 18.844 4.848 1 47.25 131 GLU B N 1
ATOM 2894 C CA . GLU B 1 131 ? 34.531 19.328 6.156 1 47.25 131 GLU B CA 1
ATOM 2895 C C . GLU B 1 131 ? 33.469 18.406 6.75 1 47.25 131 GLU B C 1
ATOM 2897 O O . GLU B 1 131 ? 32.75 17.734 6.012 1 47.25 131 GLU B O 1
ATOM 2902 N N . ASP B 1 132 ? 33.594 17.922 8.039 1 50.28 132 ASP B N 1
ATOM 2903 C CA . ASP B 1 132 ? 32.781 17.281 9.055 1 50.28 132 ASP B CA 1
ATOM 2904 C C . ASP B 1 132 ? 31.281 17.531 8.805 1 50.28 132 ASP B C 1
ATOM 2906 O O . ASP B 1 132 ? 30.672 18.328 9.5 1 50.28 132 ASP B O 1
ATOM 2910 N N . GLU B 1 133 ? 30.891 17.578 7.605 1 57.25 133 GLU B N 1
ATOM 2911 C CA . GLU B 1 133 ? 29.484 17.953 7.5 1 57.25 133 GLU B CA 1
ATOM 2912 C C . GLU B 1 133 ? 28.594 16.891 8.125 1 57.25 133 GLU B C 1
ATOM 2914 O O . GLU B 1 133 ? 28.719 15.703 7.828 1 57.25 133 GLU B O 1
ATOM 2919 N N . ALA B 1 134 ? 28.031 17.125 9.281 1 63.25 134 ALA B N 1
ATOM 2920 C CA . ALA B 1 134 ? 27.109 16.312 10.07 1 63.25 134 ALA B CA 1
ATOM 2921 C C . ALA B 1 134 ? 25.953 15.797 9.203 1 63.25 134 ALA B C 1
ATOM 2923 O O . ALA B 1 134 ? 25.516 16.484 8.281 1 63.25 134 ALA B O 1
ATOM 2924 N N . PRO B 1 135 ? 25.734 14.469 9.242 1 75.31 135 PRO B N 1
ATOM 2925 C CA . PRO B 1 135 ? 24.578 13.914 8.523 1 75.31 135 PRO B CA 1
ATOM 2926 C C . PRO B 1 135 ? 23.297 14.719 8.75 1 75.31 135 PRO B C 1
ATOM 2928 O O . PRO B 1 135 ? 23.078 15.25 9.844 1 75.31 135 PRO B O 1
ATOM 2931 N N . VAL B 1 136 ? 22.75 15.133 7.609 1 87.69 136 VAL B N 1
ATOM 2932 C CA . VAL B 1 136 ? 21.438 15.766 7.684 1 87.69 136 VAL B CA 1
ATOM 2933 C C . VAL B 1 136 ? 20.391 14.734 8.102 1 87.69 136 VAL B C 1
ATOM 2935 O O . VAL B 1 136 ? 20.312 13.648 7.523 1 87.69 136 VAL B O 1
ATOM 2938 N N . ARG B 1 137 ? 19.766 14.984 9.195 1 92.38 137 ARG B N 1
ATOM 2939 C CA . ARG B 1 137 ? 18.656 14.164 9.664 1 92.38 137 ARG B CA 1
ATOM 2940 C C . ARG B 1 137 ? 17.406 15.008 9.898 1 92.38 137 ARG B C 1
ATOM 2942 O O . ARG B 1 137 ? 17.406 15.898 10.75 1 92.38 137 ARG B O 1
ATOM 2949 N N . GLU B 1 138 ? 16.406 14.812 9.047 1 95.25 138 GLU B N 1
ATOM 2950 C CA . GLU B 1 138 ? 15.164 15.578 9.141 1 95.25 138 GLU B CA 1
ATOM 2951 C C . GLU B 1 138 ? 13.945 14.664 9.203 1 95.25 138 GLU B C 1
ATOM 2953 O O . GLU B 1 138 ? 14.055 13.461 8.945 1 95.25 138 GLU B O 1
ATOM 2958 N N . ARG B 1 139 ? 12.844 15.219 9.609 1 96.62 139 ARG B N 1
ATOM 2959 C CA . ARG B 1 139 ? 11.594 14.484 9.703 1 96.62 139 ARG B CA 1
ATOM 2960 C C . ARG B 1 139 ? 10.547 15.062 8.75 1 96.62 139 ARG B C 1
ATOM 2962 O O . ARG B 1 139 ? 10.609 16.25 8.398 1 96.62 139 ARG B O 1
ATOM 2969 N N . ALA B 1 140 ? 9.672 14.227 8.359 1 97.56 140 ALA B N 1
ATOM 2970 C CA . ALA B 1 140 ? 8.555 14.648 7.516 1 97.56 140 ALA B CA 1
ATOM 2971 C C . ALA B 1 140 ? 7.281 13.883 7.883 1 97.56 140 ALA B C 1
ATOM 2973 O O . ALA B 1 140 ? 7.32 12.68 8.125 1 97.56 140 ALA B O 1
ATOM 2974 N N . LEU B 1 141 ? 6.203 14.625 7.945 1 97.69 141 LEU B N 1
ATOM 2975 C CA . LEU B 1 141 ? 4.91 14.016 8.234 1 97.69 141 LEU B CA 1
ATOM 2976 C C . LEU B 1 141 ? 4.266 13.469 6.965 1 97.69 141 LEU B C 1
ATOM 2978 O O . LEU B 1 141 ? 3.584 12.445 7 1 97.69 141 LEU B O 1
ATOM 2982 N N . PHE B 1 142 ? 4.539 14.133 5.871 1 98.12 142 PHE B N 1
ATOM 2983 C CA . PHE B 1 142 ? 3.768 13.82 4.672 1 98.12 142 PHE B CA 1
ATOM 2984 C C . PHE B 1 142 ? 4.629 13.102 3.643 1 98.12 142 PHE B C 1
ATOM 2986 O O . PHE B 1 142 ? 4.301 11.992 3.221 1 98.12 142 PHE B O 1
ATOM 2993 N N . ASP B 1 143 ? 5.727 13.711 3.238 1 98.5 143 ASP B N 1
ATOM 2994 C CA . ASP B 1 143 ? 6.492 13.055 2.182 1 98.5 143 ASP B CA 1
ATOM 2995 C C . ASP B 1 143 ? 7.926 13.586 2.135 1 98.5 143 ASP B C 1
ATOM 2997 O O . ASP B 1 143 ? 8.227 14.625 2.727 1 98.5 143 ASP B O 1
ATOM 3001 N N . VAL B 1 144 ? 8.805 12.852 1.526 1 98.12 144 VAL B N 1
ATOM 3002 C CA . VAL B 1 144 ? 10.172 13.211 1.159 1 98.12 144 VAL B CA 1
ATOM 3003 C C . VAL B 1 144 ? 10.367 13.023 -0.343 1 98.12 144 VAL B C 1
ATOM 3005 O O . VAL B 1 144 ? 10.023 11.977 -0.896 1 98.12 144 VAL B O 1
ATOM 3008 N N . THR B 1 145 ? 10.938 14.055 -0.981 1 97.19 145 THR B N 1
ATOM 3009 C CA . THR B 1 145 ? 11.078 14.047 -2.434 1 97.19 145 THR B CA 1
ATOM 3010 C C . THR B 1 145 ? 12.516 14.359 -2.84 1 97.19 145 THR B C 1
ATOM 3012 O O . THR B 1 145 ? 13.148 15.25 -2.273 1 97.19 145 THR B O 1
ATOM 3015 N N . LEU B 1 146 ? 13.062 13.539 -3.672 1 95 146 LEU B N 1
ATOM 3016 C CA . LEU B 1 146 ? 14.242 13.914 -4.441 1 95 146 LEU B CA 1
ATOM 3017 C C . LEU B 1 146 ? 13.844 14.5 -5.793 1 95 146 LEU B C 1
ATOM 3019 O O . LEU B 1 146 ? 13.094 13.883 -6.547 1 95 146 LEU B O 1
ATOM 3023 N N . VAL B 1 147 ? 14.328 15.664 -6.078 1 92.25 147 VAL B N 1
ATOM 3024 C CA . VAL B 1 147 ? 13.883 16.297 -7.312 1 92.25 147 VAL B CA 1
ATOM 3025 C C . VAL B 1 147 ? 15.016 17.141 -7.902 1 92.25 147 VAL B C 1
ATOM 3027 O O . VAL B 1 147 ? 15.836 17.688 -7.164 1 92.25 147 VAL B O 1
ATOM 3030 N N . THR B 1 148 ? 15.039 17.188 -9.148 1 86.88 148 THR B N 1
ATOM 3031 C CA . THR B 1 148 ? 16.031 18 -9.836 1 86.88 148 THR B CA 1
ATOM 3032 C C . THR B 1 148 ? 15.703 19.484 -9.703 1 86.88 148 THR B C 1
ATOM 3034 O O . THR B 1 148 ? 14.531 19.875 -9.641 1 86.88 148 THR B O 1
ATOM 3037 N N . ALA B 1 149 ? 16.734 20.234 -9.5 1 72.31 149 ALA B N 1
ATOM 3038 C CA . ALA B 1 149 ? 16.594 21.688 -9.328 1 72.31 149 ALA B CA 1
ATOM 3039 C C . ALA B 1 149 ? 16.078 22.344 -10.602 1 72.31 149 ALA B C 1
ATOM 3041 O O . ALA B 1 149 ? 15.344 23.328 -10.547 1 72.31 149 ALA B O 1
ATOM 3042 N N . GLU B 1 150 ? 16.688 21.906 -11.703 1 67.81 150 GLU B N 1
ATOM 3043 C CA . GLU B 1 150 ? 16.266 22.516 -12.961 1 67.81 150 GLU B CA 1
ATOM 3044 C C . GLU B 1 150 ? 15.195 21.688 -13.648 1 67.81 150 GLU B C 1
ATOM 3046 O O . GLU B 1 150 ? 15.312 20.453 -13.734 1 67.81 150 GLU B O 1
ATOM 3051 N N . PRO B 1 151 ? 14.188 22.438 -13.992 1 61.03 151 PRO B N 1
ATOM 3052 C CA . PRO B 1 151 ? 13.148 21.719 -14.742 1 61.03 151 PRO B CA 1
ATOM 3053 C C . PRO B 1 151 ? 13.695 21.031 -15.992 1 61.03 151 PRO B C 1
ATOM 3055 O O . PRO B 1 151 ? 14.648 21.516 -16.609 1 61.03 151 PRO B O 1
ATOM 3058 N N . ALA B 1 152 ? 13.156 19.969 -16.328 1 59.56 152 ALA B N 1
ATOM 3059 C CA . ALA B 1 152 ? 13.492 19.234 -17.547 1 59.56 152 ALA B CA 1
ATOM 3060 C C . ALA B 1 152 ? 14.867 18.594 -17.438 1 59.56 152 ALA B C 1
ATOM 3062 O O . ALA B 1 152 ? 15.492 18.266 -18.453 1 59.56 152 ALA B O 1
ATOM 3063 N N . SER B 1 153 ? 15.344 18.719 -16.219 1 70.62 153 SER B N 1
ATOM 3064 C CA . SER B 1 153 ? 16.562 17.938 -16.094 1 70.62 153 SER B CA 1
ATOM 3065 C C . SER B 1 153 ? 16.25 16.516 -15.633 1 70.62 153 SER B C 1
ATOM 3067 O O . SER B 1 153 ? 15.469 16.312 -14.703 1 70.62 153 SER B O 1
ATOM 3069 N N . ILE B 1 154 ? 16.531 15.523 -16.469 1 76.06 154 ILE B N 1
ATOM 3070 C CA . ILE B 1 154 ? 16.312 14.102 -16.219 1 76.06 154 ILE B CA 1
ATOM 3071 C C . ILE B 1 154 ? 17.5 13.516 -15.484 1 76.06 154 ILE B C 1
ATOM 3073 O O . ILE B 1 154 ? 18.656 13.867 -15.766 1 76.06 154 ILE B O 1
ATOM 3077 N N . SER B 1 155 ? 17.188 12.875 -14.305 1 86.62 155 SER B N 1
ATOM 3078 C CA . SER B 1 155 ? 18.219 12.062 -13.656 1 86.62 155 SER B CA 1
ATOM 3079 C C . SER B 1 155 ? 17.781 10.609 -13.539 1 86.62 155 SER B C 1
ATOM 3081 O O . SER B 1 155 ? 16.688 10.242 -13.992 1 86.62 155 SER B O 1
ATOM 3083 N N . GLU B 1 156 ? 18.719 9.859 -13.133 1 92.69 156 GLU B N 1
ATOM 3084 C CA . GLU B 1 156 ? 18.422 8.453 -12.875 1 92.69 156 GLU B CA 1
ATOM 3085 C C . GLU B 1 156 ? 18.422 8.156 -11.375 1 92.69 156 GLU B C 1
ATOM 3087 O O . GLU B 1 156 ? 19.375 8.477 -10.672 1 92.69 156 GLU B O 1
ATOM 3092 N N . TYR B 1 157 ? 17.281 7.57 -10.922 1 93.5 157 TYR B N 1
ATOM 3093 C CA . TYR B 1 157 ? 17.109 7.266 -9.508 1 93.5 157 TYR B CA 1
ATOM 3094 C C . TYR B 1 157 ? 17.047 5.762 -9.281 1 93.5 157 TYR B C 1
ATOM 3096 O O . TYR B 1 157 ? 16.641 5.008 -10.172 1 93.5 157 TYR B O 1
ATOM 3104 N N . SER B 1 158 ? 17.5 5.422 -8.156 1 95.69 158 SER B N 1
ATOM 3105 C CA . SER B 1 158 ? 17.297 4.043 -7.727 1 95.69 158 SER B CA 1
ATOM 3106 C C . SER B 1 158 ? 16.594 3.99 -6.371 1 95.69 158 SER B C 1
ATOM 3108 O O . SER B 1 158 ? 16.734 4.902 -5.555 1 95.69 158 SER B O 1
ATOM 3110 N N . VAL B 1 159 ? 15.805 2.971 -6.176 1 97.12 159 VAL B N 1
ATOM 3111 C CA . VAL B 1 159 ? 15.109 2.682 -4.93 1 97.12 159 VAL B CA 1
ATOM 3112 C C . VAL B 1 159 ? 15.516 1.3 -4.418 1 97.12 159 VAL B C 1
ATOM 3114 O O . VAL B 1 159 ? 15.461 0.317 -5.164 1 97.12 159 VAL B O 1
ATOM 3117 N N . ARG B 1 160 ? 15.953 1.276 -3.223 1 97.38 160 ARG B N 1
ATOM 3118 C CA . ARG B 1 160 ? 16.219 0.023 -2.525 1 97.38 160 ARG B CA 1
ATOM 3119 C C . ARG B 1 160 ? 15.43 -0.059 -1.224 1 97.38 160 ARG B C 1
ATOM 3121 O O . ARG B 1 160 ? 15.18 0.961 -0.578 1 97.38 160 ARG B O 1
ATOM 3128 N N . CYS B 1 161 ? 15.031 -1.219 -0.914 1 97.5 161 CYS B N 1
ATOM 3129 C CA . CYS B 1 161 ? 14.312 -1.471 0.331 1 97.5 161 CYS B CA 1
ATOM 3130 C C . CYS B 1 161 ? 14.812 -2.742 1.003 1 97.5 161 CYS B C 1
ATOM 3132 O O . CYS B 1 161 ? 14.883 -3.799 0.372 1 97.5 161 CYS B O 1
ATOM 3134 N N . ARG B 1 162 ? 15.211 -2.623 2.271 1 95 162 ARG B N 1
ATOM 3135 C CA . ARG B 1 162 ? 15.711 -3.756 3.043 1 95 162 ARG B CA 1
ATOM 3136 C C . ARG B 1 162 ? 16.844 -4.465 2.307 1 95 162 ARG B C 1
ATOM 3138 O O . ARG B 1 162 ? 16.859 -5.695 2.227 1 95 162 ARG B O 1
ATOM 3145 N N . GLY B 1 163 ? 17.578 -3.648 1.689 1 92.06 163 GLY B N 1
ATOM 3146 C CA . GLY B 1 163 ? 18.797 -4.148 1.052 1 92.06 163 GLY B CA 1
ATOM 3147 C C . GLY B 1 163 ? 18.562 -4.598 -0.38 1 92.06 163 GLY B C 1
ATOM 3148 O O . GLY B 1 163 ? 19.516 -4.758 -1.144 1 92.06 163 GLY B O 1
ATOM 3149 N N . ASP B 1 164 ? 17.359 -4.805 -0.788 1 93.62 164 ASP B N 1
ATOM 3150 C CA . ASP B 1 164 ? 17.062 -5.301 -2.129 1 93.62 164 ASP B CA 1
ATOM 3151 C C . ASP B 1 164 ? 16.766 -4.148 -3.086 1 93.62 164 ASP B C 1
ATOM 3153 O O . ASP B 1 164 ? 16.125 -3.168 -2.701 1 93.62 164 ASP B O 1
ATOM 3157 N N . ARG B 1 165 ? 17.188 -4.32 -4.305 1 95.5 165 ARG B N 1
ATOM 3158 C CA . ARG B 1 165 ? 16.859 -3.344 -5.336 1 95.5 165 ARG B CA 1
ATOM 3159 C C . ARG B 1 165 ? 15.391 -3.465 -5.746 1 95.5 165 ARG B C 1
ATOM 3161 O O . ARG B 1 165 ? 14.914 -4.559 -6.047 1 95.5 165 ARG B O 1
ATOM 3168 N N . VAL B 1 166 ? 14.75 -2.373 -5.762 1 96.81 166 VAL B N 1
ATOM 3169 C CA . VAL B 1 166 ? 13.352 -2.332 -6.18 1 96.81 166 VAL B CA 1
ATOM 3170 C C . VAL B 1 166 ? 13.266 -1.882 -7.637 1 96.81 166 VAL B C 1
ATOM 3172 O O . VAL B 1 166 ? 12.602 -2.527 -8.453 1 96.81 166 VAL B O 1
ATOM 3175 N N . ALA B 1 167 ? 13.961 -0.8 -7.941 1 96.81 167 ALA B N 1
ATOM 3176 C CA . ALA B 1 167 ? 13.867 -0.268 -9.297 1 96.81 167 ALA B CA 1
ATOM 3177 C C . ALA B 1 167 ? 14.953 0.772 -9.555 1 96.81 167 ALA B C 1
ATOM 3179 O O . ALA B 1 167 ? 15.539 1.317 -8.617 1 96.81 167 ALA B O 1
ATOM 3180 N N . THR B 1 168 ? 15.227 0.966 -10.758 1 95.81 168 THR B N 1
ATOM 3181 C CA . THR B 1 168 ? 15.984 2.088 -11.297 1 95.81 168 THR B CA 1
ATOM 3182 C C . THR B 1 168 ? 15.242 2.729 -12.469 1 95.81 168 THR B C 1
ATOM 3184 O O . THR B 1 168 ? 14.695 2.027 -13.32 1 95.81 168 THR B O 1
ATOM 3187 N N . PHE B 1 169 ? 15.203 4.008 -12.461 1 95.12 169 PHE B N 1
ATOM 3188 C CA . PHE B 1 169 ? 14.406 4.656 -13.492 1 95.12 169 PHE B CA 1
ATOM 3189 C C . PHE B 1 169 ? 14.867 6.09 -13.719 1 95.12 169 PHE B C 1
ATOM 3191 O O . PHE B 1 169 ? 15.5 6.688 -12.844 1 95.12 169 PHE B O 1
ATOM 3198 N N . ARG B 1 170 ? 14.555 6.598 -14.883 1 93.31 170 ARG B N 1
ATOM 3199 C CA . ARG B 1 170 ? 14.805 8 -15.211 1 93.31 170 ARG B CA 1
ATOM 3200 C C . ARG B 1 170 ? 13.539 8.828 -15.039 1 93.31 170 ARG B C 1
ATOM 3202 O O . ARG B 1 170 ? 12.461 8.445 -15.5 1 93.31 170 ARG B O 1
ATOM 3209 N N . ALA B 1 171 ? 13.695 9.922 -14.352 1 93.69 171 ALA B N 1
ATOM 3210 C CA . ALA B 1 171 ? 12.562 10.781 -14.031 1 93.69 171 ALA B CA 1
ATOM 3211 C C . ALA B 1 171 ? 13.031 12.156 -13.562 1 93.69 171 ALA B C 1
ATOM 3213 O O . ALA B 1 171 ? 14.234 12.391 -13.422 1 93.69 171 ALA B O 1
ATOM 3214 N N . ASP B 1 172 ? 12.062 13.047 -13.367 1 92.19 172 ASP B N 1
ATOM 3215 C CA . ASP B 1 172 ? 12.367 14.344 -12.766 1 92.19 172 ASP B CA 1
ATOM 3216 C C . ASP B 1 172 ? 12.656 14.195 -11.273 1 92.19 172 ASP B C 1
ATOM 3218 O O . ASP B 1 172 ? 13.281 15.07 -10.664 1 92.19 172 ASP B O 1
ATOM 3222 N N . GLY B 1 173 ? 12.156 13.094 -10.695 1 94.19 173 GLY B N 1
ATOM 3223 C CA . GLY B 1 173 ? 12.352 12.852 -9.281 1 94.19 173 GLY B CA 1
ATOM 3224 C C . GLY B 1 173 ? 11.641 11.609 -8.781 1 94.19 173 GLY B C 1
ATOM 3225 O O . GLY B 1 173 ? 11.156 10.805 -9.578 1 94.19 173 GLY B O 1
ATOM 3226 N N . VAL B 1 174 ? 11.648 11.5 -7.477 1 96.56 174 VAL B N 1
ATOM 3227 C CA . VAL B 1 174 ? 10.953 10.406 -6.805 1 96.56 174 VAL B CA 1
ATOM 3228 C C . VAL B 1 174 ? 10.422 10.883 -5.453 1 96.56 174 VAL B C 1
ATOM 3230 O O . VAL B 1 174 ? 11.102 11.641 -4.746 1 96.56 174 VAL B O 1
ATOM 3233 N N . VAL B 1 175 ? 9.219 10.5 -5.152 1 98.31 175 VAL B N 1
ATOM 3234 C CA . VAL B 1 175 ? 8.609 10.914 -3.893 1 98.31 175 VAL B CA 1
ATOM 3235 C C . VAL B 1 175 ? 8.297 9.68 -3.045 1 98.31 175 VAL B C 1
ATOM 3237 O O . VAL B 1 175 ? 7.832 8.664 -3.564 1 98.31 175 VAL B O 1
ATOM 3240 N N . VAL B 1 176 ? 8.609 9.727 -1.778 1 98.69 176 VAL B N 1
ATOM 3241 C CA . VAL B 1 176 ? 8.211 8.766 -0.761 1 98.69 176 VAL B CA 1
ATOM 3242 C C . VAL B 1 176 ? 7.191 9.398 0.183 1 98.69 176 VAL B C 1
ATOM 3244 O O . VAL B 1 176 ? 7.461 10.438 0.792 1 98.69 176 VAL B O 1
ATOM 3247 N N . ALA B 1 177 ? 6.055 8.742 0.322 1 98.75 177 ALA B N 1
ATOM 3248 C CA . ALA B 1 177 ? 4.984 9.383 1.083 1 98.75 177 ALA B CA 1
ATOM 3249 C C . ALA B 1 177 ? 4.453 8.453 2.17 1 98.75 177 ALA B C 1
ATOM 3251 O O . ALA B 1 177 ? 4.309 7.246 1.947 1 98.75 177 ALA B O 1
ATOM 3252 N N . THR B 1 178 ? 4.172 9.016 3.34 1 98.38 178 THR B N 1
ATOM 3253 C CA . THR B 1 178 ? 3.416 8.336 4.387 1 98.38 178 THR B CA 1
ATOM 3254 C C . THR B 1 178 ? 1.961 8.148 3.969 1 98.38 178 THR B C 1
ATOM 3256 O O . THR B 1 178 ? 1.534 8.664 2.936 1 98.38 178 THR B O 1
ATOM 3259 N N . PRO B 1 179 ? 1.195 7.367 4.777 1 98.06 179 PRO B N 1
ATOM 3260 C CA . PRO B 1 179 ? -0.235 7.289 4.477 1 98.06 179 PRO B CA 1
ATOM 3261 C C . PRO B 1 179 ? -0.899 8.664 4.422 1 98.06 179 PRO B C 1
ATOM 3263 O O . PRO B 1 179 ? -1.676 8.945 3.504 1 98.06 179 PRO B O 1
ATOM 3266 N N . ALA B 1 180 ? -0.576 9.547 5.297 1 97.62 180 ALA B N 1
ATOM 3267 C CA . ALA B 1 180 ? -1.115 10.906 5.25 1 97.62 180 ALA B CA 1
ATOM 3268 C C . ALA B 1 180 ? -0.653 11.633 3.992 1 97.62 180 ALA B C 1
ATOM 3270 O O . ALA B 1 180 ? -1.463 12.234 3.281 1 97.62 180 ALA B O 1
ATOM 3271 N N . GLY B 1 181 ? 0.608 11.523 3.707 1 98.06 181 GLY B N 1
ATOM 3272 C CA . GLY B 1 181 ? 1.194 12.219 2.568 1 98.06 181 GLY B CA 1
ATOM 3273 C C . GLY B 1 181 ? 0.718 11.672 1.234 1 98.06 181 GLY B C 1
ATOM 3274 O O . GLY B 1 181 ? 0.782 12.367 0.218 1 98.06 181 GLY B O 1
ATOM 3275 N N . SER B 1 182 ? 0.261 10.461 1.182 1 98.56 182 SER B N 1
ATOM 3276 C CA . SER B 1 182 ? -0.155 9.82 -0.063 1 98.56 182 SER B CA 1
ATOM 3277 C C . SER B 1 182 ? -1.387 10.508 -0.648 1 98.56 182 SER B C 1
ATOM 3279 O O . SER B 1 182 ? -1.72 10.297 -1.817 1 98.56 182 SER B O 1
ATOM 3281 N N . HIS B 1 183 ? -2.035 11.359 0.054 1 97.5 183 HIS B N 1
ATOM 3282 C CA . HIS B 1 183 ? -3.242 12.047 -0.39 1 97.5 183 HIS B CA 1
ATOM 3283 C C . HIS B 1 183 ? -2.924 13.453 -0.886 1 97.5 183 HIS B C 1
ATOM 3285 O O . HIS B 1 183 ? -3.811 14.156 -1.37 1 97.5 183 HIS B O 1
ATOM 3291 N N . GLY B 1 184 ? -1.71 13.844 -0.711 1 96.19 184 GLY B N 1
ATOM 3292 C CA . GLY B 1 184 ? -1.298 15.164 -1.148 1 96.19 184 GLY B CA 1
ATOM 3293 C C . GLY B 1 184 ? -0.512 15.148 -2.445 1 96.19 184 GLY B C 1
ATOM 3294 O O . GLY B 1 184 ? -1.004 14.672 -3.471 1 96.19 184 GLY B O 1
ATOM 3295 N N . TYR B 1 185 ? 0.787 15.547 -2.32 1 95.88 185 TYR B N 1
ATOM 3296 C CA . TYR B 1 185 ? 1.635 15.672 -3.5 1 95.88 185 TYR B CA 1
ATOM 3297 C C . TYR B 1 185 ? 1.786 14.336 -4.207 1 95.88 185 TYR B C 1
ATOM 3299 O O . TYR B 1 185 ? 1.772 14.266 -5.438 1 95.88 185 TYR B O 1
ATOM 3307 N N . ALA B 1 186 ? 1.951 13.297 -3.422 1 97.31 186 ALA B N 1
ATOM 3308 C CA . ALA B 1 186 ? 2.121 11.969 -4.016 1 97.31 186 ALA B CA 1
ATOM 3309 C C . ALA B 1 186 ? 0.934 11.609 -4.902 1 97.31 186 ALA B C 1
ATOM 3311 O O . ALA B 1 186 ? 1.106 11.039 -5.98 1 97.31 186 ALA B O 1
ATOM 3312 N N . ALA B 1 187 ? -0.246 11.922 -4.484 1 96.19 187 ALA B N 1
ATOM 3313 C CA . ALA B 1 187 ? -1.44 11.672 -5.289 1 96.19 187 ALA B CA 1
ATOM 3314 C C . ALA B 1 187 ? -1.425 12.508 -6.566 1 96.19 187 ALA B C 1
ATOM 3316 O O . ALA B 1 187 ? -1.881 12.055 -7.617 1 96.19 187 ALA B O 1
ATOM 3317 N N . ALA B 1 188 ? -0.89 13.688 -6.473 1 94.19 188 ALA B N 1
ATOM 3318 C CA . ALA B 1 188 ? -0.84 14.609 -7.605 1 94.19 188 ALA B CA 1
ATOM 3319 C C . ALA B 1 188 ? 0.06 14.062 -8.711 1 94.19 188 ALA B C 1
ATOM 3321 O O . ALA B 1 188 ? -0.143 14.359 -9.891 1 94.19 188 ALA B O 1
ATOM 3322 N N . VAL B 1 189 ? 1.011 13.273 -8.328 1 94.75 189 VAL B N 1
ATOM 3323 C CA . VAL B 1 189 ? 1.875 12.664 -9.328 1 94.75 189 VAL B CA 1
ATOM 3324 C C . VAL B 1 189 ? 1.443 11.219 -9.57 1 94.75 189 VAL B C 1
ATOM 3326 O O . VAL B 1 189 ? 2.262 10.375 -9.945 1 94.75 189 VAL B O 1
ATOM 3329 N N . GLU B 1 190 ? 0.24 10.922 -9.172 1 93.44 190 GLU B N 1
ATOM 3330 C CA . GLU B 1 190 ? -0.499 9.711 -9.508 1 93.44 190 GLU B CA 1
ATOM 3331 C C . GLU B 1 190 ? -0.065 8.531 -8.641 1 93.44 190 GLU B C 1
ATOM 3333 O O . GLU B 1 190 ? -0.188 7.375 -9.047 1 93.44 190 GLU B O 1
ATOM 3338 N N . GLY B 1 191 ? 0.499 8.805 -7.523 1 97.44 191 GLY B N 1
ATOM 3339 C CA . GLY B 1 191 ? 0.736 7.766 -6.535 1 97.44 191 GLY B CA 1
ATOM 3340 C C . GLY B 1 191 ? -0.541 7.223 -5.922 1 97.44 191 GLY B C 1
ATOM 3341 O O . GLY B 1 191 ? -1.599 7.848 -6.023 1 97.44 191 GLY B O 1
ATOM 3342 N N . PRO B 1 192 ? -0.405 6.059 -5.352 1 98.44 192 PRO B N 1
ATOM 3343 C CA . PRO B 1 192 ? -1.581 5.496 -4.684 1 98.44 192 PRO B CA 1
ATOM 3344 C C . PRO B 1 192 ? -1.907 6.199 -3.369 1 98.44 192 PRO B C 1
ATOM 3346 O O . PRO B 1 192 ? -1.015 6.758 -2.725 1 98.44 192 PRO B O 1
ATOM 3349 N N . GLN B 1 193 ? -3.193 6.246 -3.037 1 98.44 193 GLN B N 1
ATOM 3350 C CA . GLN B 1 193 ? -3.619 6.715 -1.723 1 98.44 193 GLN B CA 1
ATOM 3351 C C . GLN B 1 193 ? -3.652 5.57 -0.713 1 98.44 193 GLN B C 1
ATOM 3353 O O . GLN B 1 193 ? -4.359 4.582 -0.913 1 98.44 193 GLN B O 1
ATOM 3358 N N . LEU B 1 194 ? -2.922 5.699 0.347 1 98.62 194 LEU B N 1
ATOM 3359 C CA . LEU B 1 194 ? -2.84 4.668 1.372 1 98.62 194 LEU B CA 1
ATOM 3360 C C . LEU B 1 194 ? -3.846 4.926 2.488 1 98.62 194 LEU B C 1
ATOM 3362 O O . LEU B 1 194 ? -4.012 6.066 2.926 1 98.62 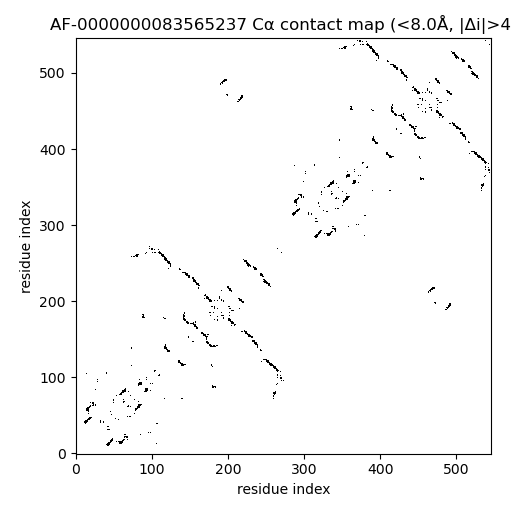194 LEU B O 1
ATOM 3366 N N . SER B 1 195 ? -4.496 3.875 2.869 1 97.44 195 SER B N 1
ATOM 3367 C CA . SER B 1 195 ? -5.266 3.947 4.109 1 97.44 195 SER B CA 1
ATOM 3368 C C . SER B 1 195 ? -4.359 4.227 5.305 1 97.44 195 SER B C 1
ATOM 3370 O O . SER B 1 195 ? -3.234 3.729 5.367 1 97.44 195 SER B O 1
ATOM 3372 N N . SER B 1 196 ? -4.879 4.93 6.293 1 94.88 196 SER B N 1
ATOM 3373 C CA . SER B 1 196 ? -4.129 5.234 7.508 1 94.88 196 SER B CA 1
ATOM 3374 C C . SER B 1 196 ? -3.848 3.969 8.312 1 94.88 196 SER B C 1
ATOM 3376 O O . SER B 1 196 ? -3.008 3.977 9.211 1 94.88 196 SER B O 1
ATOM 3378 N N . ALA B 1 197 ? -4.543 2.904 7.98 1 94.69 197 ALA B N 1
ATOM 3379 C CA . ALA B 1 197 ? -4.395 1.656 8.719 1 94.69 197 ALA B CA 1
ATOM 3380 C C . ALA B 1 197 ? -3.279 0.796 8.133 1 94.69 197 ALA B C 1
ATOM 3382 O O . ALA B 1 197 ? -2.953 -0.262 8.68 1 94.69 197 ALA B O 1
ATOM 3383 N N . VAL B 1 198 ? -2.697 1.228 7.047 1 96.25 198 VAL B N 1
ATOM 3384 C CA . VAL B 1 198 ? -1.654 0.46 6.379 1 96.25 198 VAL B CA 1
ATOM 3385 C C . VAL B 1 198 ? -0.281 0.954 6.824 1 96.25 198 VAL B C 1
ATOM 3387 O O . VAL B 1 198 ? -0.011 2.158 6.809 1 96.25 198 VAL B O 1
ATOM 3390 N N . ASP B 1 199 ? 0.55 0.038 7.293 1 95.81 199 ASP B N 1
ATOM 3391 C CA . ASP B 1 199 ? 1.921 0.356 7.68 1 95.81 199 ASP B CA 1
ATOM 3392 C C . ASP B 1 199 ? 2.877 0.193 6.504 1 95.81 199 ASP B C 1
ATOM 3394 O O . ASP B 1 199 ? 3.486 -0.865 6.332 1 95.81 199 ASP B O 1
ATOM 3398 N N . ALA B 1 200 ? 2.932 1.198 5.703 1 98.12 200 ALA B N 1
ATOM 3399 C CA . ALA B 1 200 ? 3.756 1.205 4.5 1 98.12 200 ALA B CA 1
ATOM 3400 C C . ALA B 1 200 ? 3.941 2.625 3.969 1 98.12 200 ALA B C 1
ATOM 3402 O O . ALA B 1 200 ? 3.34 3.57 4.484 1 98.12 200 ALA B O 1
ATOM 3403 N N . VAL B 1 201 ? 4.832 2.756 3.002 1 98.62 201 VAL B N 1
ATOM 3404 C CA . VAL B 1 201 ? 5.012 4.031 2.314 1 98.62 201 VAL B CA 1
ATOM 3405 C C . VAL B 1 201 ? 4.781 3.85 0.816 1 98.62 201 VAL B C 1
ATOM 3407 O O . VAL B 1 201 ? 4.973 2.754 0.281 1 98.62 201 VAL B O 1
ATOM 3410 N N . ALA B 1 202 ? 4.316 4.902 0.232 1 98.75 202 ALA B N 1
ATOM 3411 C CA . ALA B 1 202 ? 4.18 4.941 -1.222 1 98.75 202 ALA B CA 1
ATOM 3412 C C . ALA B 1 202 ? 5.414 5.555 -1.872 1 98.75 202 ALA B C 1
ATOM 3414 O O . ALA B 1 202 ? 5.934 6.57 -1.402 1 98.75 202 ALA B O 1
ATOM 3415 N N . VAL B 1 203 ? 5.945 4.977 -2.898 1 98.69 203 VAL B N 1
ATOM 3416 C CA . VAL B 1 203 ? 7.078 5.484 -3.666 1 98.69 203 VAL B CA 1
ATOM 3417 C C . VAL B 1 203 ? 6.672 5.672 -5.125 1 98.69 203 VAL B C 1
ATOM 3419 O O . VAL B 1 203 ? 6.211 4.727 -5.773 1 98.69 203 VAL B O 1
ATOM 3422 N N . SER B 1 204 ? 6.859 6.816 -5.656 1 98.12 204 SER B N 1
ATOM 3423 C CA . SER B 1 204 ? 6.402 7.117 -7.008 1 98.12 204 SER B CA 1
ATOM 3424 C C . SER B 1 204 ? 7.41 7.992 -7.746 1 98.12 204 SER B C 1
ATOM 3426 O O . SER B 1 204 ? 7.859 9.008 -7.219 1 98.12 204 SER B O 1
ATOM 3428 N N . PRO B 1 205 ? 7.77 7.609 -8.953 1 96.75 205 PRO B N 1
ATOM 3429 C CA . PRO B 1 205 ? 8.531 8.539 -9.789 1 96.75 205 PRO B CA 1
ATOM 3430 C C . PRO B 1 205 ? 7.734 9.781 -10.172 1 96.75 205 PRO B C 1
ATOM 3432 O O . PRO B 1 205 ? 6.512 9.711 -10.312 1 96.75 205 PRO B O 1
ATOM 3435 N N . ILE B 1 206 ? 8.414 10.852 -10.289 1 95.38 206 ILE B N 1
ATOM 3436 C CA . ILE B 1 206 ? 7.816 12.102 -10.75 1 95.38 206 ILE B CA 1
ATOM 3437 C C . ILE B 1 206 ? 8.141 12.32 -12.227 1 95.38 206 ILE B C 1
ATOM 3439 O O . ILE B 1 206 ? 9.312 12.477 -12.594 1 95.38 206 ILE B O 1
ATOM 3443 N N . ALA B 1 207 ? 7.148 12.312 -13.078 1 92.06 207 ALA B N 1
ATOM 3444 C CA . ALA B 1 207 ? 7.301 12.516 -14.516 1 92.06 207 ALA B CA 1
ATOM 3445 C C . ALA B 1 207 ? 8.344 11.57 -15.102 1 92.06 207 ALA B C 1
ATOM 3447 O O . ALA B 1 207 ? 9.312 12.016 -15.727 1 92.06 207 ALA B O 1
ATOM 3448 N N . PRO B 1 208 ? 8.117 10.312 -14.938 1 93.19 208 PRO B N 1
ATOM 3449 C CA . PRO B 1 208 ? 9.094 9.352 -15.445 1 93.19 208 PRO B CA 1
ATOM 3450 C C . PRO B 1 208 ? 9.156 9.32 -16.969 1 93.19 208 PRO B C 1
ATOM 3452 O O . PRO B 1 208 ? 8.148 9.57 -17.641 1 93.19 208 PRO B O 1
ATOM 3455 N N . PHE B 1 209 ? 10.328 8.914 -17.438 1 91.81 209 PHE B N 1
ATOM 3456 C CA . PHE B 1 209 ? 10.539 8.805 -18.875 1 91.81 209 PHE B CA 1
ATOM 3457 C C . PHE B 1 209 ? 10.234 7.391 -19.359 1 91.81 209 PHE B C 1
ATOM 3459 O O . PHE B 1 209 ? 11.109 6.711 -19.906 1 91.81 209 PHE B O 1
ATOM 3466 N N . VAL B 1 210 ? 9.141 6.855 -19.094 1 88.31 210 VAL B N 1
ATOM 3467 C CA . VAL B 1 210 ? 8.695 5.523 -19.484 1 88.31 210 VAL B CA 1
ATOM 3468 C C . VAL B 1 210 ? 7.242 5.582 -19.953 1 88.31 210 VAL B C 1
ATOM 3470 O O . VAL B 1 210 ? 6.512 6.523 -19.625 1 88.31 210 VAL B O 1
ATOM 3473 N N . THR B 1 211 ? 6.867 4.617 -20.734 1 83.38 211 THR B N 1
ATOM 3474 C CA . THR B 1 211 ? 5.5 4.512 -21.234 1 83.38 211 THR B CA 1
ATOM 3475 C C . THR B 1 211 ? 4.562 4.043 -20.125 1 83.38 211 THR B C 1
ATOM 3477 O O . THR B 1 211 ? 3.445 4.551 -19.984 1 83.38 211 THR B O 1
ATOM 3480 N N . ARG B 1 212 ? 5.07 3.086 -19.328 1 86.31 212 ARG B N 1
ATOM 3481 C CA . ARG B 1 212 ? 4.27 2.594 -18.203 1 86.31 212 ARG B CA 1
ATOM 3482 C C . ARG B 1 212 ? 4.949 2.889 -16.875 1 86.31 212 ARG B C 1
ATOM 3484 O O . ARG B 1 212 ? 6.047 2.391 -16.609 1 86.31 212 ARG B O 1
ATOM 3491 N N . THR B 1 213 ? 4.242 3.703 -16.188 1 89.19 213 THR B N 1
ATOM 3492 C CA . THR B 1 213 ? 4.824 4.141 -14.922 1 89.19 213 THR B CA 1
ATOM 3493 C C . THR B 1 213 ? 4.535 3.129 -13.82 1 89.19 213 THR B C 1
ATOM 3495 O O . THR B 1 213 ? 3.395 2.688 -13.656 1 89.19 213 THR B O 1
ATOM 3498 N N . GLN B 1 214 ? 5.578 2.811 -13.156 1 94.75 214 GLN B N 1
ATOM 3499 C CA . GLN B 1 214 ? 5.398 1.944 -12 1 94.75 214 GLN B CA 1
ATOM 3500 C C . GLN B 1 214 ? 5.402 2.752 -10.703 1 94.75 214 GLN B C 1
ATOM 3502 O O . GLN B 1 214 ? 6.121 3.746 -10.586 1 94.75 214 GLN B O 1
ATOM 3507 N N . ARG B 1 215 ? 4.547 2.338 -9.82 1 97.75 215 ARG B N 1
ATOM 3508 C CA . ARG B 1 215 ? 4.484 2.855 -8.453 1 97.75 215 ARG B CA 1
ATOM 3509 C C . ARG B 1 215 ? 4.594 1.727 -7.438 1 97.75 215 ARG B C 1
ATOM 3511 O O . ARG B 1 215 ? 4.156 0.604 -7.695 1 97.75 215 ARG B O 1
ATOM 3518 N N . TRP B 1 216 ? 5.176 2.066 -6.297 1 98.56 216 TRP B N 1
ATOM 3519 C CA . TRP B 1 216 ? 5.473 0.998 -5.348 1 98.56 216 TRP B CA 1
ATOM 3520 C C . TRP B 1 216 ? 4.91 1.322 -3.969 1 98.56 216 TRP B C 1
ATOM 3522 O O . TRP B 1 216 ? 4.836 2.49 -3.58 1 98.56 216 TRP B O 1
ATOM 3532 N N . VAL B 1 217 ? 4.477 0.331 -3.285 1 98.81 217 VAL B N 1
ATOM 3533 C CA . VAL B 1 217 ? 4.176 0.386 -1.859 1 98.81 217 VAL B CA 1
ATOM 3534 C C . VAL B 1 217 ? 5.117 -0.54 -1.096 1 98.81 217 VAL B C 1
ATOM 3536 O O . VAL B 1 217 ? 5.133 -1.751 -1.328 1 98.81 217 VAL B O 1
ATOM 3539 N N . LEU B 1 218 ? 5.898 0.046 -0.214 1 98.62 218 LEU B N 1
ATOM 3540 C CA . LEU B 1 218 ? 7.008 -0.656 0.422 1 98.62 218 LEU B CA 1
ATOM 3541 C C . LEU B 1 218 ? 6.902 -0.576 1.941 1 98.62 218 LEU B C 1
ATOM 3543 O O . LEU B 1 218 ? 6.246 0.321 2.477 1 98.62 218 LEU B O 1
ATOM 3547 N N . PRO B 1 219 ? 7.547 -1.58 2.553 1 97.31 219 PRO B N 1
ATOM 3548 C CA . PRO B 1 219 ? 7.656 -1.436 4.008 1 97.31 219 PRO B CA 1
ATOM 3549 C C . PRO B 1 219 ? 8.312 -0.12 4.422 1 97.31 219 PRO B C 1
ATOM 3551 O O . PRO B 1 219 ? 9.109 0.44 3.668 1 97.31 219 PRO B O 1
ATOM 3554 N N . ASP B 1 220 ? 7.953 0.251 5.566 1 93.44 220 ASP B N 1
ATOM 3555 C CA . ASP B 1 220 ? 8.359 1.585 6 1 93.44 220 ASP B CA 1
ATOM 3556 C C . ASP B 1 220 ? 9.68 1.536 6.762 1 93.44 220 ASP B C 1
ATOM 3558 O O . ASP B 1 220 ? 9.938 2.381 7.625 1 93.44 220 ASP B O 1
ATOM 3562 N N . ASP B 1 221 ? 10.414 0.551 6.504 1 91.38 221 ASP B N 1
ATOM 3563 C CA . ASP B 1 221 ? 11.703 0.443 7.184 1 91.38 221 ASP B CA 1
ATOM 3564 C C . ASP B 1 221 ? 12.828 0.198 6.184 1 91.38 221 ASP B C 1
ATOM 3566 O O . ASP B 1 221 ? 12.664 -0.558 5.223 1 91.38 221 ASP B O 1
ATOM 3570 N N . ASP B 1 222 ? 13.883 0.962 6.27 1 92.12 222 ASP B N 1
ATOM 3571 C CA . ASP B 1 222 ? 15.141 0.78 5.555 1 92.12 222 ASP B CA 1
ATOM 3572 C C . ASP B 1 222 ? 14.969 1.054 4.062 1 92.12 222 ASP B C 1
ATOM 3574 O O . ASP B 1 222 ? 15.305 0.21 3.23 1 92.12 222 ASP B O 1
ATOM 3578 N N . LEU B 1 223 ? 14.484 2.135 3.686 1 97.38 223 LEU B N 1
ATOM 3579 C CA . LEU B 1 223 ? 14.398 2.605 2.307 1 97.38 223 LEU B CA 1
ATOM 3580 C C . LEU B 1 223 ? 15.609 3.457 1.947 1 97.38 223 LEU B C 1
ATOM 3582 O O . LEU B 1 223 ? 16.047 4.301 2.74 1 97.38 223 LEU B O 1
ATOM 3586 N N . ARG B 1 224 ? 16.141 3.195 0.794 1 96.25 224 ARG B N 1
ATOM 3587 C CA . ARG B 1 224 ? 17.281 3.965 0.311 1 96.25 224 ARG B CA 1
ATOM 3588 C C . ARG B 1 224 ? 17.031 4.496 -1.096 1 96.25 224 ARG B C 1
ATOM 3590 O O . ARG B 1 224 ? 16.656 3.738 -1.994 1 96.25 224 ARG B O 1
ATOM 3597 N N . LEU B 1 225 ? 17.188 5.734 -1.247 1 95.88 225 LEU B N 1
ATOM 3598 C CA . LEU B 1 225 ? 17.156 6.383 -2.553 1 95.88 225 LEU B CA 1
ATOM 3599 C C . LEU B 1 225 ? 18.547 6.855 -2.959 1 95.88 225 LEU B C 1
ATOM 3601 O O . LEU B 1 225 ? 19.328 7.32 -2.119 1 95.88 225 LEU B O 1
ATOM 3605 N N . ALA B 1 226 ? 18.812 6.77 -4.203 1 92.25 226 ALA B N 1
ATOM 3606 C CA . ALA B 1 226 ? 20.094 7.262 -4.699 1 92.25 226 ALA B CA 1
ATOM 3607 C C . ALA B 1 226 ? 19.938 7.871 -6.09 1 92.25 226 ALA B C 1
ATOM 3609 O O . ALA B 1 226 ? 19.016 7.539 -6.824 1 92.25 226 ALA B O 1
ATOM 3610 N N . VAL B 1 227 ? 20.859 8.742 -6.336 1 90.75 227 VAL B N 1
ATOM 3611 C CA . VAL B 1 227 ? 21.031 9.258 -7.695 1 90.75 227 VAL B CA 1
ATOM 3612 C C . VAL B 1 227 ? 22.094 8.445 -8.422 1 90.75 227 VAL B C 1
ATOM 3614 O O . VAL B 1 227 ? 23.234 8.344 -7.961 1 90.75 227 VAL B O 1
ATOM 3617 N N . GLU B 1 228 ? 21.688 7.871 -9.469 1 89.19 228 GLU B N 1
ATOM 3618 C CA . GLU B 1 228 ? 22.594 6.957 -10.164 1 89.19 228 GLU B CA 1
ATOM 3619 C C . GLU B 1 228 ? 23.297 7.656 -11.32 1 89.19 228 GLU B C 1
ATOM 3621 O O . GLU B 1 228 ? 24.344 7.188 -11.789 1 89.19 228 GLU B O 1
ATOM 3626 N N . ARG B 1 229 ? 22.734 8.578 -11.828 1 82.12 229 ARG B N 1
ATOM 3627 C CA . ARG B 1 229 ? 23.375 9.344 -12.898 1 82.12 229 ARG B CA 1
ATOM 3628 C C . ARG B 1 229 ? 23.172 10.836 -12.688 1 82.12 229 ARG B C 1
ATOM 3630 O O . ARG B 1 229 ? 22.109 11.273 -12.25 1 82.12 229 ARG B O 1
ATOM 3637 N N . ASP B 1 230 ? 24.297 11.555 -12.734 1 63.78 230 ASP B N 1
ATOM 3638 C CA . ASP B 1 230 ? 24.359 12.984 -12.406 1 63.78 230 ASP B CA 1
ATOM 3639 C C . ASP B 1 230 ? 24.062 13.836 -13.641 1 63.78 230 ASP B C 1
ATOM 3641 O O . ASP B 1 230 ? 24.938 14.023 -14.492 1 63.78 230 ASP B O 1
ATOM 3645 N N . GLU B 1 231 ? 22.844 13.992 -13.859 1 67.44 231 GLU B N 1
ATOM 3646 C CA . GLU B 1 231 ? 22.656 14.93 -14.969 1 67.44 231 GLU B CA 1
ATOM 3647 C C . GLU B 1 231 ? 22.312 16.328 -14.453 1 67.44 231 GLU B C 1
ATOM 3649 O O . GLU B 1 231 ? 22.156 17.266 -15.242 1 67.44 231 GLU B O 1
ATOM 3654 N N . GLY B 1 232 ? 22.266 16.484 -13.164 1 72.06 232 GLY B N 1
ATOM 3655 C CA . GLY B 1 232 ? 21.953 17.781 -12.555 1 72.06 232 GLY B CA 1
ATOM 3656 C C . GLY B 1 232 ? 21.859 17.719 -11.039 1 72.06 232 GLY B C 1
ATOM 3657 O O . GLY B 1 232 ? 21.906 16.625 -10.461 1 72.06 232 GLY B O 1
ATOM 3658 N N . ALA B 1 233 ? 21.812 18.922 -10.477 1 80.69 233 ALA B N 1
ATOM 3659 C CA . ALA B 1 233 ? 21.719 19.016 -9.023 1 80.69 233 ALA B CA 1
ATOM 3660 C C . ALA B 1 233 ? 20.391 18.469 -8.523 1 80.69 233 ALA B C 1
ATOM 3662 O O . ALA B 1 233 ? 19.328 18.781 -9.078 1 80.69 233 ALA B O 1
ATOM 3663 N N . VAL B 1 234 ? 20.438 17.516 -7.613 1 90 234 VAL B N 1
ATOM 3664 C CA . VAL B 1 234 ? 19.234 16.953 -7.012 1 90 234 VAL B CA 1
ATOM 3665 C C . VAL B 1 234 ? 19.094 17.438 -5.566 1 90 234 VAL B C 1
ATOM 3667 O O . VAL B 1 234 ? 20.078 17.469 -4.828 1 90 234 VAL B O 1
ATOM 3670 N N . THR B 1 235 ? 17.938 17.891 -5.262 1 92.12 235 THR B N 1
ATOM 3671 C CA . THR B 1 235 ? 17.656 18.375 -3.912 1 92.12 235 THR B CA 1
ATOM 3672 C C . THR B 1 235 ? 16.656 17.453 -3.213 1 92.12 235 THR B C 1
ATOM 3674 O O . THR B 1 235 ? 15.805 16.844 -3.865 1 92.12 235 THR B O 1
ATOM 3677 N N . VAL B 1 236 ? 16.828 17.359 -1.896 1 94.88 236 VAL B N 1
ATOM 3678 C CA . VAL B 1 236 ? 15.867 16.641 -1.073 1 94.88 236 VAL B CA 1
ATOM 3679 C C . VAL B 1 236 ? 14.898 17.609 -0.426 1 94.88 236 VAL B C 1
ATOM 3681 O O . VAL B 1 236 ? 15.312 18.609 0.164 1 94.88 236 VAL B O 1
ATOM 3684 N N . VAL B 1 237 ? 13.648 17.344 -0.609 1 96.62 237 VAL B N 1
ATOM 3685 C CA . VAL B 1 237 ? 12.578 18.172 -0.056 1 96.62 237 VAL B CA 1
ATOM 3686 C C . VAL B 1 237 ? 11.742 17.344 0.917 1 96.62 237 VAL B C 1
ATOM 3688 O O . VAL B 1 237 ? 11.273 16.266 0.576 1 96.62 237 VAL B O 1
ATOM 3691 N N . ALA B 1 238 ? 11.602 17.812 2.172 1 97.44 238 ALA B N 1
ATOM 3692 C CA . ALA B 1 238 ? 10.773 17.188 3.195 1 97.44 238 ALA B CA 1
ATOM 3693 C C . ALA B 1 238 ? 9.617 18.094 3.592 1 97.44 238 ALA B C 1
ATOM 3695 O O . ALA B 1 238 ? 9.828 19.188 4.121 1 97.44 238 ALA B O 1
ATOM 3696 N N . ASP B 1 239 ? 8.43 17.703 3.35 1 96.75 239 ASP B N 1
ATOM 3697 C CA . ASP B 1 239 ? 7.246 18.516 3.609 1 96.75 239 ASP B CA 1
ATOM 3698 C C . ASP B 1 239 ? 7.426 19.938 3.1 1 96.75 239 ASP B C 1
ATOM 3700 O O . ASP B 1 239 ? 7.234 20.906 3.846 1 96.75 239 ASP B O 1
ATOM 3704 N N . GLU B 1 240 ? 7.816 20 1.857 1 93.62 240 GLU B N 1
ATOM 3705 C CA . GLU B 1 240 ? 7.902 21.234 1.088 1 93.62 240 GLU B CA 1
ATOM 3706 C C . GLU B 1 240 ? 9.117 22.062 1.509 1 93.62 240 GLU B C 1
ATOM 3708 O O . GLU B 1 240 ? 9.32 23.172 1.009 1 93.62 240 GLU B O 1
ATOM 3713 N N . ARG B 1 241 ? 9.891 21.5 2.398 1 94.69 241 ARG B N 1
ATOM 3714 C CA . ARG B 1 241 ? 11.109 22.188 2.809 1 94.69 241 ARG B CA 1
ATOM 3715 C C . ARG B 1 241 ? 12.344 21.547 2.182 1 94.69 241 ARG B C 1
ATOM 3717 O O . ARG B 1 241 ? 12.531 20.328 2.285 1 94.69 241 ARG B O 1
ATOM 3724 N N . GLU B 1 242 ? 13.195 22.359 1.622 1 94.25 242 GLU B N 1
ATOM 3725 C CA . GLU B 1 242 ? 14.469 21.844 1.129 1 94.25 242 GLU B CA 1
ATOM 3726 C C . GLU B 1 242 ? 15.422 21.531 2.279 1 94.25 242 GLU B C 1
ATOM 3728 O O . GLU B 1 242 ? 15.68 22.391 3.131 1 94.25 242 GLU B O 1
ATOM 3733 N N . ILE B 1 243 ? 15.992 20.297 2.268 1 92.94 243 ILE B N 1
ATOM 3734 C CA . ILE B 1 243 ? 16.797 19.953 3.439 1 92.94 243 ILE B CA 1
ATOM 3735 C C . ILE B 1 243 ? 18.234 19.688 3.02 1 92.94 243 ILE B C 1
ATOM 3737 O O . ILE B 1 243 ? 19.125 19.562 3.867 1 92.94 243 ILE B O 1
ATOM 3741 N N . GLY B 1 244 ? 18.469 19.578 1.674 1 89.19 244 GLY B N 1
ATOM 3742 C CA . GLY B 1 244 ? 19.844 19.406 1.234 1 89.19 244 GLY B CA 1
ATOM 3743 C C . GLY B 1 244 ? 19.953 18.953 -0.208 1 89.19 244 GLY B C 1
ATOM 3744 O O . GLY B 1 244 ? 18.953 18.578 -0.827 1 89.19 244 GLY B O 1
ATOM 3745 N N . ALA B 1 245 ? 21.203 19.078 -0.665 1 87.19 245 ALA B N 1
ATOM 3746 C CA . ALA B 1 245 ? 21.516 18.594 -2.006 1 87.19 245 ALA B CA 1
ATOM 3747 C C . ALA B 1 245 ? 22.047 17.172 -1.962 1 87.19 245 ALA B C 1
ATOM 3749 O O . ALA B 1 245 ? 22.641 16.75 -0.963 1 87.19 245 ALA B O 1
ATOM 3750 N N . VAL B 1 246 ? 21.734 16.438 -2.969 1 86.38 246 VAL B N 1
ATOM 3751 C CA . VAL B 1 246 ? 22.219 15.07 -3.09 1 86.38 246 VAL B CA 1
ATOM 3752 C C . VAL B 1 246 ? 23.109 14.945 -4.32 1 86.38 246 VAL B C 1
ATOM 3754 O O . VAL B 1 246 ? 22.734 15.352 -5.418 1 86.38 246 VAL B O 1
ATOM 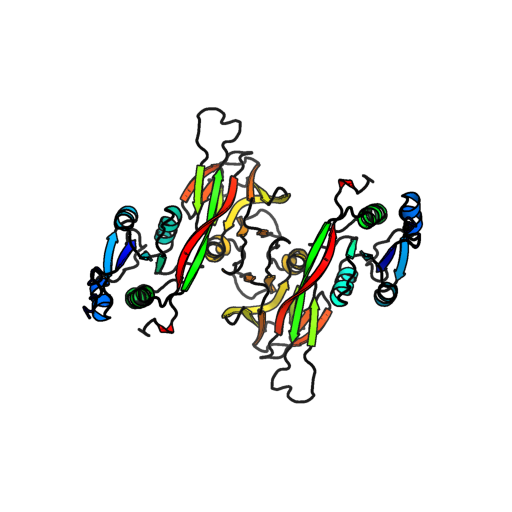3757 N N . SER B 1 247 ? 24.297 14.5 -4.102 1 80.25 247 SER B N 1
ATOM 3758 C CA . SER B 1 247 ? 25.25 14.266 -5.184 1 80.25 247 SER B CA 1
ATOM 3759 C C . SER B 1 247 ? 25.172 12.828 -5.688 1 80.25 247 SER B C 1
ATOM 3761 O O . SER B 1 247 ? 24.516 11.984 -5.07 1 80.25 247 SER B O 1
ATOM 3763 N N . LEU B 1 248 ? 25.875 12.586 -6.797 1 82.56 248 LEU B N 1
ATOM 3764 C CA . LEU B 1 248 ? 25.953 11.25 -7.367 1 82.56 248 LEU B CA 1
ATOM 3765 C C . LEU B 1 248 ? 26.516 10.258 -6.348 1 82.56 248 LEU B C 1
ATOM 3767 O O . LEU B 1 248 ? 27.5 10.547 -5.672 1 82.56 248 LEU B O 1
ATOM 3771 N N . GLY B 1 249 ? 25.844 9.195 -6.223 1 75.62 249 GLY B N 1
ATOM 3772 C CA . GLY B 1 249 ? 26.312 8.125 -5.367 1 75.62 249 GLY B CA 1
ATOM 3773 C C . GLY B 1 249 ? 25.938 8.312 -3.908 1 75.62 249 GLY B C 1
ATOM 3774 O O . GLY B 1 249 ? 26.203 7.445 -3.076 1 75.62 249 GLY B O 1
ATOM 3775 N N . THR B 1 250 ? 25.375 9.531 -3.604 1 82.12 250 THR B N 1
ATOM 3776 C CA . THR B 1 250 ? 24.938 9.773 -2.232 1 82.12 250 THR B CA 1
ATOM 3777 C C . THR B 1 250 ? 23.641 9.031 -1.946 1 82.12 250 THR B C 1
ATOM 3779 O O . THR B 1 250 ? 22.688 9.102 -2.736 1 82.12 250 THR B O 1
ATOM 3782 N N . ASP B 1 251 ? 23.656 8.32 -0.794 1 88.5 251 ASP B N 1
ATOM 3783 C CA . ASP B 1 251 ? 22.453 7.598 -0.383 1 88.5 251 ASP B CA 1
ATOM 3784 C C . ASP B 1 251 ? 21.578 8.461 0.515 1 88.5 251 ASP B C 1
ATOM 3786 O O . ASP B 1 251 ? 22.078 9.141 1.419 1 88.5 251 ASP B O 1
ATOM 3790 N N . VAL B 1 252 ? 20.391 8.492 0.177 1 94.25 252 VAL B N 1
ATOM 3791 C CA . VAL B 1 252 ? 19.391 9.07 1.058 1 94.25 252 VAL B CA 1
ATOM 3792 C C . VAL B 1 252 ? 18.578 7.953 1.713 1 94.25 252 VAL B C 1
ATOM 3794 O O . VAL B 1 252 ? 17.875 7.199 1.028 1 94.25 252 VAL B O 1
ATOM 3797 N N . THR B 1 253 ? 18.672 7.848 3.004 1 95.75 253 THR B N 1
ATOM 3798 C CA . THR B 1 253 ? 17.969 6.789 3.717 1 95.75 253 THR B CA 1
ATOM 3799 C C . THR B 1 253 ? 16.688 7.328 4.355 1 95.75 253 THR B C 1
ATOM 3801 O O . THR B 1 253 ? 16.688 8.422 4.926 1 95.75 253 THR B O 1
ATOM 3804 N N . ILE B 1 254 ? 15.641 6.59 4.199 1 96.94 254 ILE B N 1
ATOM 3805 C CA . ILE B 1 254 ? 14.336 6.988 4.727 1 96.94 254 ILE B CA 1
ATOM 3806 C C . ILE B 1 254 ? 13.742 5.852 5.551 1 96.94 254 ILE B C 1
ATOM 3808 O O . ILE B 1 254 ? 13.789 4.688 5.141 1 96.94 254 ILE B O 1
ATOM 3812 N N . SER B 1 255 ? 13.18 6.191 6.688 1 96.12 255 SER B N 1
ATOM 3813 C CA . SER B 1 255 ? 12.469 5.246 7.539 1 96.12 255 SER B CA 1
ATOM 3814 C C . SER B 1 255 ? 11.367 5.938 8.328 1 96.12 255 SER B C 1
ATOM 3816 O O . SER B 1 255 ? 11.352 7.164 8.445 1 96.12 255 SER B O 1
ATOM 3818 N N . VAL B 1 256 ? 10.469 5.109 8.758 1 94.88 256 VAL B N 1
ATOM 3819 C CA . VAL B 1 256 ? 9.469 5.625 9.688 1 94.88 256 VAL B CA 1
ATOM 3820 C C . VAL B 1 256 ? 9.875 5.285 11.125 1 94.88 256 VAL B C 1
ATOM 3822 O O . VAL B 1 256 ? 9.969 4.113 11.484 1 94.88 256 VAL B O 1
ATOM 3825 N N . GLU B 1 257 ? 10.219 6.133 12.016 1 90.81 257 GLU B N 1
ATOM 3826 C CA . GLU B 1 257 ? 10.789 5.887 13.336 1 90.81 257 GLU B CA 1
ATOM 3827 C C . GLU B 1 257 ? 9.914 6.484 14.43 1 90.81 257 GLU B C 1
ATOM 3829 O O . GLU B 1 257 ? 10.016 6.094 15.594 1 90.81 257 GLU B O 1
ATOM 3834 N N . ASP B 1 258 ? 9.039 7.426 14.211 1 92 258 ASP B N 1
ATOM 3835 C CA . ASP B 1 258 ? 8.219 8.141 15.172 1 92 258 ASP B CA 1
ATOM 3836 C C . ASP B 1 258 ? 6.805 8.367 14.633 1 92 258 ASP B C 1
ATOM 3838 O O . ASP B 1 258 ? 6.484 7.938 13.523 1 92 258 ASP B O 1
ATOM 3842 N N . ALA B 1 259 ? 6.078 8.891 15.641 1 95.88 259 ALA B N 1
ATOM 3843 C CA . ALA B 1 259 ? 4.711 9.188 15.211 1 95.88 259 ALA B CA 1
ATOM 3844 C C . ALA B 1 259 ? 4.191 10.461 15.867 1 95.88 259 ALA B C 1
ATOM 3846 O O . ALA B 1 259 ? 4.645 10.844 16.953 1 95.88 259 ALA B O 1
ATOM 3847 N N . LEU B 1 260 ? 3.402 11.109 15.148 1 96.88 260 LEU B N 1
ATOM 3848 C CA . LEU B 1 260 ? 2.623 12.227 15.68 1 96.88 260 LEU B CA 1
ATOM 3849 C C . LEU B 1 260 ? 1.241 11.758 16.125 1 96.88 260 LEU B C 1
ATOM 3851 O O . LEU B 1 260 ? 0.533 11.094 15.359 1 96.88 260 LEU B O 1
ATOM 3855 N N . SER B 1 261 ? 0.883 12.109 17.359 1 96.88 261 SER B N 1
ATOM 3856 C CA . SER B 1 261 ? -0.455 11.766 17.828 1 96.88 261 SER B CA 1
ATOM 3857 C C . SER B 1 261 ? -1.465 12.844 17.453 1 96.88 261 SER B C 1
ATOM 3859 O O . SER B 1 261 ? -1.331 14 17.875 1 96.88 261 SER B O 1
ATOM 3861 N N . THR B 1 262 ? -2.414 12.469 16.672 1 97.56 262 THR B N 1
ATOM 3862 C CA . THR B 1 262 ? -3.467 13.414 16.312 1 97.56 262 THR B CA 1
ATOM 3863 C C . THR B 1 262 ? -4.801 13 16.922 1 97.56 262 THR B C 1
ATOM 3865 O O . THR B 1 262 ? -5.02 11.82 17.203 1 97.56 262 THR B O 1
ATOM 3868 N N . LEU B 1 263 ? -5.629 13.984 17.125 1 97.69 263 LEU B N 1
ATOM 3869 C CA . LEU B 1 263 ? -6.949 13.742 17.688 1 97.69 263 LEU B CA 1
ATOM 3870 C C . LEU B 1 263 ? -8.031 13.82 16.609 1 97.69 263 LEU B C 1
ATOM 3872 O O . LEU B 1 263 ? -7.992 14.703 15.758 1 97.69 263 LEU B O 1
ATOM 3876 N N . VAL B 1 264 ? -8.891 12.883 16.703 1 96.75 264 VAL B N 1
ATOM 3877 C CA . VAL B 1 264 ? -10.055 12.859 15.82 1 96.75 264 VAL B CA 1
ATOM 3878 C C . VAL B 1 264 ? -11.328 12.93 16.656 1 96.75 264 VAL B C 1
ATOM 3880 O O . VAL B 1 264 ? -11.547 12.117 17.547 1 96.75 264 VAL B O 1
ATOM 3883 N N . VAL B 1 265 ? -12.109 13.914 16.344 1 95.88 265 VAL B N 1
ATOM 3884 C CA . VAL B 1 265 ? -13.367 14.102 17.062 1 95.88 265 VAL B CA 1
ATOM 3885 C C . VAL B 1 265 ? -14.531 13.68 16.172 1 95.88 265 VAL B C 1
ATOM 3887 O O . VAL B 1 265 ? -14.633 14.117 15.023 1 95.88 265 VAL B O 1
ATOM 3890 N N . SER B 1 266 ? -15.391 12.797 16.703 1 92.44 266 SER B N 1
ATOM 3891 C CA . SER B 1 266 ? -16.531 12.305 15.945 1 92.44 266 SER B CA 1
ATOM 3892 C C . SER B 1 266 ? -17.547 13.414 15.688 1 92.44 266 SER B C 1
ATOM 3894 O O . SER B 1 266 ? -17.656 14.359 16.469 1 92.44 266 SER B O 1
ATOM 3896 N N . ASP B 1 267 ? -18.266 13.25 14.672 1 89.94 267 ASP B N 1
ATOM 3897 C CA . ASP B 1 267 ? -19.266 14.242 14.273 1 89.94 267 ASP B CA 1
ATOM 3898 C C . ASP B 1 267 ? -20.328 14.414 15.352 1 89.94 267 ASP B C 1
ATOM 3900 O O . ASP B 1 267 ? -20.953 15.477 15.453 1 89.94 267 ASP B O 1
ATOM 3904 N N . GLU B 1 268 ? -20.531 13.398 16.062 1 88.31 268 GLU B N 1
ATOM 3905 C CA . GLU B 1 268 ? -21.578 13.438 17.078 1 88.31 268 GLU B CA 1
ATOM 3906 C C . GLU B 1 268 ? -21.297 14.516 18.125 1 88.31 268 GLU B C 1
ATOM 3908 O O . GLU B 1 268 ? -22.219 14.992 18.797 1 88.31 268 GLU B O 1
ATOM 3913 N N . PHE B 1 269 ? -20.031 14.883 18.281 1 87.88 269 PHE B N 1
ATOM 3914 C CA . PHE B 1 269 ? -19.656 15.883 19.281 1 87.88 269 PHE B CA 1
ATOM 3915 C C . PHE B 1 269 ? -19.516 17.266 18.641 1 87.88 269 PHE B C 1
ATOM 3917 O O . PHE B 1 269 ? -19.188 18.234 19.312 1 87.88 269 PHE B O 1
ATOM 3924 N N . LEU B 1 270 ? -19.656 17.219 17.25 1 86.81 270 LEU B N 1
ATOM 3925 C CA . LEU B 1 270 ? -19.531 18.484 16.531 1 86.81 270 LEU B CA 1
ATOM 3926 C C . LEU B 1 270 ? -20.906 19.078 16.219 1 86.81 270 LEU B C 1
ATOM 3928 O O . LEU B 1 270 ? -21.797 18.391 15.727 1 86.81 270 LEU B O 1
ATOM 3932 N N . ALA B 1 271 ? -21.297 20.125 16.891 1 74.25 271 ALA B N 1
ATOM 3933 C CA . ALA B 1 271 ? -22.609 20.75 16.703 1 74.25 271 ALA B CA 1
ATOM 3934 C C . ALA B 1 271 ? -22.859 21.047 15.234 1 74.25 271 ALA B C 1
ATOM 3936 O O . ALA B 1 271 ? -21.938 21.391 14.492 1 74.25 271 ALA B O 1
ATOM 3937 N N . ASP B 1 272 ? -24.062 20.688 14.641 1 64.5 272 ASP B N 1
ATOM 3938 C CA . ASP B 1 272 ? -24.531 21.016 13.305 1 64.5 272 ASP B CA 1
ATOM 3939 C C . ASP B 1 272 ? -24.453 22.531 13.055 1 64.5 272 ASP B C 1
ATOM 3941 O O . ASP B 1 272 ? -25.016 23.312 13.805 1 64.5 272 ASP B O 1
ATOM 3945 N N . GLY B 1 273 ? -23.375 23.188 13.008 1 44.84 273 GLY B N 1
ATOM 3946 C CA . GLY B 1 273 ? -23.578 24.609 12.727 1 44.84 273 GLY B CA 1
ATOM 3947 C C . GLY B 1 273 ? -24.531 24.844 11.562 1 44.84 273 GLY B C 1
ATOM 3948 O O . GLY B 1 273 ? -24.75 23.969 10.734 1 44.84 273 GLY B O 1
#

Sequence (546 aa):
MDSAGRSGGDETGAVVGVVDRDTDGVDVPRDLEATLDSRGVAAAIERGDLETVLAADPALLVTVGERSLSAVARARADAPVLPAGSVAGIESVAPKRLPDALAAALEGDARERDRGLLTVEISPGDEDEGEDEAPVRERALFDVTLVTAEPASISEYSVRCRGDRVATFRADGVVVATPAGSHGYAAAVEGPQLSSAVDAVAVSPIAPFVTRTQRWVLPDDDLRLAVERDEGAVTVVADEREIGAVSLGTDVTISVEDALSTLVVSDEFLADGMDSAGRSGGDETGAVVGVVDRDTDGVDVPRDLEATLDSRGVAAAIERGDLETVLAADPALLVTVGERSLSAVARARADAPVLPAGSVAGIESVAPKRLPDALAAALEGDARERDRGLLTVEISPGDEDEGEDEAPVRERALFDVTLVTAEPASISEYSVRCRGDRVATFRADGVVVATPAGSHGYAAAVEGPQLSSAVDAVAVSPIAPFVTRTQRWVLPDDDLRLAVERDEGAVTVVADEREIGAVSLGTDVTISVEDALSTLVVSDEFLADG

Secondary structure (DSSP, 8-state):
------------PEEEEEE-TT-TT----TTHHHHHHHTT--EEEEEESHHHHHHT--SEEEEEHHHHHHHHHHHT-SS-EEEES--TTS--B-GGGHHHHHHHHHTT--EEEEEEEEEEEE---TT--SS----EEEEESSEEEEEESSTT--EEEEEEETTEEEEEEEESEEEEE-TTGGGTHHHHTTPPEEPTT---EEEEEES-SSSS---EEE-SSSEEEEEEE-SS-EEEEETTEEEEEE-TT-EEEEEEEEEEEEEE--GGGS---/------------PEEEEEE-TT-TT----TTHHHHHHHTT--EEEEEESHHHHHHT--SEEEEEHHHHHHHHHHHT-SS-EEEES--TTS--B-GGGHHHHHHHHHTT--EEEEEEEEEEEE---TT--SS----EEEEESSEEEEEESSTT--EEEEEEETTEEEEEEEESEEEEE-TTGGGTHHHHTTPPEEPTT---EEEEEES-SSSS---EEE-SSSEEEEEEE-SS-EEEEETTEEEEEE-TT-EEEEEEEEEEEEEE--GGGS---